Protein 5LII (pdb70)

Nearest PDB structures (foldseek):
  5lii-assembly1_P  TM=1.002E+00  e=2.247E-94  Staphylococcus phage 812
  7mh2-assembly1_B  TM=6.144E-01  e=2.036E-04  Bacillus thermotolerans
  7s4q-assembly1_B  TM=5.762E-01  e=1.520E-04  Myxococcus xanthus
  7mh2-assembly1_A  TM=5.785E-01  e=6.188E-04  Bacillus thermotolerans
  7kq5-assembly1_A  TM=5.610E-01  e=1.994E-03  Thermotoga maritima MSB8

Structure (mmCIF, N/CA/C/O backbone):
data_5LII
#
_entry.id   5LII
#
_cell.length_a   1.00
_cell.length_b   1.00
_cell.length_c   1.00
_cell.angle_alpha   90.00
_cell.angle_beta   90.00
_cell.angle_gamma   90.00
#
_symmetry.space_group_name_H-M   'P 1'
#
loop_
_atom_site.group_PDB
_atom_site.id
_atom_site.type_symbol
_atom_site.label_atom_id
_atom_site.label_alt_id
_atom_site.label_comp_id
_atom_site.label_asym_id
_atom_site.label_entity_id
_atom_site.label_seq_id
_atom_site.pdbx_PDB_ins_code
_atom_site.Cartn_x
_atom_site.Cartn_y
_atom_site.Cartn_z
_atom_site.occupancy
_atom_site.B_iso_or_equiv
_atom_site.auth_seq_id
_atom_site.auth_comp_id
_atom_site.auth_asym_id
_atom_site.auth_atom_id
_atom_site.pdbx_PDB_model_num
ATOM 1 N N . THR A 1 28 ? 53.569 22.318 26.656 1.00 103.15 28 THR P N 1
ATOM 2 C CA . THR A 1 28 ? 54.239 21.131 26.149 1.00 103.76 28 THR P CA 1
ATOM 3 C C . THR A 1 28 ? 54.751 21.318 24.743 1.00 103.30 28 THR P C 1
ATOM 4 O O . THR A 1 28 ? 54.615 22.384 24.172 1.00 104.33 28 THR P O 1
ATOM 8 N N . GLY A 1 29 ? 55.367 20.273 24.205 1.00 102.15 29 GLY P N 1
ATOM 9 C CA . GLY A 1 29 ? 55.627 20.166 22.783 1.00 101.33 29 GLY P CA 1
ATOM 10 C C . GLY A 1 29 ? 56.388 21.304 22.144 1.00 100.73 29 GLY P C 1
ATOM 11 O O . GLY A 1 29 ? 57.499 21.627 22.570 1.00 99.36 29 GLY P O 1
ATOM 12 N N . TYR A 1 30 ? 55.808 21.897 21.098 1.00 101.01 30 TYR P N 1
ATOM 13 C CA . TYR A 1 30 ? 56.368 23.076 20.457 1.00 101.03 30 TYR P CA 1
ATOM 14 C C . TYR A 1 30 ? 55.315 24.134 20.137 1.00 101.24 30 TYR P C 1
ATOM 15 O O . TYR A 1 30 ? 54.250 23.861 19.579 1.00 101.16 30 TYR P O 1
ATOM 24 N N . GLY A 1 31 ? 55.701 25.370 20.457 1.00 101.65 31 GLY P N 1
ATOM 25 C CA . GLY A 1 31 ? 54.880 26.529 20.767 1.00 101.70 31 GLY P CA 1
ATOM 26 C C . GLY A 1 31 ? 54.837 26.698 22.277 1.00 102.32 31 GLY P C 1
ATOM 27 O O . GLY A 1 31 ? 54.714 25.702 22.990 1.00 101.86 31 GLY P O 1
ATOM 28 N N . ILE A 1 32 ? 54.908 27.928 22.796 1.00 103.43 32 ILE P N 1
ATOM 29 C CA . ILE A 1 32 ? 54.901 28.170 24.237 1.00 104.65 32 ILE P CA 1
ATOM 30 C C . ILE A 1 32 ? 54.226 29.506 24.490 1.00 107.32 32 ILE P C 1
ATOM 31 O O . ILE A 1 32 ? 53.805 30.175 23.542 1.00 109.65 32 ILE P O 1
ATOM 36 N N . THR A 1 33 ? 54.078 29.862 25.770 1.00 109.24 33 THR P N 1
ATOM 37 C CA . THR A 1 33 ? 53.794 31.219 26.294 1.00 110.79 33 THR P CA 1
ATOM 38 C C . THR A 1 33 ? 52.438 31.790 25.863 1.00 110.81 33 THR P C 1
ATOM 39 O O . THR A 1 33 ? 51.872 31.369 24.866 1.00 113.11 33 THR P O 1
ATOM 43 N N . PRO A 1 34 ? 51.882 32.714 26.652 1.00 108.93 34 PRO P N 1
ATOM 44 C CA . PRO A 1 34 ? 52.159 32.754 28.081 1.00 107.84 34 PRO P CA 1
ATOM 45 C C . PRO A 1 34 ? 51.593 31.496 28.722 1.00 107.01 34 PRO P C 1
ATOM 46 O O . PRO A 1 34 ? 50.403 31.226 28.592 1.00 107.25 34 PRO P O 1
ATOM 50 N N . ASP A 1 35 ? 52.433 30.760 29.438 1.00 105.97 35 ASP P N 1
ATOM 51 C CA . ASP A 1 35 ? 52.101 29.437 29.924 1.00 105.11 35 ASP P CA 1
ATOM 52 C C . ASP A 1 35 ? 52.510 29.341 31.385 1.00 104.01 35 ASP P C 1
ATOM 53 O O . ASP A 1 35 ? 53.675 29.533 31.734 1.00 104.41 35 ASP P O 1
ATOM 58 N N . THR A 1 36 ? 51.562 28.948 32.232 1.00 102.69 36 THR P N 1
ATOM 59 C CA . THR A 1 36 ? 51.578 29.341 33.637 1.00 101.24 36 THR P CA 1
ATOM 60 C C . THR A 1 36 ? 52.537 28.525 34.486 1.00 98.10 36 THR P C 1
ATOM 61 O O . THR A 1 36 ? 52.447 28.581 35.713 1.00 97.25 36 THR P O 1
ATOM 65 N N . GLN A 1 37 ? 53.404 27.732 33.867 1.00 94.98 37 GLN P N 1
ATOM 66 C CA . GLN A 1 37 ? 54.554 27.091 34.503 1.00 92.61 37 GLN P CA 1
ATOM 67 C C . GLN A 1 37 ? 54.191 26.252 35.720 1.00 90.46 37 GLN P C 1
ATOM 68 O O . GLN A 1 37 ? 54.847 26.337 36.756 1.00 90.73 37 GLN P O 1
ATOM 74 N N . ILE A 1 38 ? 53.159 25.427 35.607 1.00 87.53 38 ILE P N 1
ATOM 75 C CA . ILE A 1 38 ? 52.895 24.403 36.602 1.00 85.07 38 ILE P CA 1
ATOM 76 C C . ILE A 1 38 ? 53.514 23.059 36.224 1.00 83.09 38 ILE P C 1
ATOM 77 O O . ILE A 1 38 ? 53.548 22.144 37.055 1.00 82.93 38 ILE P O 1
ATOM 82 N N . ASP A 1 39 ? 54.002 22.917 34.991 1.00 81.07 39 ASP P N 1
ATOM 83 C CA . ASP A 1 39 ? 54.432 21.661 34.375 1.00 79.46 39 ASP P CA 1
ATOM 84 C C . ASP A 1 39 ? 53.231 20.730 34.259 1.00 78.25 39 ASP P C 1
ATOM 85 O O . ASP A 1 39 ? 53.325 19.661 33.653 1.00 77.97 39 ASP P O 1
ATOM 90 N N . ALA A 1 40 ? 52.109 21.102 34.874 1.00 77.09 40 ALA P N 1
ATOM 91 C CA . ALA A 1 40 ? 50.832 20.538 34.469 1.00 76.66 40 ALA P CA 1
ATOM 92 C C . ALA A 1 40 ? 50.117 21.437 33.474 1.00 76.20 40 ALA P C 1
ATOM 93 O O . ALA A 1 40 ? 49.085 21.043 32.923 1.00 76.76 40 ALA P O 1
ATOM 95 N N . GLY A 1 41 ? 50.599 22.667 33.302 1.00 74.97 41 GLY P N 1
ATOM 96 C CA . GLY A 1 41 ? 50.136 23.572 32.268 1.00 73.51 41 GLY P CA 1
ATOM 97 C C . GLY A 1 41 ? 51.138 23.988 31.211 1.00 72.13 41 GLY P C 1
ATOM 98 O O . GLY A 1 41 ? 50.863 24.952 30.500 1.00 71.12 41 GLY P O 1
ATOM 99 N N . ALA A 1 42 ? 52.291 23.333 31.084 1.00 71.54 42 ALA P N 1
ATOM 100 C CA . ALA A 1 42 ? 53.421 23.997 30.447 1.00 71.58 42 ALA P CA 1
ATOM 101 C C . ALA A 1 42 ? 54.288 23.029 29.647 1.00 71.38 42 ALA P C 1
ATOM 102 O O . ALA A 1 42 ? 53.892 21.906 29.335 1.00 71.15 42 ALA P O 1
ATOM 104 N N . LEU A 1 43 ? 55.471 23.521 29.277 1.00 71.17 43 LEU P N 1
ATOM 105 C CA . LEU A 1 43 ? 56.475 22.841 28.473 1.00 70.94 43 LEU P CA 1
ATOM 106 C C . LEU A 1 43 ? 57.811 22.930 29.186 1.00 69.86 43 LEU P C 1
ATOM 107 O O . LEU A 1 43 ? 57.895 23.339 30.340 1.00 69.78 43 LEU P O 1
ATOM 112 N N . ARG A 1 44 ? 58.851 22.496 28.492 1.00 69.37 44 ARG P N 1
ATOM 113 C CA . ARG A 1 44 ? 60.226 22.765 28.855 1.00 69.70 44 ARG P CA 1
ATOM 114 C C . ARG A 1 44 ? 60.633 24.173 28.461 1.00 69.83 44 ARG P C 1
ATOM 115 O O . ARG A 1 44 ? 60.708 24.498 27.274 1.00 69.42 44 ARG P O 1
ATOM 123 N N . ARG A 1 45 ? 60.941 24.984 29.472 1.00 70.22 45 ARG P N 1
ATOM 124 C CA . ARG A 1 45 ? 61.491 26.329 29.365 1.00 69.95 45 ARG P CA 1
ATOM 125 C C . ARG A 1 45 ? 61.714 26.809 30.785 1.00 68.80 45 ARG P C 1
ATOM 126 O O . ARG A 1 45 ? 61.092 26.328 31.732 1.00 69.62 45 ARG P O 1
ATOM 134 N N . GLU A 1 46 ? 62.565 27.794 30.944 1.00 67.05 46 GLU P N 1
ATOM 135 C CA . GLU A 1 46 ? 63.130 28.058 32.246 1.00 66.01 46 GLU P CA 1
ATOM 136 C C . GLU A 1 46 ? 62.861 29.510 32.609 1.00 65.50 46 GLU P C 1
ATOM 137 O O . GLU A 1 46 ? 63.339 30.428 31.940 1.00 65.92 46 GLU P O 1
ATOM 143 N N . ILE A 1 47 ? 62.059 29.707 33.656 1.00 64.47 47 ILE P N 1
ATOM 144 C CA . ILE A 1 47 ? 61.556 31.015 34.066 1.00 63.14 47 ILE P CA 1
ATOM 145 C C . ILE A 1 47 ? 62.667 31.810 34.721 1.00 61.74 47 ILE P C 1
ATOM 146 O O . ILE A 1 47 ? 63.674 31.247 35.152 1.00 61.55 47 ILE P O 1
ATOM 151 N N . LEU A 1 48 ? 62.489 33.119 34.796 1.00 60.41 48 LEU P N 1
ATOM 152 C CA . LEU A 1 48 ? 63.498 33.988 35.371 1.00 59.90 48 LEU P CA 1
ATOM 153 C C . LEU A 1 48 ? 62.937 34.808 36.525 1.00 59.41 48 LEU P C 1
ATOM 154 O O . LEU A 1 48 ? 61.747 34.748 36.837 1.00 59.74 48 LEU P O 1
ATOM 159 N N . ASP A 1 49 ? 63.806 35.600 37.141 1.00 58.66 49 ASP P N 1
ATOM 160 C CA . ASP A 1 49 ? 63.477 36.279 38.378 1.00 58.09 49 ASP P CA 1
ATOM 161 C C . ASP A 1 49 ? 64.477 37.421 38.550 1.00 58.24 49 ASP P C 1
ATOM 162 O O . ASP A 1 49 ? 65.369 37.598 37.721 1.00 58.21 49 ASP P O 1
ATOM 167 N N . ASP A 1 50 ? 64.351 38.192 39.625 1.00 58.30 50 ASP P N 1
ATOM 168 C CA . ASP A 1 50 ? 64.930 39.535 39.665 1.00 58.33 50 ASP P CA 1
ATOM 169 C C . ASP A 1 50 ? 65.495 39.914 41.031 1.00 58.24 50 ASP P C 1
ATOM 170 O O . ASP A 1 50 ? 65.744 39.077 41.897 1.00 58.05 50 ASP P O 1
ATOM 175 N N . GLN A 1 51 ? 65.749 41.209 41.175 1.00 58.43 51 GLN P N 1
ATOM 176 C CA . GLN A 1 51 ? 65.997 41.880 42.438 1.00 58.47 51 GLN P CA 1
ATOM 177 C C . GLN A 1 51 ? 64.753 42.646 42.865 1.00 57.93 51 GLN P C 1
ATOM 178 O O . GLN A 1 51 ? 64.096 43.306 42.062 1.00 58.01 51 GLN P O 1
ATOM 184 N N . ILE A 1 52 ? 64.450 42.563 44.141 1.00 57.21 52 ILE P N 1
ATOM 185 C CA . ILE A 1 52 ? 63.280 43.213 44.711 1.00 57.00 52 ILE P CA 1
ATOM 186 C C . ILE A 1 52 ? 63.320 44.708 44.432 1.00 57.00 52 ILE P C 1
ATOM 187 O O . ILE A 1 52 ? 64.391 45.303 44.315 1.00 57.49 52 ILE P O 1
ATOM 192 N N . THR A 1 53 ? 62.143 45.320 44.285 1.00 56.92 53 THR P N 1
ATOM 193 C CA . THR A 1 53 ? 62.025 46.760 44.117 1.00 56.81 53 THR P CA 1
ATOM 194 C C . THR A 1 53 ? 61.030 47.318 45.125 1.00 57.40 53 THR P C 1
ATOM 195 O O . THR A 1 53 ? 59.823 47.109 45.001 1.00 58.12 53 THR P O 1
ATOM 199 N N . MET A 1 54 ? 61.509 48.091 46.101 1.00 57.70 54 MET P N 1
ATOM 200 C CA . MET A 1 54 ? 60.683 48.409 47.268 1.00 57.79 54 MET P CA 1
ATOM 201 C C . MET A 1 54 ? 59.806 49.606 46.938 1.00 57.56 54 MET P C 1
ATOM 202 O O . MET A 1 54 ? 60.308 50.715 46.772 1.00 58.01 54 MET P O 1
ATOM 207 N N . LEU A 1 55 ? 58.497 49.384 46.896 1.00 57.78 55 LEU P N 1
ATOM 208 C CA . LEU A 1 55 ? 57.588 50.511 46.922 1.00 58.84 55 LEU P CA 1
ATOM 209 C C . LEU A 1 55 ? 56.884 50.538 48.267 1.00 60.00 55 LEU P C 1
ATOM 210 O O . LEU A 1 55 ? 56.055 49.683 48.574 1.00 60.52 55 LEU P O 1
ATOM 215 N N . THR A 1 56 ? 57.259 51.507 49.087 1.00 61.17 56 THR P N 1
ATOM 216 C CA . THR A 1 56 ? 56.765 51.648 50.438 1.00 62.19 56 THR P CA 1
ATOM 217 C C . THR A 1 56 ? 57.265 52.976 50.987 1.00 63.20 56 THR P C 1
ATOM 218 O O . THR A 1 56 ? 57.734 53.836 50.237 1.00 63.69 56 THR P O 1
ATOM 222 N N . TRP A 1 57 ? 57.090 53.164 52.290 1.00 64.51 57 TRP P N 1
ATOM 223 C CA . TRP A 1 57 ? 57.936 54.092 53.029 1.00 65.24 57 TRP P CA 1
ATOM 224 C C . TRP A 1 57 ? 59.284 53.441 53.275 1.00 65.77 57 TRP P C 1
ATOM 225 O O . TRP A 1 57 ? 59.356 52.282 53.666 1.00 65.33 57 TRP P O 1
ATOM 236 N N . THR A 1 58 ? 60.350 54.164 53.004 1.00 66.82 58 THR P N 1
ATOM 237 C CA . THR A 1 58 ? 61.652 53.553 53.186 1.00 68.07 58 THR P CA 1
ATOM 238 C C . THR A 1 58 ? 62.116 53.862 54.595 1.00 68.67 58 THR P C 1
ATOM 239 O O . THR A 1 58 ? 61.340 54.332 55.423 1.00 69.43 58 THR P O 1
ATOM 243 N N . ASN A 1 59 ? 63.381 53.571 54.884 1.00 68.89 59 ASN P N 1
ATOM 244 C CA . ASN A 1 59 ? 63.937 54.050 56.141 1.00 69.45 59 ASN P CA 1
ATOM 245 C C . ASN A 1 59 ? 64.366 55.499 56.032 1.00 70.45 59 ASN P C 1
ATOM 246 O O . ASN A 1 59 ? 64.150 56.289 56.957 1.00 70.39 59 ASN P O 1
ATOM 251 N N . GLU A 1 60 ? 64.982 55.861 54.912 1.00 72.00 60 GLU P N 1
ATOM 252 C CA . GLU A 1 60 ? 65.414 57.232 54.692 1.00 73.46 60 GLU P CA 1
ATOM 253 C C . GLU A 1 60 ? 64.245 58.202 54.684 1.00 71.91 60 GLU P C 1
ATOM 254 O O . GLU A 1 60 ? 64.409 59.356 55.076 1.00 71.32 60 GLU P O 1
ATOM 260 N N . ASP A 1 61 ? 63.070 57.758 54.259 1.00 70.92 61 ASP P N 1
ATOM 261 C CA . ASP A 1 61 ? 61.947 58.661 54.096 1.00 70.68 61 ASP P CA 1
ATOM 262 C C . ASP A 1 61 ? 61.365 59.106 55.424 1.00 69.95 61 ASP P C 1
ATOM 263 O O . ASP A 1 61 ? 60.498 59.974 55.434 1.00 70.73 61 ASP P O 1
ATOM 268 N N . LEU A 1 62 ? 61.791 58.543 56.539 1.00 68.32 62 LEU P N 1
ATOM 269 C CA . LEU A 1 62 ? 61.369 59.098 57.817 1.00 67.09 62 LEU P CA 1
ATOM 270 C C . LEU A 1 62 ? 62.168 60.355 58.073 1.00 66.19 62 LEU P C 1
ATOM 271 O O . LEU A 1 62 ? 63.360 60.407 57.780 1.00 66.47 62 LEU P O 1
ATOM 276 N N . ILE A 1 63 ? 61.526 61.385 58.618 1.00 65.11 63 ILE P N 1
ATOM 277 C CA . ILE A 1 63 ? 62.254 62.616 58.892 1.00 64.64 63 ILE P CA 1
ATOM 278 C C . ILE A 1 63 ? 62.269 62.991 60.367 1.00 63.68 63 ILE P C 1
ATOM 279 O O . ILE A 1 63 ? 63.357 63.163 60.934 1.00 62.62 63 ILE P O 1
ATOM 284 N N . PHE A 1 64 ? 61.112 63.169 60.996 1.00 62.95 64 PHE P N 1
ATOM 285 C CA . PHE A 1 64 ? 61.102 63.616 62.379 1.00 61.89 64 PHE P CA 1
ATOM 286 C C . PHE A 1 64 ? 61.948 62.731 63.264 1.00 61.05 64 PHE P C 1
ATOM 287 O O . PHE A 1 64 ? 62.523 63.210 64.236 1.00 60.94 64 PHE P O 1
ATOM 295 N N . TYR A 1 65 ? 62.050 61.449 62.942 1.00 60.48 65 TYR P N 1
ATOM 296 C CA . TYR A 1 65 ? 62.960 60.605 63.695 1.00 60.23 65 TYR P CA 1
ATOM 297 C C . TYR A 1 65 ? 64.402 60.811 63.270 1.00 60.76 65 TYR P C 1
ATOM 298 O O . TYR A 1 65 ? 65.323 60.420 63.990 1.00 60.84 65 TYR P O 1
ATOM 307 N N . ARG A 1 66 ? 64.637 61.424 62.119 1.00 61.34 66 ARG P N 1
ATOM 308 C CA . ARG A 1 66 ? 66.019 61.605 61.706 1.00 62.04 66 ARG P CA 1
ATOM 309 C C . ARG A 1 66 ? 66.635 62.833 62.364 1.00 63.04 66 ARG P C 1
ATOM 310 O O . ARG A 1 66 ? 67.825 62.832 62.687 1.00 63.41 66 ARG P O 1
ATOM 318 N N . ASP A 1 67 ? 65.855 63.905 62.544 1.00 63.94 67 ASP P N 1
ATOM 319 C CA . ASP A 1 67 ? 66.407 65.157 63.058 1.00 64.34 67 ASP P CA 1
ATOM 320 C C . ASP A 1 67 ? 66.270 65.373 64.552 1.00 64.24 67 ASP P C 1
ATOM 321 O O . ASP A 1 67 ? 66.873 66.316 65.068 1.00 64.84 67 ASP P O 1
ATOM 326 N N . ILE A 1 68 ? 65.496 64.575 65.278 1.00 63.92 68 ILE P N 1
ATOM 327 C CA . ILE A 1 68 ? 65.395 64.848 66.702 1.00 63.62 68 ILE P CA 1
ATOM 328 C C . ILE A 1 68 ? 66.727 64.540 67.349 1.00 64.18 68 ILE P C 1
ATOM 329 O O . ILE A 1 68 ? 67.249 63.429 67.226 1.00 64.22 68 ILE P O 1
ATOM 334 N N . SER A 1 69 ? 67.289 65.523 68.031 1.00 65.07 69 SER P N 1
ATOM 335 C CA . SER A 1 69 ? 68.505 65.288 68.783 1.00 66.19 69 SER P CA 1
ATOM 336 C C . SER A 1 69 ? 68.232 64.323 69.926 1.00 67.18 69 SER P C 1
ATOM 337 O O . SER A 1 69 ? 67.116 64.231 70.433 1.00 67.02 69 SER P O 1
ATOM 340 N N . ARG A 1 70 ? 69.260 63.579 70.320 1.00 68.67 70 ARG P N 1
ATOM 341 C CA . ARG A 1 70 ? 69.077 62.474 71.246 1.00 69.93 70 ARG P CA 1
ATOM 342 C C . ARG A 1 70 ? 70.201 62.435 72.272 1.00 71.54 70 ARG P C 1
ATOM 343 O O . ARG A 1 70 ? 71.379 62.398 71.925 1.00 72.34 70 ARG P O 1
ATOM 351 N N . ARG A 1 71 ? 69.826 62.438 73.545 1.00 73.05 71 ARG P N 1
ATOM 352 C CA . ARG A 1 71 ? 70.770 62.229 74.630 1.00 74.68 71 ARG P CA 1
ATOM 353 C C . ARG A 1 71 ? 70.290 61.080 75.497 1.00 74.22 71 ARG P C 1
ATOM 354 O O . ARG A 1 71 ? 69.085 60.822 75.574 1.00 73.37 71 ARG P O 1
ATOM 362 N N . PRO A 1 72 ? 71.206 60.377 76.163 1.00 74.01 72 PRO P N 1
ATOM 363 C CA . PRO A 1 72 ? 70.823 59.205 76.954 1.00 73.41 72 PRO P CA 1
ATOM 364 C C . PRO A 1 72 ? 70.170 59.641 78.248 1.00 73.05 72 PRO P C 1
ATOM 365 O O . PRO A 1 72 ? 70.507 60.686 78.809 1.00 73.11 72 PRO P O 1
ATOM 369 N N . ALA A 1 73 ? 69.232 58.842 78.728 1.00 73.02 73 ALA P N 1
ATOM 370 C CA . ALA A 1 73 ? 68.825 58.985 80.111 1.00 73.26 73 ALA P CA 1
ATOM 371 C C . ALA A 1 73 ? 69.344 57.796 80.884 1.00 73.66 73 ALA P C 1
ATOM 372 O O . ALA A 1 73 ? 68.733 56.729 80.849 1.00 74.08 73 ALA P O 1
ATOM 374 N N . GLN A 1 74 ? 70.415 57.960 81.639 1.00 74.03 74 GLN P N 1
ATOM 375 C CA . GLN A 1 74 ? 70.802 56.800 82.403 1.00 74.13 74 GLN P CA 1
ATOM 376 C C . GLN A 1 74 ? 69.939 56.913 83.630 1.00 73.39 74 GLN P C 1
ATOM 377 O O . GLN A 1 74 ? 70.018 57.898 84.361 1.00 74.02 74 GLN P O 1
ATOM 383 N N . SER A 1 75 ? 69.054 55.960 83.822 1.00 73.07 75 SER P N 1
ATOM 384 C CA . SER A 1 75 ? 68.099 56.107 84.885 1.00 73.29 75 SER P CA 1
ATOM 385 C C . SER A 1 75 ? 67.296 54.888 85.187 1.00 72.94 75 SER P C 1
ATOM 386 O O . SER A 1 75 ? 67.500 53.821 84.629 1.00 72.63 75 SER P O 1
ATOM 389 N N . THR A 1 76 ? 66.372 55.072 86.113 1.00 72.69 76 THR P N 1
ATOM 390 C CA . THR A 1 76 ? 65.270 54.156 86.256 1.00 72.76 76 THR P CA 1
ATOM 391 C C . THR A 1 76 ? 64.410 54.664 85.114 1.00 70.89 76 THR P C 1
ATOM 392 O O . THR A 1 76 ? 64.757 55.638 84.476 1.00 69.53 76 THR P O 1
ATOM 396 N N . VAL A 1 77 ? 63.268 54.055 84.851 1.00 69.61 77 VAL P N 1
ATOM 397 C CA . VAL A 1 77 ? 62.532 54.461 83.668 1.00 68.68 77 VAL P CA 1
ATOM 398 C C . VAL A 1 77 ? 62.081 55.915 83.769 1.00 68.07 77 VAL P C 1
ATOM 399 O O . VAL A 1 77 ? 61.599 56.488 82.786 1.00 68.53 77 VAL P O 1
ATOM 403 N N . VAL A 1 78 ? 62.250 56.546 84.937 1.00 67.04 78 VAL P N 1
ATOM 404 C CA . VAL A 1 78 ? 61.838 57.933 85.153 1.00 66.59 78 VAL P CA 1
ATOM 405 C C . VAL A 1 78 ? 63.080 58.776 85.369 1.00 66.51 78 VAL P C 1
ATOM 406 O O . VAL A 1 78 ? 64.192 58.243 85.415 1.00 66.34 78 VAL P O 1
ATOM 410 N N . LYS A 1 79 ? 62.885 60.079 85.545 1.00 66.95 79 LYS P N 1
ATOM 411 C CA . LYS A 1 79 ? 63.941 61.084 85.569 1.00 67.24 79 LYS P CA 1
ATOM 412 C C . LYS A 1 79 ? 63.343 62.444 85.888 1.00 67.11 79 LYS P C 1
ATOM 413 O O . LYS A 1 79 ? 62.143 62.663 85.734 1.00 67.20 79 LYS P O 1
ATOM 419 N N . TYR A 1 80 ? 64.185 63.376 86.310 1.00 67.26 80 TYR P N 1
ATOM 420 C CA . TYR A 1 80 ? 63.670 64.664 86.740 1.00 67.68 80 TYR P CA 1
ATOM 421 C C . TYR A 1 80 ? 64.194 65.821 85.908 1.00 66.98 80 TYR P C 1
ATOM 422 O O . TYR A 1 80 ? 65.369 65.878 85.543 1.00 66.83 80 TYR P O 1
ATOM 431 N N . ASP A 1 81 ? 63.308 66.780 85.701 1.00 66.23 81 ASP P N 1
ATOM 432 C CA . ASP A 1 81 ? 63.373 67.831 84.706 1.00 65.46 81 ASP P CA 1
ATOM 433 C C . ASP A 1 81 ? 62.943 69.055 85.500 1.00 65.81 81 ASP P C 1
ATOM 434 O O . ASP A 1 81 ? 61.861 69.047 86.084 1.00 67.26 81 ASP P O 1
ATOM 439 N N . GLN A 1 82 ? 63.780 70.080 85.585 1.00 65.58 82 GLN P N 1
ATOM 440 C CA . GLN A 1 82 ? 63.550 71.093 86.606 1.00 65.77 82 GLN P CA 1
ATOM 441 C C . GLN A 1 82 ? 63.376 72.467 85.983 1.00 65.83 82 GLN P C 1
ATOM 442 O O . GLN A 1 82 ? 64.276 72.990 85.330 1.00 65.94 82 GLN P O 1
ATOM 448 N N . TYR A 1 83 ? 62.226 73.070 86.248 1.00 66.43 83 TYR P N 1
ATOM 449 C CA . TYR A 1 83 ? 61.511 73.868 85.265 1.00 67.33 83 TYR P CA 1
ATOM 450 C C . TYR A 1 83 ? 60.837 75.070 85.920 1.00 67.43 83 TYR P C 1
ATOM 451 O O . TYR A 1 83 ? 60.060 74.907 86.860 1.00 69.47 83 TYR P O 1
ATOM 460 N N . LEU A 1 84 ? 61.098 76.276 85.387 1.00 65.77 84 LEU P N 1
ATOM 461 C CA . LEU A 1 84 ? 60.985 77.553 86.101 1.00 64.17 84 LEU P CA 1
ATOM 462 C C . LEU A 1 84 ? 59.742 78.327 85.688 1.00 64.49 84 LEU P C 1
ATOM 463 O O . LEU A 1 84 ? 59.261 78.174 84.571 1.00 64.42 84 LEU P O 1
ATOM 468 N N . ARG A 1 85 ? 59.215 79.148 86.603 1.00 65.65 85 ARG P N 1
ATOM 469 C CA . ARG A 1 85 ? 58.219 80.187 86.313 1.00 66.65 85 ARG P CA 1
ATOM 470 C C . ARG A 1 85 ? 58.401 81.366 87.279 1.00 66.65 85 ARG P C 1
ATOM 471 O O . ARG A 1 85 ? 58.639 81.145 88.469 1.00 67.35 85 ARG P O 1
ATOM 479 N N . HIS A 1 86 ? 58.251 82.610 86.799 1.00 65.74 86 HIS P N 1
ATOM 480 C CA . HIS A 1 86 ? 59.035 83.706 87.379 1.00 64.86 86 HIS P CA 1
ATOM 481 C C . HIS A 1 86 ? 58.210 84.646 88.254 1.00 65.03 86 HIS P C 1
ATOM 482 O O . HIS A 1 86 ? 57.006 84.475 88.437 1.00 65.87 86 HIS P O 1
ATOM 489 N N . GLY A 1 87 ? 58.881 85.686 88.745 1.00 64.89 87 GLY P N 1
ATOM 490 C CA . GLY A 1 87 ? 58.470 86.399 89.941 1.00 65.36 87 GLY P CA 1
ATOM 491 C C . GLY A 1 87 ? 57.222 87.242 89.783 1.00 65.81 87 GLY P C 1
ATOM 492 O O . GLY A 1 87 ? 56.536 87.217 88.765 1.00 65.96 87 GLY P O 1
ATOM 493 N N . ASN A 1 88 ? 56.919 88.003 90.837 1.00 66.45 88 ASN P N 1
ATOM 494 C CA . ASN A 1 88 ? 55.763 88.897 90.861 1.00 67.22 88 ASN P CA 1
ATOM 495 C C . ASN A 1 88 ? 56.184 90.351 90.762 1.00 67.81 88 ASN P C 1
ATOM 496 O O . ASN A 1 88 ? 56.716 90.911 91.722 1.00 67.93 88 ASN P O 1
ATOM 501 N N . VAL A 1 89 ? 55.893 90.978 89.627 1.00 68.60 89 VAL P N 1
ATOM 502 C CA . VAL A 1 89 ? 56.073 92.412 89.475 1.00 69.42 89 VAL P CA 1
ATOM 503 C C . VAL A 1 89 ? 54.758 93.001 88.993 1.00 70.38 89 VAL P C 1
ATOM 504 O O . VAL A 1 89 ? 53.985 92.360 88.284 1.00 70.04 89 VAL P O 1
ATOM 508 N N . GLY A 1 90 ? 54.498 94.228 89.409 1.00 72.10 90 GLY P N 1
ATOM 509 C CA . GLY A 1 90 ? 53.219 94.849 89.172 1.00 74.03 90 GLY P CA 1
ATOM 510 C C . GLY A 1 90 ? 53.124 96.127 89.968 1.00 76.26 90 GLY P C 1
ATOM 511 O O . GLY A 1 90 ? 54.152 96.714 90.307 1.00 76.72 90 GLY P O 1
ATOM 512 N N . HIS A 1 91 ? 51.903 96.568 90.269 1.00 78.96 91 HIS P N 1
ATOM 513 C CA . HIS A 1 91 ? 51.709 97.769 91.074 1.00 81.25 91 HIS P CA 1
ATOM 514 C C . HIS A 1 91 ? 52.194 97.614 92.505 1.00 84.02 91 HIS P C 1
ATOM 515 O O . HIS A 1 91 ? 52.613 98.603 93.112 1.00 83.79 91 HIS P O 1
ATOM 522 N N . SER A 1 92 ? 52.127 96.406 93.054 1.00 88.13 92 SER P N 1
ATOM 523 C CA . SER A 1 92 ? 52.608 96.162 94.405 1.00 91.23 92 SER P CA 1
ATOM 524 C C . SER A 1 92 ? 54.023 96.659 94.612 1.00 93.07 92 SER P C 1
ATOM 525 O O . SER A 1 92 ? 54.238 97.630 95.338 1.00 92.61 92 SER P O 1
ATOM 528 N N . ARG A 1 93 ? 54.980 96.072 93.917 1.00 96.24 93 ARG P N 1
ATOM 529 C CA . ARG A 1 93 ? 56.393 96.112 94.287 1.00 98.93 93 ARG P CA 1
ATOM 530 C C . ARG A 1 93 ? 56.923 97.541 94.290 1.00 102.32 93 ARG P C 1
ATOM 531 O O . ARG A 1 93 ? 58.076 97.811 94.612 1.00 102.96 93 ARG P O 1
ATOM 539 N N . PHE A 1 94 ? 56.042 98.456 93.907 1.00 106.76 94 PHE P N 1
ATOM 540 C CA . PHE A 1 94 ? 56.412 99.750 93.341 1.00 111.75 94 PHE P CA 1
ATOM 541 C C . PHE A 1 94 ? 57.158 100.566 94.397 1.00 112.35 94 PHE P C 1
ATOM 542 O O . PHE A 1 94 ? 56.699 100.733 95.531 1.00 112.32 94 PHE P O 1
ATOM 550 N N . VAL A 1 95 ? 58.326 101.101 93.983 1.00 113.76 95 VAL P N 1
ATOM 551 C CA . VAL A 1 95 ? 59.480 101.247 94.864 1.00 115.07 95 VAL P CA 1
ATOM 552 C C . VAL A 1 95 ? 59.516 102.609 95.548 1.00 114.02 95 VAL P C 1
ATOM 553 O O . VAL A 1 95 ? 59.791 103.650 94.940 1.00 114.32 95 VAL P O 1
ATOM 557 N N . LYS A 1 96 ? 59.272 102.570 96.861 1.00 112.99 96 LYS P N 1
ATOM 558 C CA . LYS A 1 96 ? 59.369 103.706 97.769 1.00 112.72 96 LYS P CA 1
ATOM 559 C C . LYS A 1 96 ? 60.507 103.535 98.767 1.00 113.24 96 LYS P C 1
ATOM 560 O O . LYS A 1 96 ? 61.484 104.288 98.736 1.00 113.08 96 LYS P O 1
ATOM 566 N N . GLU A 1 97 ? 60.388 102.561 99.671 1.00 113.54 97 GLU P N 1
ATOM 567 C CA . GLU A 1 97 ? 61.420 102.195 100.638 1.00 112.78 97 GLU P CA 1
ATOM 568 C C . GLU A 1 97 ? 61.742 100.706 100.617 1.00 111.64 97 GLU P C 1
ATOM 569 O O . GLU A 1 97 ? 62.889 100.334 100.341 1.00 112.13 97 GLU P O 1
ATOM 575 N N . ILE A 1 98 ? 60.773 99.835 100.914 1.00 109.37 98 ILE P N 1
ATOM 576 C CA . ILE A 1 98 ? 60.989 98.393 100.892 1.00 107.52 98 ILE P CA 1
ATOM 577 C C . ILE A 1 98 ? 59.870 97.685 100.143 1.00 107.02 98 ILE P C 1
ATOM 578 O O . ILE A 1 98 ? 58.954 98.313 99.606 1.00 107.08 98 ILE P O 1
ATOM 583 N N . GLY A 1 99 ? 59.954 96.359 100.123 1.00 106.77 99 GLY P N 1
ATOM 584 C CA . GLY A 1 99 ? 59.089 95.573 99.261 1.00 106.37 99 GLY P CA 1
ATOM 585 C C . GLY A 1 99 ? 57.882 95.045 100.006 1.00 105.80 99 GLY P C 1
ATOM 586 O O . GLY A 1 99 ? 57.270 95.744 100.807 1.00 106.44 99 GLY P O 1
ATOM 587 N N . VAL A 1 100 ? 57.481 93.823 99.667 1.00 105.51 100 VAL P N 1
ATOM 588 C CA . VAL A 1 100 ? 56.647 93.079 100.599 1.00 106.68 100 VAL P CA 1
ATOM 589 C C . VAL A 1 100 ? 57.292 91.742 100.946 1.00 107.19 100 VAL P C 1
ATOM 590 O O . VAL A 1 100 ? 57.938 91.603 101.989 1.00 109.01 100 VAL P O 1
ATOM 594 N N . ALA A 1 101 ? 57.174 90.759 100.065 1.00 106.98 101 ALA P N 1
ATOM 595 C CA . ALA A 1 101 ? 57.654 89.412 100.351 1.00 107.23 101 ALA P CA 1
ATOM 596 C C . ALA A 1 101 ? 58.436 88.900 99.163 1.00 105.89 101 ALA P C 1
ATOM 597 O O . ALA A 1 101 ? 57.835 88.326 98.249 1.00 105.27 101 ALA P O 1
ATOM 599 N N . PRO A 1 102 ? 59.559 89.052 99.132 1.00 104.59 102 PRO P N 1
ATOM 600 C CA . PRO A 1 102 ? 60.309 88.737 97.899 1.00 103.91 102 PRO P CA 1
ATOM 601 C C . PRO A 1 102 ? 60.323 87.253 97.540 1.00 103.18 102 PRO P C 1
ATOM 602 O O . PRO A 1 102 ? 61.357 86.624 97.342 1.00 104.64 102 PRO P O 1
ATOM 606 N N . VAL A 1 103 ? 59.124 86.682 97.428 1.00 101.45 103 VAL P N 1
ATOM 607 C CA . VAL A 1 103 ? 58.946 85.285 97.055 1.00 99.62 103 VAL P CA 1
ATOM 608 C C . VAL A 1 103 ? 59.266 85.166 95.585 1.00 96.02 103 VAL P C 1
ATOM 609 O O . VAL A 1 103 ? 58.719 85.902 94.760 1.00 96.45 103 VAL P O 1
ATOM 613 N N . SER A 1 104 ? 60.175 84.270 95.250 1.00 91.93 104 SER P N 1
ATOM 614 C CA . SER A 1 104 ? 60.682 84.337 93.898 1.00 89.53 104 SER P CA 1
ATOM 615 C C . SER A 1 104 ? 59.807 83.537 92.965 1.00 86.04 104 SER P C 1
ATOM 616 O O . SER A 1 104 ? 58.964 84.094 92.265 1.00 86.10 104 SER P O 1
ATOM 619 N N . ASP A 1 105 ? 59.957 82.235 92.978 1.00 82.28 105 ASP P N 1
ATOM 620 C CA . ASP A 1 105 ? 59.509 81.488 91.839 1.00 79.71 105 ASP P CA 1
ATOM 621 C C . ASP A 1 105 ? 58.683 80.333 92.302 1.00 77.94 105 ASP P C 1
ATOM 622 O O . ASP A 1 105 ? 5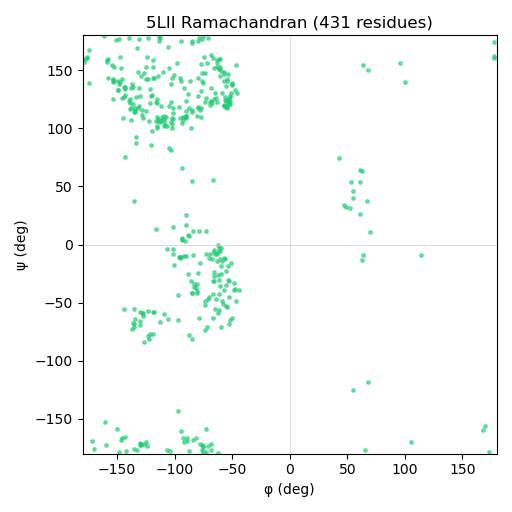8.911 79.823 93.387 1.00 78.18 105 ASP P O 1
ATOM 627 N N . PRO A 1 106 ? 57.698 79.909 91.525 1.00 74.74 106 PRO P N 1
ATOM 628 C CA . PRO A 1 106 ? 57.608 78.483 91.762 1.00 72.21 106 PRO P CA 1
ATOM 629 C C . PRO A 1 106 ? 58.718 77.912 90.922 1.00 68.98 106 PRO P C 1
ATOM 630 O O . PRO A 1 106 ? 58.956 78.490 89.885 1.00 68.32 106 PRO P O 1
ATOM 634 N N . ASN A 1 107 ? 59.427 76.878 91.336 1.00 65.98 107 ASN P N 1
ATOM 635 C CA . ASN A 1 107 ? 60.148 76.036 90.400 1.00 64.05 107 ASN P CA 1
ATOM 636 C C . ASN A 1 107 ? 59.500 74.675 90.481 1.00 64.34 107 ASN P C 1
ATOM 637 O O . ASN A 1 107 ? 59.783 73.923 91.398 1.00 64.55 107 ASN P O 1
ATOM 642 N N . ILE A 1 108 ? 58.666 74.324 89.518 1.00 64.95 108 ILE P N 1
ATOM 643 C CA . ILE A 1 108 ? 58.068 73.008 89.654 1.00 65.87 108 ILE P CA 1
ATOM 644 C C . ILE A 1 108 ? 59.069 72.030 89.057 1.00 67.00 108 ILE P C 1
ATOM 645 O O . ILE A 1 108 ? 60.086 72.447 88.497 1.00 67.65 108 ILE P O 1
ATOM 650 N N . ARG A 1 109 ? 58.809 70.742 89.190 1.00 68.07 109 ARG P N 1
ATOM 651 C CA . ARG A 1 109 ? 59.587 69.734 88.510 1.00 68.60 109 ARG P CA 1
ATOM 652 C C . ARG A 1 109 ? 58.618 68.826 87.797 1.00 68.83 109 ARG P C 1
ATOM 653 O O . ARG A 1 109 ? 57.511 68.592 88.271 1.00 68.94 109 ARG P O 1
ATOM 661 N N . GLN A 1 110 ? 59.012 68.334 86.639 1.00 69.49 110 GLN P N 1
ATOM 662 C CA . GLN A 1 110 ? 58.168 67.379 85.955 1.00 70.45 110 GLN P CA 1
ATOM 663 C C . GLN A 1 110 ? 59.003 66.218 85.446 1.00 70.62 110 GLN P C 1
ATOM 664 O O . GLN A 1 110 ? 59.869 66.366 84.588 1.00 70.72 110 GLN P O 1
ATOM 670 N N . LYS A 1 111 ? 58.711 65.050 85.999 1.00 70.62 111 LYS P N 1
ATOM 671 C CA . LYS A 1 111 ? 59.171 63.776 85.494 1.00 70.59 111 LYS P CA 1
ATOM 672 C C . LYS A 1 111 ? 58.583 63.594 84.114 1.00 71.01 111 LYS P C 1
ATOM 673 O O . LYS A 1 111 ? 57.598 64.241 83.758 1.00 71.66 111 LYS P O 1
ATOM 679 N N . THR A 1 112 ? 59.198 62.742 83.310 1.00 71.10 112 THR P N 1
ATOM 680 C CA . THR A 1 112 ? 58.423 62.039 82.305 1.00 71.10 112 THR P CA 1
ATOM 681 C C . THR A 1 112 ? 59.025 60.678 82.046 1.00 71.95 112 THR P C 1
ATOM 682 O O . THR A 1 112 ? 60.222 60.542 81.812 1.00 72.50 112 THR P O 1
ATOM 686 N N . VAL A 1 113 ? 58.154 59.689 82.029 1.00 72.95 113 VAL P N 1
ATOM 687 C CA . VAL A 1 113 ? 58.526 58.291 82.128 1.00 74.13 113 VAL P CA 1
ATOM 688 C C . VAL A 1 113 ? 59.172 57.897 80.818 1.00 74.32 113 VAL P C 1
ATOM 689 O O . VAL A 1 113 ? 58.963 58.570 79.807 1.00 75.57 113 VAL P O 1
ATOM 693 N N . SER A 1 114 ? 59.999 56.853 80.837 1.00 73.90 114 SER P N 1
ATOM 694 C CA . SER A 1 114 ? 60.478 56.229 79.613 1.00 73.95 114 SER P CA 1
ATOM 695 C C . SER A 1 114 ? 59.438 55.213 79.168 1.00 75.16 114 SER P C 1
ATOM 696 O O . SER A 1 114 ? 58.452 54.999 79.871 1.00 76.48 114 SER P O 1
ATOM 699 N N . MET A 1 115 ? 59.643 54.596 78.013 1.00 76.00 115 MET P N 1
ATOM 700 C CA . MET A 1 115 ? 58.715 53.603 77.491 1.00 77.37 115 MET P CA 1
ATOM 701 C C . MET A 1 115 ? 59.452 52.625 76.606 1.00 78.05 115 MET P C 1
ATOM 702 O O . MET A 1 115 ? 60.464 52.954 75.995 1.00 78.80 115 MET P O 1
ATOM 707 N N . LYS A 1 116 ? 58.920 51.420 76.530 1.00 79.08 116 LYS P N 1
ATOM 708 C CA . LYS A 1 116 ? 59.673 50.287 76.032 1.00 79.88 116 LYS P CA 1
ATOM 709 C C . LYS A 1 116 ? 58.941 49.691 74.842 1.00 80.33 116 LYS P C 1
ATOM 710 O O . LYS A 1 116 ? 57.948 48.982 75.024 1.00 81.82 116 LYS P O 1
ATOM 716 N N . TYR A 1 117 ? 59.441 49.901 73.624 1.00 79.53 117 TYR P N 1
ATOM 717 C CA . TYR A 1 117 ? 58.543 49.536 72.534 1.00 79.38 117 TYR P CA 1
ATOM 718 C C . TYR A 1 117 ? 59.119 48.754 71.377 1.00 78.94 117 TYR P C 1
ATOM 719 O O . TYR A 1 117 ? 58.745 49.031 70.238 1.00 79.82 117 TYR P O 1
ATOM 728 N N . VAL A 1 118 ? 60.037 47.825 71.617 1.00 77.39 118 VAL P N 1
ATOM 729 C CA . VAL A 1 118 ? 60.296 46.822 70.596 1.00 76.68 118 VAL P CA 1
ATOM 730 C C . VAL A 1 118 ? 59.121 45.991 70.098 1.00 76.72 118 VAL P C 1
ATOM 731 O O . VAL A 1 118 ? 58.409 45.391 70.905 1.00 76.44 118 VAL P O 1
ATOM 735 N N . SER A 1 119 ? 58.856 45.963 68.803 1.00 77.56 119 SER P N 1
ATOM 736 C CA . SER A 1 119 ? 57.719 45.196 68.310 1.00 78.51 119 SER P CA 1
ATOM 737 C C . SER A 1 119 ? 58.360 44.185 67.365 1.00 78.53 119 SER P C 1
ATOM 738 O O . SER A 1 119 ? 58.586 44.492 66.191 1.00 78.33 119 SER P O 1
ATOM 741 N N . ASP A 1 120 ? 58.587 42.956 67.856 1.00 78.61 120 ASP P N 1
ATOM 742 C CA . ASP A 1 120 ? 59.295 41.941 67.066 1.00 78.57 120 ASP P CA 1
ATOM 743 C C . ASP A 1 120 ? 58.641 40.561 67.184 1.00 78.72 120 ASP P C 1
ATOM 744 O O . ASP A 1 120 ? 58.802 39.877 68.195 1.00 79.24 120 ASP P O 1
ATOM 749 N N . THR A 1 121 ? 57.973 40.126 66.110 1.00 78.52 121 THR P N 1
ATOM 750 C CA . THR A 1 121 ? 57.771 38.709 65.812 1.00 77.45 121 THR P CA 1
ATOM 751 C C . THR A 1 121 ? 58.526 38.503 64.507 1.00 77.71 121 THR P C 1
ATOM 752 O O . THR A 1 121 ? 58.099 38.930 63.435 1.00 78.57 121 THR P O 1
ATOM 756 N N . LYS A 1 122 ? 59.670 37.844 64.606 1.00 76.79 122 LYS P N 1
ATOM 757 C CA . LYS A 1 122 ? 60.473 37.496 63.447 1.00 75.27 122 LYS P CA 1
ATOM 758 C C . LYS A 1 122 ? 60.659 35.992 63.461 1.00 74.52 122 LYS P C 1
ATOM 759 O O . LYS A 1 122 ? 60.801 35.390 64.527 1.00 74.35 122 LYS P O 1
ATOM 765 N N . ASN A 1 123 ? 60.641 35.382 62.292 1.00 73.79 123 ASN P N 1
ATOM 766 C CA . ASN A 1 123 ? 60.861 33.952 62.231 1.00 73.51 123 ASN P CA 1
ATOM 767 C C . ASN A 1 123 ? 61.580 33.630 60.942 1.00 72.69 123 ASN P C 1
ATOM 768 O O . ASN A 1 123 ? 61.459 34.353 59.955 1.00 74.20 123 ASN P O 1
ATOM 773 N N . MET A 1 124 ? 62.348 32.568 60.964 1.00 70.81 124 MET P N 1
ATOM 774 C CA . MET A 1 124 ? 62.928 32.030 59.760 1.00 69.78 124 MET P CA 1
ATOM 775 C C . MET A 1 124 ? 62.798 30.526 59.871 1.00 68.82 124 MET P C 1
ATOM 776 O O . MET A 1 124 ? 63.380 29.927 60.774 1.00 68.72 124 MET P O 1
ATOM 781 N N . SER A 1 125 ? 62.045 29.906 58.986 1.00 68.08 125 SER P N 1
ATOM 782 C CA . SER A 1 125 ? 62.080 28.457 58.986 1.00 67.83 125 SER P CA 1
ATOM 783 C C . SER A 1 125 ? 63.433 27.997 58.492 1.00 68.34 125 SER P C 1
ATOM 784 O O . SER A 1 125 ? 63.837 28.333 57.376 1.00 69.25 125 SER P O 1
ATOM 787 N N . ILE A 1 126 ? 64.129 27.203 59.312 1.00 67.85 126 ILE P N 1
ATOM 788 C CA . ILE A 1 126 ? 65.438 26.718 58.890 1.00 67.28 126 ILE P CA 1
ATOM 789 C C . ILE A 1 126 ? 65.305 26.000 57.566 1.00 68.08 126 ILE P C 1
ATOM 790 O O . ILE A 1 126 ? 66.272 25.886 56.804 1.00 67.99 126 ILE P O 1
ATOM 795 N N . ALA A 1 127 ? 64.104 25.518 57.263 1.00 69.03 127 ALA P N 1
ATOM 796 C CA . ALA A 1 127 ? 63.779 25.198 55.886 1.00 69.61 127 ALA P CA 1
ATOM 797 C C . ALA A 1 127 ? 64.062 26.388 54.985 1.00 69.62 127 ALA P C 1
ATOM 798 O O . ALA A 1 127 ? 65.013 26.371 54.196 1.00 69.27 127 ALA P O 1
ATOM 800 N N . SER A 1 128 ? 63.285 27.460 55.135 1.00 69.77 128 SER P N 1
ATOM 801 C CA . SER A 1 128 ? 63.303 28.514 54.132 1.00 69.95 128 SER P CA 1
ATOM 802 C C . SER A 1 128 ? 64.382 29.540 54.399 1.00 70.16 128 SER P C 1
ATOM 803 O O . SER A 1 128 ? 64.400 30.588 53.752 1.00 70.38 128 SER P O 1
ATOM 806 N N . GLY A 1 129 ? 65.241 29.294 55.374 1.00 70.55 129 GLY P N 1
ATOM 807 C CA . GLY A 1 129 ? 66.491 30.016 55.416 1.00 71.21 129 GLY P CA 1
ATOM 808 C C . GLY A 1 129 ? 67.570 29.324 54.612 1.00 72.21 129 GLY P C 1
ATOM 809 O O . GLY A 1 129 ? 68.524 29.959 54.162 1.00 72.75 129 GLY P O 1
ATOM 810 N N . LEU A 1 130 ? 67.450 28.004 54.447 1.00 73.20 130 LEU P N 1
ATOM 811 C CA . LEU A 1 130 ? 68.495 27.215 53.801 1.00 73.84 130 LEU P CA 1
ATOM 812 C C . LEU A 1 130 ? 68.233 26.839 52.342 1.00 73.84 130 LEU P C 1
ATOM 813 O O . LEU A 1 130 ? 69.141 26.366 51.657 1.00 74.35 130 LEU P O 1
ATOM 818 N N . VAL A 1 131 ? 67.044 27.100 51.820 1.00 74.29 131 VAL P N 1
ATOM 819 C CA . VAL A 1 131 ? 66.743 26.744 50.441 1.00 75.37 131 VAL P CA 1
ATOM 820 C C . VAL A 1 131 ? 67.461 27.751 49.564 1.00 77.35 131 VAL P C 1
ATOM 821 O O . VAL A 1 131 ? 68.262 28.548 50.053 1.00 79.37 131 VAL P O 1
ATOM 825 N N . ASN A 1 132 ? 67.211 27.699 48.261 1.00 78.44 132 ASN P N 1
ATOM 826 C CA . ASN A 1 132 ? 67.725 28.732 47.372 1.00 79.27 132 ASN P CA 1
ATOM 827 C C . ASN A 1 132 ? 66.928 30.013 47.578 1.00 78.95 132 ASN P C 1
ATOM 828 O O . ASN A 1 132 ? 65.737 29.945 47.883 1.00 80.96 132 ASN P O 1
ATOM 833 N N . ASN A 1 133 ? 67.545 31.178 47.418 1.00 76.87 133 ASN P N 1
ATOM 834 C CA . ASN A 1 133 ? 66.841 32.435 47.626 1.00 75.62 133 ASN P CA 1
ATOM 835 C C . ASN A 1 133 ? 66.792 33.613 46.658 1.00 74.50 133 ASN P C 1
ATOM 836 O O . ASN A 1 133 ? 67.263 33.528 45.525 1.00 74.91 133 ASN P O 1
ATOM 841 N N . ILE A 1 134 ? 66.233 34.732 47.110 1.00 73.37 134 ILE P N 1
ATOM 842 C CA . ILE A 1 134 ? 66.502 36.041 46.531 1.00 72.66 134 ILE P CA 1
ATOM 843 C C . ILE A 1 134 ? 67.389 36.579 47.645 1.00 72.85 134 ILE P C 1
ATOM 844 O O . ILE A 1 134 ? 67.509 35.945 48.696 1.00 73.04 134 ILE P O 1
ATOM 849 N N . ALA A 1 135 ? 68.044 37.714 47.450 1.00 72.88 135 ALA P N 1
ATOM 850 C CA . ALA A 1 135 ? 68.822 38.214 48.570 1.00 72.66 135 ALA P CA 1
ATOM 851 C C . ALA A 1 135 ? 67.769 38.175 49.653 1.00 72.20 135 ALA P C 1
ATOM 852 O O . ALA A 1 135 ? 66.744 38.839 49.525 1.00 72.22 135 ALA P O 1
ATOM 854 N N . ASP A 1 136 ? 68.028 37.425 50.713 1.00 72.10 136 ASP P N 1
ATOM 855 C CA . ASP A 1 136 ? 67.037 37.055 51.724 1.00 72.33 136 ASP P CA 1
ATOM 856 C C . ASP A 1 136 ? 67.686 36.137 52.739 1.00 71.34 136 ASP P C 1
ATOM 857 O O . ASP A 1 136 ? 68.838 35.763 52.598 1.00 71.21 136 ASP P O 1
ATOM 862 N N . PRO A 1 137 ? 66.939 35.807 53.783 1.00 70.61 137 PRO P N 1
ATOM 863 C CA . PRO A 1 137 ? 66.041 36.747 54.422 1.00 70.25 137 PRO P CA 1
ATOM 864 C C . PRO A 1 137 ? 66.727 37.606 55.469 1.00 69.77 137 PRO P C 1
ATOM 865 O O . PRO A 1 137 ? 66.355 38.761 55.651 1.00 70.22 137 PRO P O 1
ATOM 869 N N . SER A 1 138 ? 67.742 37.066 56.145 1.00 69.27 138 SER P N 1
ATOM 870 C CA . SER A 1 138 ? 68.141 37.678 57.408 1.00 69.19 138 SER P CA 1
ATOM 871 C C . SER A 1 138 ? 68.681 39.088 57.214 1.00 68.90 138 SER P C 1
ATOM 872 O O . SER A 1 138 ? 68.957 39.777 58.197 1.00 68.90 138 SER P O 1
ATOM 875 N N . GLN A 1 139 ? 68.881 39.528 55.976 1.00 68.52 139 GLN P N 1
ATOM 876 C CA . GLN A 1 139 ? 68.954 40.964 55.750 1.00 68.17 139 GLN P CA 1
ATOM 877 C C . GLN A 1 139 ? 67.570 41.575 55.564 1.00 67.52 139 GLN P C 1
ATOM 878 O O . GLN A 1 139 ? 67.291 42.653 56.106 1.00 67.68 139 GLN P O 1
ATOM 884 N N . ILE A 1 140 ? 66.678 40.909 54.827 1.00 66.54 140 ILE P N 1
ATOM 885 C CA . ILE A 1 140 ? 65.358 41.505 54.662 1.00 65.77 140 ILE P CA 1
ATOM 886 C C . ILE A 1 140 ? 64.642 41.537 56.001 1.00 65.30 140 ILE P C 1
ATOM 887 O O . ILE A 1 140 ? 63.823 42.432 56.257 1.00 65.56 140 ILE P O 1
ATOM 892 N N . LEU A 1 141 ? 64.975 40.616 56.906 1.00 64.35 141 LEU P N 1
ATOM 893 C CA . LEU A 1 141 ? 64.352 40.674 58.219 1.00 64.09 141 LEU P CA 1
ATOM 894 C C . LEU A 1 141 ? 64.901 41.807 59.064 1.00 64.34 141 LEU P C 1
ATOM 895 O O . LEU A 1 141 ? 64.122 42.599 59.599 1.00 64.76 141 LEU P O 1
ATOM 900 N N . THR A 1 142 ? 66.221 41.919 59.213 1.00 64.60 142 THR P N 1
ATOM 901 C CA . THR A 1 142 ? 66.713 43.018 60.033 1.00 64.83 142 THR P CA 1
ATOM 902 C C . THR A 1 142 ? 66.229 44.346 59.494 1.00 64.76 142 THR P C 1
ATOM 903 O O . THR A 1 142 ? 65.854 45.227 60.273 1.00 64.99 142 THR P O 1
ATOM 907 N N . GLU A 1 143 ? 66.191 44.509 58.170 1.00 64.90 143 GLU P N 1
ATOM 908 C CA . GLU A 1 143 ? 65.605 45.738 57.654 1.00 65.18 143 GLU P CA 1
ATOM 909 C C . GLU A 1 143 ? 64.165 45.884 58.108 1.00 64.12 143 GLU P C 1
ATOM 910 O O . GLU A 1 143 ? 63.774 46.954 58.580 1.00 64.25 143 GLU P O 1
ATOM 916 N N . ASP A 1 144 ? 63.350 44.839 57.954 1.00 62.76 144 ASP P N 1
ATOM 917 C CA . ASP A 1 144 ? 61.962 44.956 58.393 1.00 61.95 144 ASP P CA 1
ATOM 918 C C . ASP A 1 144 ? 61.875 45.367 59.852 1.00 60.67 144 ASP P C 1
ATOM 919 O O . ASP A 1 144 ? 60.988 46.132 60.242 1.00 59.86 144 ASP P O 1
ATOM 924 N N . ALA A 1 145 ? 62.806 44.906 60.670 1.00 59.79 145 ALA P N 1
ATOM 925 C CA . ALA A 1 145 ? 62.757 45.264 62.072 1.00 59.50 145 ALA P CA 1
ATOM 926 C C . ALA A 1 145 ? 63.140 46.719 62.257 1.00 59.01 145 ALA P C 1
ATOM 927 O O . ALA A 1 145 ? 62.278 47.570 62.502 1.00 59.80 145 ALA P O 1
ATOM 929 N N . ILE A 1 146 ? 64.421 47.039 62.062 1.00 58.11 146 ILE P N 1
ATOM 930 C CA . ILE A 1 146 ? 64.897 48.393 62.323 1.00 57.44 146 ILE P CA 1
ATOM 931 C C . ILE A 1 146 ? 63.986 49.416 61.678 1.00 56.98 146 ILE P C 1
ATOM 932 O O . ILE A 1 146 ? 63.732 50.483 62.248 1.00 57.61 146 ILE P O 1
ATOM 937 N N . ALA A 1 147 ? 63.411 49.087 60.534 1.00 56.11 147 ALA P N 1
ATOM 938 C CA . ALA A 1 147 ? 62.459 50.010 59.947 1.00 55.61 147 ALA P CA 1
ATOM 939 C C . ALA A 1 147 ? 61.171 50.061 60.753 1.00 55.03 147 ALA P C 1
ATOM 940 O O . ALA A 1 147 ? 60.670 51.148 61.041 1.00 55.27 147 ALA P O 1
ATOM 942 N N . VAL A 1 148 ? 60.607 48.915 61.141 1.00 54.16 148 VAL P N 1
ATOM 943 C CA . VAL A 1 148 ? 59.302 49.019 61.786 1.00 53.73 148 VAL P CA 1
ATOM 944 C C . VAL A 1 148 ? 59.420 49.722 63.126 1.00 53.42 148 VAL P C 1
ATOM 945 O O . VAL A 1 148 ? 58.598 50.584 63.452 1.00 53.90 148 VAL P O 1
ATOM 949 N N . VAL A 1 149 ? 60.442 49.406 63.921 1.00 53.09 149 VAL P N 1
ATOM 950 C CA . VAL A 1 149 ? 60.536 50.158 65.162 1.00 52.95 149 VAL P CA 1
ATOM 951 C C . VAL A 1 149 ? 60.812 51.618 64.860 1.00 53.88 149 VAL P C 1
ATOM 952 O O . VAL A 1 149 ? 60.008 52.484 65.220 1.00 55.12 149 VAL P O 1
ATOM 956 N N . ALA A 1 150 ? 61.877 51.923 64.115 1.00 54.46 150 ALA P N 1
ATOM 957 C CA . ALA A 1 150 ? 62.258 53.322 63.966 1.00 54.53 150 ALA P CA 1
ATOM 958 C C . ALA A 1 150 ? 61.220 54.131 63.208 1.00 54.61 150 ALA P C 1
ATOM 959 O O . ALA A 1 150 ? 61.392 55.339 63.055 1.00 55.08 15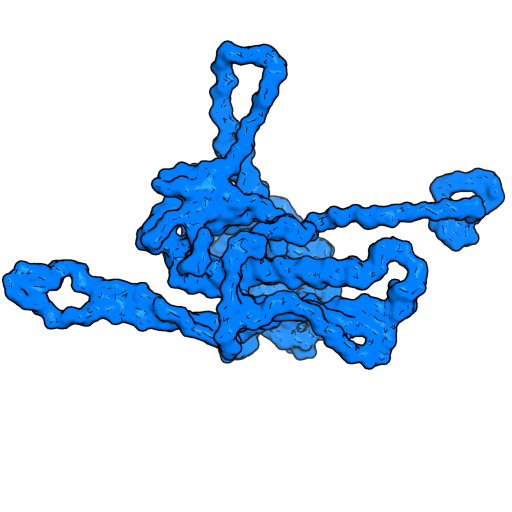0 ALA P O 1
ATOM 961 N N . LYS A 1 151 ? 60.185 53.501 62.664 1.00 54.43 151 LYS P N 1
ATOM 962 C CA . LYS A 1 151 ? 59.007 54.290 62.354 1.00 54.76 151 LYS P CA 1
ATOM 963 C C . LYS A 1 151 ? 58.106 54.423 63.565 1.00 54.84 151 LYS P C 1
ATOM 964 O O . LYS A 1 151 ? 57.578 55.513 63.835 1.00 55.41 151 LYS P O 1
ATOM 970 N N . THR A 1 152 ? 57.925 53.343 64.318 1.00 54.62 152 THR P N 1
ATOM 971 C CA . THR A 1 152 ? 57.062 53.467 65.472 1.00 54.88 152 THR P CA 1
ATOM 972 C C . THR A 1 152 ? 57.581 54.507 66.437 1.00 55.49 152 THR P C 1
ATOM 973 O O . THR A 1 152 ? 56.811 55.018 67.248 1.00 56.08 152 THR P O 1
ATOM 977 N N . ILE A 1 153 ? 58.847 54.887 66.344 1.00 56.06 153 ILE P N 1
ATOM 978 C CA . ILE A 1 153 ? 59.273 56.062 67.087 1.00 56.82 153 ILE P CA 1
ATOM 979 C C . ILE A 1 153 ? 58.491 57.285 66.658 1.00 58.28 153 ILE P C 1
ATOM 980 O O . ILE A 1 153 ? 57.650 57.780 67.411 1.00 58.50 153 ILE P O 1
ATOM 985 N N . GLU A 1 154 ? 58.728 57.799 65.452 1.00 59.92 154 GLU P N 1
ATOM 986 C CA . GLU A 1 154 ? 58.228 59.144 65.224 1.00 60.95 154 GLU P CA 1
ATOM 987 C C . GLU A 1 154 ? 56.714 59.129 65.231 1.00 60.88 154 GLU P C 1
ATOM 988 O O . GLU A 1 154 ? 56.084 60.082 65.703 1.00 62.01 154 GLU P O 1
ATOM 994 N N . TRP A 1 155 ? 56.098 58.024 64.801 1.00 60.49 155 TRP P N 1
ATOM 995 C CA . TRP A 1 155 ? 54.661 57.953 65.035 1.00 60.22 155 TRP P CA 1
ATOM 996 C C . TRP A 1 155 ? 54.359 58.014 66.515 1.00 60.78 155 TRP P C 1
ATOM 997 O O . TRP A 1 155 ? 53.345 58.578 66.925 1.00 61.40 155 TRP P O 1
ATOM 1008 N N . ALA A 1 156 ? 55.208 57.416 67.337 1.00 61.38 156 ALA P N 1
ATOM 1009 C CA . ALA A 1 156 ? 54.985 57.532 68.768 1.00 62.48 156 ALA P CA 1
ATOM 1010 C C . ALA A 1 156 ? 55.148 58.969 69.219 1.00 62.84 156 ALA P C 1
ATOM 1011 O O . ALA A 1 156 ? 54.604 59.372 70.246 1.00 63.28 156 ALA P O 1
ATOM 1013 N N . SER A 1 157 ? 55.884 59.765 68.465 1.00 63.10 157 SER P N 1
ATOM 1014 C CA . SER A 1 157 ? 56.064 61.140 68.876 1.00 64.00 157 SER P CA 1
ATOM 1015 C C . SER A 1 157 ? 54.863 61.985 68.492 1.00 64.92 157 SER P C 1
ATOM 1016 O O . SER A 1 157 ? 54.500 62.921 69.206 1.00 66.11 157 SER P O 1
ATOM 1019 N N . PHE A 1 158 ? 54.224 61.684 67.367 1.00 65.35 158 PHE P N 1
ATOM 1020 C CA . PHE A 1 158 ? 53.247 62.655 66.894 1.00 66.03 158 PHE P CA 1
ATOM 1021 C C . PHE A 1 158 ? 51.831 62.450 67.406 1.00 67.74 158 PHE P C 1
ATOM 1022 O O . PHE A 1 158 ? 50.989 63.306 67.143 1.00 68.28 158 PHE P O 1
ATOM 1030 N N . TYR A 1 159 ? 51.496 61.345 68.058 1.00 69.41 159 TYR P N 1
ATOM 1031 C CA . TYR A 1 159 ? 50.093 61.276 68.454 1.00 70.95 159 TYR P CA 1
ATOM 1032 C C . TYR A 1 159 ? 49.798 60.777 69.860 1.00 72.98 159 TYR P C 1
ATOM 1033 O O . TYR A 1 159 ? 49.306 61.536 70.689 1.00 74.05 159 TYR P O 1
ATOM 1042 N N . GLY A 1 160 ? 50.059 59.519 70.151 1.00 75.08 160 GLY P N 1
ATOM 1043 C CA . GLY A 1 160 ? 49.481 58.971 71.361 1.00 77.67 160 GLY P CA 1
ATOM 1044 C C . GLY A 1 160 ? 50.068 59.405 72.685 1.00 80.50 160 GLY P C 1
ATOM 1045 O O . GLY A 1 160 ? 51.245 59.152 72.935 1.00 81.55 160 GLY P O 1
ATOM 1046 N N . ASP A 1 161 ? 49.252 59.969 73.574 1.00 83.05 161 ASP P N 1
ATOM 1047 C CA . ASP A 1 161 ? 49.628 60.221 74.960 1.00 85.28 161 ASP P CA 1
ATOM 1048 C C . ASP A 1 161 ? 49.551 58.914 75.740 1.00 85.61 161 ASP P C 1
ATOM 1049 O O . ASP A 1 161 ? 49.364 57.846 75.161 1.00 85.02 161 ASP P O 1
ATOM 1054 N N . ALA A 1 162 ? 49.693 58.983 77.055 1.00 87.16 162 ALA P N 1
ATOM 1055 C CA . ALA A 1 162 ? 49.398 57.808 77.859 1.00 89.04 162 ALA P CA 1
ATOM 1056 C C . ALA A 1 162 ? 47.894 57.742 78.028 1.00 91.77 162 ALA P C 1
ATOM 1057 O O . ALA A 1 162 ? 47.306 58.527 78.772 1.00 92.08 162 ALA P O 1
ATOM 1059 N N . SER A 1 163 ? 47.270 56.747 77.402 1.00 94.60 163 SER P N 1
ATOM 1060 C CA . SER A 1 163 ? 45.816 56.634 77.424 1.00 96.26 163 SER P CA 1
ATOM 1061 C C . SER A 1 163 ? 45.482 55.849 78.677 1.00 98.35 163 SER P C 1
ATOM 1062 O O . SER A 1 163 ? 45.861 54.685 78.831 1.00 97.18 163 SER P O 1
ATOM 1065 N N . LEU A 1 164 ? 44.760 56.507 79.583 1.00 102.07 164 LEU P N 1
ATOM 1066 C CA . LEU A 1 164 ? 44.443 55.888 80.860 1.00 105.02 164 LEU P CA 1
ATOM 1067 C C . LEU A 1 164 ? 43.763 54.551 80.600 1.00 106.45 164 LEU P C 1
ATOM 1068 O O . LEU A 1 164 ? 42.692 54.484 79.992 1.00 108.17 164 LEU P O 1
ATOM 1073 N N . THR A 1 165 ? 44.389 53.492 81.078 1.00 106.32 165 THR P N 1
ATOM 1074 C CA . THR A 1 165 ? 44.161 52.158 80.567 1.00 106.22 165 THR P CA 1
ATOM 1075 C C . THR A 1 165 ? 43.107 51.474 81.424 1.00 106.55 165 THR P C 1
ATOM 1076 O O . THR A 1 165 ? 42.297 52.140 82.071 1.00 106.78 165 THR P O 1
ATOM 1080 N N . SER A 1 166 ? 43.068 50.147 81.365 1.00 106.97 166 SER P N 1
ATOM 1081 C CA . SER A 1 166 ? 42.086 49.366 82.099 1.00 107.73 166 SER P CA 1
ATOM 1082 C C . SER A 1 166 ? 41.905 49.845 83.535 1.00 109.35 166 SER P C 1
ATOM 1083 O O . SER A 1 166 ? 40.778 49.837 84.035 1.00 109.96 166 SER P O 1
ATOM 1086 N N . GLU A 1 167 ? 42.980 50.242 84.223 1.00 111.11 167 GLU P N 1
ATOM 1087 C CA . GLU A 1 167 ? 42.858 51.101 85.402 1.00 112.29 167 GLU P CA 1
ATOM 1088 C C . GLU A 1 167 ? 44.160 51.833 85.719 1.00 111.47 167 GLU P C 1
ATOM 1089 O O . GLU A 1 167 ? 45.249 51.348 85.400 1.00 111.34 167 GLU P O 1
ATOM 1095 N N . VAL A 1 168 ? 44.029 52.951 86.439 1.00 110.68 168 VAL P N 1
ATOM 1096 C CA . VAL A 1 168 ? 44.926 54.103 86.412 1.00 110.48 168 VAL P CA 1
ATOM 1097 C C . VAL A 1 168 ? 46.396 53.758 86.611 1.00 110.25 168 VAL P C 1
ATOM 1098 O O . VAL A 1 168 ? 46.779 53.106 87.589 1.00 109.67 168 VAL P O 1
ATOM 1102 N N . GLU A 1 169 ? 47.216 54.230 85.672 1.00 110.26 169 GLU P N 1
ATOM 1103 C CA . GLU A 1 169 ? 48.644 53.970 85.568 1.00 109.69 169 GLU P CA 1
ATOM 1104 C C . GLU A 1 169 ? 49.059 54.579 84.240 1.00 107.15 169 GLU P C 1
ATOM 1105 O O . GLU A 1 169 ? 48.250 55.200 83.554 1.00 107.68 169 GLU P O 1
ATOM 1111 N N . GLY A 1 170 ? 50.330 54.441 83.893 1.00 104.15 170 GLY P N 1
ATOM 1112 C CA . GLY A 1 170 ? 50.733 54.724 82.530 1.00 102.39 170 GLY P CA 1
ATOM 1113 C C . GLY A 1 170 ? 50.246 53.625 81.599 1.00 100.98 170 GLY P C 1
ATOM 1114 O O . GLY A 1 170 ? 49.281 52.918 81.889 1.00 100.49 170 GLY P O 1
ATOM 1115 N N . GLU A 1 171 ? 50.885 53.518 80.444 1.00 99.68 171 GLU P N 1
ATOM 1116 C CA . GLU A 1 171 ? 50.665 52.396 79.547 1.00 98.73 171 GLU P CA 1
ATOM 1117 C C . GLU A 1 171 ? 51.948 52.163 78.760 1.00 95.50 171 GLU P C 1
ATOM 1118 O O . GLU A 1 171 ? 52.908 52.918 78.861 1.00 94.88 171 GLU P O 1
ATOM 1124 N N . GLY A 1 172 ? 51.959 51.123 77.948 1.00 92.55 172 GLY P N 1
ATOM 1125 C CA . GLY A 1 172 ? 53.132 50.817 77.167 1.00 91.06 172 GLY P CA 1
ATOM 1126 C C . GLY A 1 172 ? 53.315 51.799 76.034 1.00 90.55 172 GLY P C 1
ATOM 1127 O O . GLY A 1 172 ? 54.113 51.564 75.126 1.00 91.48 172 GLY P O 1
ATOM 1128 N N . LEU A 1 173 ? 52.566 52.895 76.057 1.00 89.61 173 LEU P N 1
ATOM 1129 C CA . LEU A 1 173 ? 52.580 53.872 74.977 1.00 89.03 173 LEU P CA 1
ATOM 1130 C C . LEU A 1 173 ? 53.415 55.081 75.385 1.00 89.24 173 LEU P C 1
ATOM 1131 O O . LEU A 1 173 ? 53.405 55.480 76.552 1.00 89.70 173 LEU P O 1
ATOM 1136 N N . GLU A 1 174 ? 54.139 55.659 74.429 1.00 89.19 174 GLU P N 1
ATOM 1137 C CA . GLU A 1 174 ? 55.107 56.701 74.747 1.00 89.09 174 GLU P CA 1
ATOM 1138 C C . GLU A 1 174 ? 54.421 58.037 74.943 1.00 90.72 174 GLU P C 1
ATOM 1139 O O . GLU A 1 174 ? 53.826 58.581 74.016 1.00 90.89 174 GLU P O 1
ATOM 1145 N N . PHE A 1 175 ? 54.542 58.576 76.146 1.00 92.89 175 PHE P N 1
ATOM 1146 C CA . PHE A 1 175 ? 53.863 59.813 76.475 1.00 94.26 175 PHE P CA 1
ATOM 1147 C C . PHE A 1 175 ? 54.237 60.849 75.433 1.00 92.30 175 PHE P C 1
ATOM 1148 O O . PHE A 1 175 ? 55.406 61.134 75.192 1.00 90.94 175 PHE P O 1
ATOM 1156 N N . ASP A 1 176 ? 53.218 61.389 74.787 1.00 91.98 176 ASP P N 1
ATOM 1157 C CA . ASP A 1 176 ? 53.379 61.741 73.390 1.00 93.06 176 ASP P CA 1
ATOM 1158 C C . ASP A 1 176 ? 54.166 63.019 73.234 1.00 92.58 176 ASP P C 1
ATOM 1159 O O . ASP A 1 176 ? 54.196 63.873 74.119 1.00 94.67 176 ASP P O 1
ATOM 1164 N N . GLY A 1 177 ? 54.793 63.141 72.078 1.00 90.59 177 GLY P N 1
ATOM 1165 C CA . GLY A 1 177 ? 55.496 64.351 71.792 1.00 88.62 177 GLY P CA 1
ATOM 1166 C C . GLY A 1 177 ? 54.500 65.460 71.662 1.00 86.82 177 GLY P C 1
ATOM 1167 O O . GLY A 1 177 ? 54.499 66.372 72.485 1.00 87.68 177 GLY P O 1
ATOM 1168 N N . LEU A 1 178 ? 53.607 65.403 70.692 1.00 84.47 178 LEU P N 1
ATOM 1169 C CA . LEU A 1 178 ? 52.705 66.513 70.516 1.00 82.96 178 LEU P CA 1
ATOM 1170 C C . LEU A 1 178 ? 51.267 66.014 70.670 1.00 82.05 178 LEU P C 1
ATOM 1171 O O . LEU A 1 178 ? 50.552 65.732 69.716 1.00 80.59 178 LEU P O 1
ATOM 1176 N N . ALA A 1 179 ? 50.831 65.967 71.914 1.00 82.32 179 ALA P N 1
ATOM 1177 C CA . ALA A 1 179 ? 49.451 65.866 72.348 1.00 82.56 179 ALA P CA 1
ATOM 1178 C C . ALA A 1 179 ? 49.378 66.705 73.609 1.00 83.20 179 ALA P C 1
ATOM 1179 O O . ALA A 1 179 ? 48.516 67.571 73.745 1.00 84.21 179 ALA P O 1
ATOM 1181 N N . LYS A 1 180 ? 50.237 66.370 74.575 1.00 83.07 180 LYS P N 1
ATOM 1182 C CA . LYS A 1 180 ? 50.455 67.149 75.785 1.00 82.73 180 LYS P CA 1
ATOM 1183 C C . LYS A 1 180 ? 50.778 68.600 75.513 1.00 83.18 180 LYS P C 1
ATOM 1184 O O . LYS A 1 180 ? 50.475 69.446 76.351 1.00 84.16 180 LYS P O 1
ATOM 1190 N N . LEU A 1 181 ? 51.439 68.897 74.395 1.00 83.19 181 LEU P N 1
ATOM 1191 C CA . LEU A 1 181 ? 51.768 70.275 74.049 1.00 83.53 181 LEU P CA 1
ATOM 1192 C C . LEU A 1 181 ? 50.560 71.190 74.076 1.00 83.90 181 LEU P C 1
ATOM 1193 O O . LEU A 1 181 ? 50.631 72.306 74.602 1.00 83.27 181 LEU P O 1
ATOM 1198 N N . ILE A 1 182 ? 49.454 70.747 73.492 1.00 84.68 182 ILE P N 1
ATOM 1199 C CA . ILE A 1 182 ? 48.323 71.630 73.279 1.00 85.51 182 ILE P CA 1
ATOM 1200 C C . ILE A 1 182 ? 47.912 72.193 74.626 1.00 83.49 182 ILE P C 1
ATOM 1201 O O . ILE A 1 182 ? 47.587 71.458 75.561 1.00 84.15 182 ILE P O 1
ATOM 1206 N N . ASP A 1 183 ? 47.982 73.500 74.747 1.00 81.26 183 ASP P N 1
ATOM 1207 C CA . ASP A 1 183 ? 47.364 74.183 75.863 1.00 79.77 183 ASP P CA 1
ATOM 1208 C C . ASP A 1 183 ? 46.644 75.433 75.395 1.00 77.51 183 ASP P C 1
ATOM 1209 O O . ASP A 1 183 ? 45.413 75.461 75.383 1.00 75.54 183 ASP P O 1
ATOM 1214 N N . LYS A 1 184 ? 47.380 76.475 75.028 1.00 76.19 184 LYS P N 1
ATOM 1215 C CA . LYS A 1 184 ? 46.871 77.497 74.130 1.00 75.06 184 LYS P CA 1
ATOM 1216 C C . LYS A 1 184 ? 47.466 77.411 72.732 1.00 73.07 184 LYS P C 1
ATOM 1217 O O . LYS A 1 184 ? 47.075 78.199 71.873 1.00 72.45 184 LYS P O 1
ATOM 1223 N N . ASN A 1 185 ? 48.416 76.517 72.457 1.00 71.24 185 ASN P N 1
ATOM 1224 C CA . ASN A 1 185 ? 48.821 76.554 71.061 1.00 70.33 185 ASN P CA 1
ATOM 1225 C C . ASN A 1 185 ? 48.256 75.387 70.293 1.00 69.93 185 ASN P C 1
ATOM 1226 O O . ASN A 1 185 ? 48.973 74.446 69.957 1.00 69.35 185 ASN P O 1
ATOM 1231 N N . ASN A 1 186 ? 47.035 75.519 69.870 1.00 70.05 186 ASN P N 1
ATOM 1232 C CA . ASN A 1 186 ? 46.535 74.840 68.712 1.00 69.92 186 ASN P CA 1
ATOM 1233 C C . ASN A 1 186 ? 45.554 75.809 68.074 1.00 69.71 186 ASN P C 1
ATOM 1234 O O . ASN A 1 186 ? 44.453 76.039 68.576 1.00 69.58 186 ASN P O 1
ATOM 1239 N N . VAL A 1 187 ? 45.929 76.358 66.935 1.00 68.72 187 VAL P N 1
ATOM 1240 C CA . VAL A 1 187 ? 45.045 77.341 66.357 1.00 68.32 187 VAL P CA 1
ATOM 1241 C C . VAL A 1 187 ? 44.159 76.595 65.392 1.00 68.27 187 VAL P C 1
ATOM 1242 O O . VAL A 1 187 ? 44.572 76.252 64.285 1.00 68.68 187 VAL P O 1
ATOM 1246 N N . ILE A 1 188 ? 42.919 76.376 65.793 1.00 68.33 188 ILE P N 1
ATOM 1247 C CA . ILE A 1 188 ? 42.015 75.566 64.996 1.00 68.82 188 ILE P CA 1
ATOM 1248 C C . ILE A 1 188 ? 41.698 76.330 63.730 1.00 69.59 188 ILE P C 1
ATOM 1249 O O . ILE A 1 188 ? 41.427 77.530 63.772 1.00 70.13 188 ILE P O 1
ATOM 1254 N N . ASN A 1 189 ? 41.750 75.653 62.600 1.00 70.41 189 ASN P N 1
ATOM 1255 C CA . ASN A 1 189 ? 41.123 76.239 61.438 1.00 71.37 189 ASN P CA 1
ATOM 1256 C C . ASN A 1 189 ? 39.693 75.742 61.389 1.00 72.50 189 ASN P C 1
ATOM 1257 O O . ASN A 1 189 ? 39.440 74.570 61.108 1.00 72.25 189 ASN P O 1
ATOM 1262 N N . ALA A 1 190 ? 38.760 76.657 61.663 1.00 74.26 190 ALA P N 1
ATOM 1263 C CA . ALA A 1 190 ? 37.404 76.270 62.038 1.00 75.77 190 ALA P CA 1
ATOM 1264 C C . ALA A 1 190 ? 36.859 75.212 61.099 1.00 76.90 190 ALA P C 1
ATOM 1265 O O . ALA A 1 190 ? 36.168 74.281 61.525 1.00 77.25 190 ALA P O 1
ATOM 1267 N N . LYS A 1 191 ? 37.171 75.335 59.819 1.00 77.82 191 LYS P N 1
ATOM 1268 C CA . LYS A 1 191 ? 37.073 74.230 58.894 1.00 78.32 191 LYS P CA 1
ATOM 1269 C C . LYS A 1 191 ? 38.462 73.975 58.352 1.00 77.68 191 LYS P C 1
ATOM 1270 O O . LYS A 1 191 ? 39.340 74.841 58.408 1.00 76.84 191 LYS P O 1
ATOM 1276 N N . GLY A 1 192 ? 38.670 72.769 57.845 1.00 77.50 192 GLY P N 1
ATOM 1277 C CA . GLY A 1 192 ? 39.893 72.532 57.127 1.00 76.72 192 GLY P CA 1
ATOM 1278 C C . GLY A 1 192 ? 39.976 73.542 56.009 1.00 75.56 192 GLY P C 1
ATOM 1279 O O . GLY A 1 192 ? 39.118 73.592 55.127 1.00 75.98 192 GLY P O 1
ATOM 1280 N N . ASN A 1 193 ? 41.013 74.356 56.050 1.00 73.62 193 ASN P N 1
ATOM 1281 C CA . ASN A 1 193 ? 41.239 75.391 55.066 1.00 72.21 193 ASN P CA 1
ATOM 1282 C C . ASN A 1 193 ? 42.665 75.262 54.580 1.00 71.45 193 ASN P C 1
ATOM 1283 O O . ASN A 1 193 ? 43.345 74.281 54.883 1.00 71.33 193 ASN P O 1
ATOM 1288 N N . GLN A 1 194 ? 43.111 76.235 53.818 1.00 70.79 194 GLN P N 1
ATOM 1289 C CA . GLN A 1 194 ? 44.465 76.175 53.321 1.00 70.63 194 GLN P CA 1
ATOM 1290 C C . GLN A 1 194 ? 45.441 76.506 54.434 1.00 70.15 194 GLN P C 1
ATOM 1291 O O . GLN A 1 194 ? 45.047 76.773 55.566 1.00 70.21 194 GLN P O 1
ATOM 1297 N N . LEU A 1 195 ? 46.729 76.482 54.121 1.00 69.64 195 LEU P N 1
ATOM 1298 C CA . LEU A 1 195 ? 47.626 77.233 54.979 1.00 69.65 195 LEU P CA 1
ATOM 1299 C C . LEU A 1 195 ? 47.717 78.629 54.393 1.00 70.57 195 LEU P C 1
ATOM 1300 O O . LEU A 1 195 ? 48.300 78.821 53.326 1.00 70.82 195 LEU P O 1
ATOM 1305 N N . THR A 1 196 ? 47.157 79.611 55.082 1.00 71.39 196 THR P N 1
ATOM 1306 C CA . THR A 1 196 ? 47.003 80.939 54.510 1.00 72.02 196 THR P CA 1
ATOM 1307 C C . THR A 1 196 ? 48.225 81.807 54.766 1.00 71.71 196 THR P C 1
ATOM 1308 O O . THR A 1 196 ? 48.175 83.018 54.545 1.00 72.35 196 THR P O 1
ATOM 1312 N N . GLU A 1 197 ? 49.296 81.238 55.300 1.00 70.98 197 GLU P N 1
ATOM 1313 C CA . GLU A 1 197 ? 50.503 81.934 55.709 1.00 70.73 197 GLU P CA 1
ATOM 1314 C C . GLU A 1 197 ? 50.183 82.907 56.811 1.00 69.34 197 GLU P C 1
ATOM 1315 O O . GLU A 1 197 ? 51.093 83.426 57.425 1.00 69.41 197 GLU P O 1
ATOM 1321 N N . LYS A 1 198 ? 48.919 83.199 57.052 1.00 67.82 198 LYS P N 1
ATOM 1322 C CA . LYS A 1 198 ? 48.544 83.947 58.226 1.00 67.07 198 LYS P CA 1
ATOM 1323 C C . LYS A 1 198 ? 48.470 83.055 59.442 1.00 66.44 198 LYS P C 1
ATOM 1324 O O . LYS A 1 198 ? 48.890 83.464 60.523 1.00 66.32 198 LYS P O 1
ATOM 1330 N N . HIS A 1 199 ? 47.990 81.827 59.279 1.00 65.83 199 HIS P N 1
ATOM 1331 C CA . HIS A 1 199 ? 48.002 80.904 60.396 1.00 65.33 199 HIS P CA 1
ATOM 1332 C C . HIS A 1 199 ? 49.412 80.635 60.877 1.00 64.57 199 HIS P C 1
ATOM 1333 O O . HIS A 1 199 ? 49.696 80.884 62.046 1.00 64.64 199 HIS P O 1
ATOM 1340 N N . LEU A 1 200 ? 50.314 80.170 60.008 1.00 63.67 200 LEU P N 1
ATOM 1341 C CA . LEU A 1 200 ? 51.698 79.986 60.436 1.00 62.72 200 LEU P CA 1
ATOM 1342 C C . LEU A 1 200 ? 52.232 81.199 61.165 1.00 62.53 200 LEU P C 1
ATOM 1343 O O . LEU A 1 200 ? 52.963 81.061 62.150 1.00 62.88 200 LEU P O 1
ATOM 1348 N N . ASN A 1 201 ? 51.885 82.390 60.703 1.00 61.84 201 ASN P N 1
ATOM 1349 C CA . ASN A 1 201 ? 52.300 83.582 61.416 1.00 61.13 201 ASN P CA 1
ATOM 1350 C C . ASN A 1 201 ? 51.718 83.569 62.822 1.00 60.83 201 ASN P C 1
ATOM 1351 O O . ASN A 1 201 ? 52.413 83.851 63.802 1.00 61.07 201 ASN P O 1
ATOM 1356 N N . GLU A 1 202 ? 50.450 83.176 62.942 1.00 60.22 202 GLU P N 1
ATOM 1357 C CA . GLU A 1 202 ? 49.801 83.138 64.245 1.00 59.80 202 GLU P CA 1
ATOM 1358 C C . GLU A 1 202 ? 50.463 82.125 65.169 1.00 58.53 202 GLU P C 1
ATOM 1359 O O . GLU A 1 202 ? 50.753 82.431 66.327 1.00 58.68 202 GLU P O 1
ATOM 1365 N N . ALA A 1 203 ? 50.721 80.920 64.688 1.00 57.05 203 ALA P N 1
ATOM 1366 C CA . ALA A 1 203 ? 51.426 79.976 65.535 1.00 56.32 203 ALA P CA 1
ATOM 1367 C C . ALA A 1 203 ? 52.815 80.489 65.871 1.00 55.67 203 ALA P C 1
ATOM 1368 O O . ALA A 1 203 ? 53.372 80.150 66.918 1.00 55.68 203 ALA P O 1
ATOM 1370 N N . ALA A 1 204 ? 53.384 81.334 65.020 1.00 55.03 204 ALA P N 1
ATOM 1371 C CA . ALA A 1 204 ? 54.723 81.827 65.313 1.00 54.73 204 ALA P CA 1
ATOM 1372 C C . ALA A 1 204 ? 54.712 82.960 66.335 1.00 54.29 204 ALA P C 1
ATOM 1373 O O . ALA A 1 204 ? 55.717 83.182 67.016 1.00 54.77 204 ALA P O 1
ATOM 1375 N N . VAL A 1 205 ? 53.613 83.700 66.463 1.00 53.41 205 VAL P N 1
ATOM 1376 C CA . VAL A 1 205 ? 53.559 84.653 67.563 1.00 52.92 205 VAL P CA 1
ATOM 1377 C C . VAL A 1 205 ? 53.128 83.963 68.851 1.00 52.32 205 VAL P C 1
ATOM 1378 O O . VAL A 1 205 ? 53.568 84.336 69.941 1.00 52.46 205 VAL P O 1
ATOM 1382 N N . ARG A 1 206 ? 52.261 82.953 68.757 1.00 51.75 206 ARG P N 1
ATOM 1383 C CA . ARG A 1 206 ? 51.975 82.138 69.932 1.00 51.46 206 ARG P CA 1
ATOM 1384 C C . ARG A 1 206 ? 53.255 81.580 70.515 1.00 50.44 206 ARG P C 1
ATOM 1385 O O . ARG A 1 206 ? 53.536 81.760 71.700 1.00 50.26 206 ARG P O 1
ATOM 1393 N N . ILE A 1 207 ? 54.055 80.910 69.692 1.00 49.73 207 ILE P N 1
ATOM 1394 C CA . ILE A 1 207 ? 55.347 80.467 70.182 1.00 49.52 207 ILE P CA 1
ATOM 1395 C C . ILE A 1 207 ? 56.234 81.663 70.451 1.00 49.31 207 ILE P C 1
ATOM 1396 O O . ILE A 1 207 ? 57.293 81.542 71.071 1.00 48.94 207 ILE P O 1
ATOM 1401 N N . GLY A 1 208 ? 55.835 82.838 69.984 1.00 49.39 208 GLY P N 1
ATOM 1402 C CA . GLY A 1 208 ? 56.529 84.033 70.413 1.00 49.25 208 GLY P CA 1
ATOM 1403 C C . GLY A 1 208 ? 56.403 84.254 71.902 1.00 48.99 208 GLY P C 1
ATOM 1404 O O . GLY A 1 208 ? 57.398 84.242 72.620 1.00 49.84 208 GLY P O 1
ATOM 1405 N N . LYS A 1 209 ? 55.176 84.373 72.398 1.00 48.26 209 LYS P N 1
ATOM 1406 C CA . LYS A 1 209 ? 55.006 84.674 73.810 1.00 47.88 209 LYS P CA 1
ATOM 1407 C C . LYS A 1 209 ? 55.615 83.603 74.690 1.00 47.99 209 LYS P C 1
ATOM 1408 O O . LYS A 1 209 ? 55.771 83.803 75.896 1.00 47.73 209 LYS P O 1
ATOM 1414 N N . GLY A 1 210 ? 55.969 82.478 74.118 1.00 48.39 210 GLY P N 1
ATOM 1415 C CA . GLY A 1 210 ? 56.653 81.483 74.897 1.00 48.87 210 GLY P CA 1
ATOM 1416 C C . GLY A 1 210 ? 58.149 81.611 74.886 1.00 49.19 210 GLY P C 1
ATOM 1417 O O . GLY A 1 210 ? 58.848 80.661 75.241 1.00 49.23 210 GLY P O 1
ATOM 1418 N N . PHE A 1 211 ? 58.663 82.764 74.486 1.00 49.55 211 PHE P N 1
ATOM 1419 C CA . PHE A 1 211 ? 60.083 83.041 74.600 1.00 49.88 211 PHE P CA 1
ATOM 1420 C C . PHE A 1 211 ? 60.897 82.071 73.759 1.00 49.84 211 PHE P C 1
ATOM 1421 O O . PHE A 1 211 ? 61.706 81.311 74.282 1.00 49.80 211 PHE P O 1
ATOM 1429 N N . GLY A 1 212 ? 60.692 82.114 72.444 1.00 50.09 212 GLY P N 1
ATOM 1430 C CA . GLY A 1 212 ? 61.374 81.230 71.513 1.00 50.36 212 GLY P CA 1
ATOM 1431 C C . GLY A 1 212 ? 60.932 81.436 70.081 1.00 50.30 212 GLY P C 1
ATOM 1432 O O . GLY A 1 212 ? 59.852 81.977 69.845 1.00 50.28 212 GLY P O 1
ATOM 1433 N N . THR A 1 213 ? 61.738 80.997 69.118 1.00 50.06 213 THR P N 1
ATOM 1434 C CA . THR A 1 213 ? 61.550 81.411 67.736 1.00 50.29 213 THR P CA 1
ATOM 1435 C C . THR A 1 213 ? 61.478 80.186 66.846 1.00 50.05 213 THR P C 1
ATOM 1436 O O . THR A 1 213 ? 62.510 79.581 66.559 1.00 50.64 213 THR P O 1
ATOM 1440 N N . ALA A 1 214 ? 60.299 79.890 66.321 1.00 49.73 214 ALA P N 1
ATOM 1441 C CA . ALA A 1 214 ? 60.050 78.570 65.759 1.00 49.81 214 ALA P CA 1
ATOM 1442 C C . ALA A 1 214 ? 60.972 78.352 64.578 1.00 49.97 214 ALA P C 1
ATOM 1443 O O . ALA A 1 214 ? 60.990 79.159 63.654 1.00 50.43 214 ALA P O 1
ATOM 1445 N N . THR A 1 215 ? 61.776 77.294 64.626 1.00 50.16 215 THR P N 1
ATOM 1446 C CA . THR A 1 215 ? 62.729 77.033 63.558 1.00 50.37 215 THR P CA 1
ATOM 1447 C C . THR A 1 215 ? 62.314 75.963 62.548 1.00 50.60 215 THR P C 1
ATOM 1448 O O . THR A 1 215 ? 62.787 76.015 61.418 1.00 50.56 215 THR P O 1
ATOM 1452 N N . ASP A 1 216 ? 61.352 75.091 62.819 1.00 51.18 216 ASP P N 1
ATOM 1453 C CA . ASP A 1 216 ? 60.972 74.120 61.804 1.00 51.84 216 ASP P CA 1
ATOM 1454 C C . ASP A 1 216 ? 59.471 73.905 61.724 1.00 51.89 216 ASP P C 1
ATOM 1455 O O . ASP A 1 216 ? 58.694 74.456 62.497 1.00 52.10 216 ASP P O 1
ATOM 1460 N N . ALA A 1 217 ? 59.078 73.068 60.779 1.00 51.96 217 ALA P N 1
ATOM 1461 C CA . ALA A 1 217 ? 57.698 72.666 60.591 1.00 52.16 217 ALA P CA 1
ATOM 1462 C C . ALA A 1 217 ? 57.676 71.230 60.070 1.00 52.76 217 ALA P C 1
ATOM 1463 O O . ALA A 1 217 ? 58.689 70.729 59.599 1.00 53.74 217 ALA P O 1
ATOM 1465 N N . TYR A 1 218 ? 56.540 70.540 60.182 1.00 52.84 218 TYR P N 1
ATOM 1466 C CA . TYR A 1 218 ? 56.488 69.152 59.742 1.00 52.89 218 TYR P CA 1
ATOM 1467 C C . TYR A 1 218 ? 55.084 68.720 59.358 1.00 54.13 218 TYR P C 1
ATOM 1468 O O . TYR A 1 218 ? 54.100 69.277 59.834 1.00 54.40 218 TYR P O 1
ATOM 1477 N N . MET A 1 219 ? 55.018 67.719 58.476 1.00 55.42 219 MET P N 1
ATOM 1478 C CA . MET A 1 219 ? 53.845 66.856 58.249 1.00 56.33 219 MET P CA 1
ATOM 1479 C C . MET A 1 219 ? 52.660 67.530 57.625 1.00 56.41 219 MET P C 1
ATOM 1480 O O . MET A 1 219 ? 52.437 68.704 57.845 1.00 56.99 219 MET P O 1
ATOM 1485 N N . PRO A 1 220 ? 51.861 66.791 56.857 1.00 56.00 220 PRO P N 1
ATOM 1486 C CA . PRO A 1 220 ? 52.131 65.610 56.055 1.00 55.85 220 PRO P CA 1
ATOM 1487 C C . PRO A 1 220 ? 52.665 66.167 54.758 1.00 55.90 220 PRO P C 1
ATOM 1488 O O . PRO A 1 220 ? 52.987 67.336 54.809 1.00 56.18 220 PRO P O 1
ATOM 1492 N N . ILE A 1 221 ? 52.818 65.422 53.663 1.00 55.56 221 ILE P N 1
ATOM 1493 C CA . ILE A 1 221 ? 53.049 66.081 52.382 1.00 55.17 221 ILE P CA 1
ATOM 1494 C C . ILE A 1 221 ? 51.731 66.356 51.680 1.00 55.39 221 ILE P C 1
ATOM 1495 O O . ILE A 1 221 ? 51.729 66.882 50.561 1.00 55.34 221 ILE P O 1
ATOM 1500 N N . GLY A 1 222 ? 50.613 66.036 52.309 1.00 56.05 222 GLY P N 1
ATOM 1501 C CA . GLY A 1 222 ? 49.333 66.446 51.774 1.00 56.98 222 GLY P CA 1
ATOM 1502 C C . GLY A 1 222 ? 48.911 67.795 52.309 1.00 57.81 222 GLY P C 1
ATOM 1503 O O . GLY A 1 222 ? 47.728 68.072 52.467 1.00 59.27 222 GLY P O 1
ATOM 1504 N N . VAL A 1 223 ? 49.878 68.613 52.704 1.00 57.58 223 VAL P N 1
ATOM 1505 C CA . VAL A 1 223 ? 49.583 70.015 52.975 1.00 57.05 223 VAL P CA 1
ATOM 1506 C C . VAL A 1 223 ? 50.571 70.911 52.251 1.00 56.16 223 VAL P C 1
ATOM 1507 O O . VAL A 1 223 ? 50.183 71.730 51.413 1.00 56.09 223 VAL P O 1
ATOM 1511 N N . HIS A 1 224 ? 51.859 70.734 52.533 1.00 55.26 224 HIS P N 1
ATOM 1512 C CA . HIS A 1 224 ? 52.921 71.516 51.922 1.00 54.93 224 HIS P CA 1
ATOM 1513 C C . HIS A 1 224 ? 52.821 71.555 50.412 1.00 56.19 224 HIS P C 1
ATOM 1514 O O . HIS A 1 224 ? 53.489 72.368 49.770 1.00 56.06 224 HIS P O 1
ATOM 1521 N N . ALA A 1 225 ? 52.039 70.662 49.822 1.00 57.76 225 ALA P N 1
ATOM 1522 C CA . ALA A 1 225 ? 51.559 70.919 48.477 1.00 59.21 225 ALA P CA 1
ATOM 1523 C C . ALA A 1 225 ? 50.394 71.893 48.504 1.00 60.79 225 ALA P C 1
ATOM 1524 O O . ALA A 1 225 ? 50.502 73.016 47.999 1.00 61.95 225 ALA P O 1
ATOM 1526 N N . ASP A 1 226 ? 49.287 71.512 49.133 1.00 62.10 226 ASP P N 1
ATOM 1527 C CA . ASP A 1 226 ? 48.097 72.339 49.034 1.00 63.64 226 ASP P CA 1
ATOM 1528 C C . ASP A 1 226 ? 48.313 73.718 49.633 1.00 63.12 226 ASP P C 1
ATOM 1529 O O . ASP A 1 226 ? 47.441 74.574 49.522 1.00 63.45 226 ASP P O 1
ATOM 1534 N N . PHE A 1 227 ? 49.456 73.953 50.257 1.00 62.54 227 PHE P N 1
ATOM 1535 C CA . PHE A 1 227 ? 49.856 75.314 50.588 1.00 62.49 227 PHE P CA 1
ATOM 1536 C C . PHE A 1 227 ? 50.531 75.987 49.407 1.00 63.06 227 PHE P C 1
ATOM 1537 O O . PHE A 1 227 ? 50.761 77.197 49.420 1.00 62.91 227 PHE P O 1
ATOM 1545 N N . VAL A 1 228 ? 50.814 75.222 48.354 1.00 64.35 228 VAL P N 1
ATOM 1546 C CA . VAL A 1 228 ? 51.411 75.789 47.152 1.00 65.87 228 VAL P CA 1
ATOM 1547 C C . VAL A 1 228 ? 50.414 75.808 46.011 1.00 67.76 228 VAL P C 1
ATOM 1548 O O . VAL A 1 228 ? 50.143 76.865 45.436 1.00 68.46 228 VAL P O 1
ATOM 1552 N N . ASN A 1 229 ? 49.903 74.642 45.614 1.00 70.08 229 ASN P N 1
ATOM 1553 C CA . ASN A 1 229 ? 48.944 74.610 44.514 1.00 72.12 229 ASN P CA 1
ATOM 1554 C C . ASN A 1 229 ? 47.614 75.318 44.689 1.00 73.67 229 ASN P C 1
ATOM 1555 O O . ASN A 1 229 ? 46.896 75.558 43.717 1.00 73.80 229 ASN P O 1
ATOM 1560 N N . SER A 1 230 ? 47.275 75.675 45.919 1.00 76.07 230 SER P N 1
ATOM 1561 C CA . SER A 1 230 ? 45.995 76.322 46.168 1.00 78.16 230 SER P CA 1
ATOM 1562 C C . SER A 1 230 ? 46.107 77.834 46.239 1.00 80.45 230 SER P C 1
ATOM 1563 O O . SER A 1 230 ? 45.295 78.561 45.664 1.00 81.05 230 SER P O 1
ATOM 1566 N N . ILE A 1 231 ? 47.129 78.324 46.916 1.00 83.11 231 ILE P N 1
ATOM 1567 C CA . ILE A 1 231 ? 47.072 79.692 47.391 1.00 85.86 231 ILE P CA 1
ATOM 1568 C C . ILE A 1 231 ? 48.167 80.524 46.761 1.00 87.69 231 ILE P C 1
ATOM 1569 O O . ILE A 1 231 ? 47.892 81.507 46.073 1.00 89.39 231 ILE P O 1
ATOM 1574 N N . LEU A 1 232 ? 49.409 80.117 46.954 1.00 88.75 232 LEU P N 1
ATOM 1575 C CA . LEU A 1 232 ? 50.541 80.999 46.748 1.00 89.93 232 LEU P CA 1
ATOM 1576 C C . LEU A 1 232 ? 51.072 80.506 45.418 1.00 91.20 232 LEU P C 1
ATOM 1577 O O . LEU A 1 232 ? 50.475 79.620 44.804 1.00 90.78 232 LEU P O 1
ATOM 1582 N N . GLY A 1 233 ? 52.165 81.097 44.960 1.00 93.10 233 GLY P N 1
ATOM 1583 C CA . GLY A 1 233 ? 52.728 80.751 43.675 1.00 93.83 233 GLY P CA 1
ATOM 1584 C C . GLY A 1 233 ? 51.902 81.183 42.487 1.00 94.71 233 GLY P C 1
ATOM 1585 O O . GLY A 1 233 ? 52.127 80.722 41.365 1.00 96.18 233 GLY P O 1
ATOM 1586 N N . ARG A 1 234 ? 50.900 82.008 42.722 1.00 93.56 234 ARG P N 1
ATOM 1587 C CA . ARG A 1 234 ? 50.106 82.533 41.631 1.00 92.40 234 ARG P CA 1
ATOM 1588 C C . ARG A 1 234 ? 50.471 83.955 41.249 1.00 91.18 234 ARG P C 1
ATOM 1589 O O . ARG A 1 234 ? 49.661 84.630 40.614 1.00 91.39 234 ARG P O 1
ATOM 1597 N N . GLN A 1 235 ? 51.619 84.456 41.689 1.00 89.63 235 GLN P N 1
ATOM 1598 C CA . GLN A 1 235 ? 52.187 85.627 41.037 1.00 89.27 235 GLN P CA 1
ATOM 1599 C C . GLN A 1 235 ? 52.281 85.280 39.563 1.00 88.15 235 GLN P C 1
ATOM 1600 O O . GLN A 1 235 ? 52.607 84.156 39.184 1.00 86.31 235 GLN P O 1
ATOM 1606 N N . MET A 1 236 ? 51.980 86.261 38.721 1.00 88.61 236 MET P N 1
ATOM 1607 C CA . MET A 1 236 ? 52.189 86.111 37.293 1.00 88.62 236 MET P CA 1
ATOM 1608 C C . MET A 1 236 ? 53.235 87.098 36.808 1.00 87.81 236 MET P C 1
ATOM 1609 O O . MET A 1 236 ? 53.133 88.307 37.017 1.00 87.30 236 MET P O 1
ATOM 1614 N N . GLN A 1 237 ? 54.252 86.571 36.153 1.00 86.66 237 GLN P N 1
ATOM 1615 C CA . GLN A 1 237 ? 55.213 87.413 35.478 1.00 84.99 237 GLN P CA 1
ATOM 1616 C C . GLN A 1 237 ? 54.895 87.383 33.990 1.00 84.42 237 GLN P C 1
ATOM 1617 O O . GLN A 1 237 ? 55.300 86.467 33.271 1.00 84.52 237 GLN P O 1
ATOM 1623 N N . LEU A 1 238 ? 54.221 88.426 33.531 1.00 84.17 238 LEU P N 1
ATOM 1624 C CA . LEU A 1 238 ? 53.921 88.671 32.133 1.00 83.96 238 LEU P CA 1
ATOM 1625 C C . LEU A 1 238 ? 54.751 89.915 31.836 1.00 84.87 238 LEU P C 1
ATOM 1626 O O . LEU A 1 238 ? 54.400 91.035 32.219 1.00 85.83 238 LEU P O 1
ATOM 1631 N N . MET A 1 239 ? 55.839 89.701 31.116 1.00 84.44 239 MET P N 1
ATOM 1632 C CA . MET A 1 239 ? 56.975 90.600 31.013 1.00 83.96 239 MET P CA 1
ATOM 1633 C C . MET A 1 239 ? 57.300 90.800 29.532 1.00 83.40 239 MET P C 1
ATOM 1634 O O . MET A 1 239 ? 56.561 90.357 28.649 1.00 85.47 239 MET P O 1
ATOM 1639 N N . GLN A 1 240 ? 58.411 91.466 29.246 1.00 81.42 240 GLN P N 1
ATOM 1640 C CA . GLN A 1 240 ? 58.927 91.136 27.938 1.00 79.83 240 GLN P CA 1
ATOM 1641 C C . GLN A 1 240 ? 59.542 89.807 28.293 1.00 78.96 240 GLN P C 1
ATOM 1642 O O . GLN A 1 240 ? 60.359 89.738 29.209 1.00 78.23 240 GLN P O 1
ATOM 1648 N N . ASP A 1 241 ? 59.078 88.724 27.702 1.00 78.44 241 ASP P N 1
ATOM 1649 C CA . ASP A 1 241 ? 59.554 87.421 28.124 1.00 78.21 241 ASP P CA 1
ATOM 1650 C C . ASP A 1 241 ? 59.442 86.491 26.941 1.00 77.13 241 ASP P C 1
ATOM 1651 O O . ASP A 1 241 ? 58.457 86.547 26.203 1.00 75.71 241 ASP P O 1
ATOM 1656 N N . ASN A 1 242 ? 60.429 85.632 26.779 1.00 77.54 242 ASN P N 1
ATOM 1657 C CA . ASN A 1 242 ? 60.586 84.957 25.505 1.00 77.94 242 ASN P CA 1
ATOM 1658 C C . ASN A 1 242 ? 59.359 84.096 25.263 1.00 77.31 242 ASN P C 1
ATOM 1659 O O . ASN A 1 242 ? 58.674 83.689 26.202 1.00 76.22 242 ASN P O 1
ATOM 1664 N N . SER A 1 243 ? 59.044 83.864 23.995 1.00 77.25 243 SER P N 1
ATOM 1665 C CA . SER A 1 243 ? 58.049 82.865 23.680 1.00 76.86 243 SER P CA 1
ATOM 1666 C C . SER A 1 243 ? 58.555 81.501 24.152 1.00 76.47 243 SER P C 1
ATOM 1667 O O . SER A 1 243 ? 59.757 81.286 24.345 1.00 76.84 243 SER P O 1
ATOM 1670 N N . GLY A 1 244 ? 57.623 80.580 24.390 1.00 75.05 244 GLY P N 1
ATOM 1671 C CA . GLY A 1 244 ? 58.034 79.204 24.580 1.00 73.98 244 GLY P CA 1
ATOM 1672 C C . GLY A 1 244 ? 58.817 78.974 25.843 1.00 73.04 244 GLY P C 1
ATOM 1673 O O . GLY A 1 244 ? 58.288 79.182 26.934 1.00 74.23 244 GLY P O 1
ATOM 1674 N N . ASN A 1 245 ? 60.066 78.525 25.708 1.00 71.26 245 ASN P N 1
ATOM 1675 C CA . ASN A 1 245 ? 60.836 77.974 26.825 1.00 69.90 245 ASN P CA 1
ATOM 1676 C C . ASN A 1 245 ? 60.922 78.908 28.024 1.00 67.92 245 ASN P C 1
ATOM 1677 O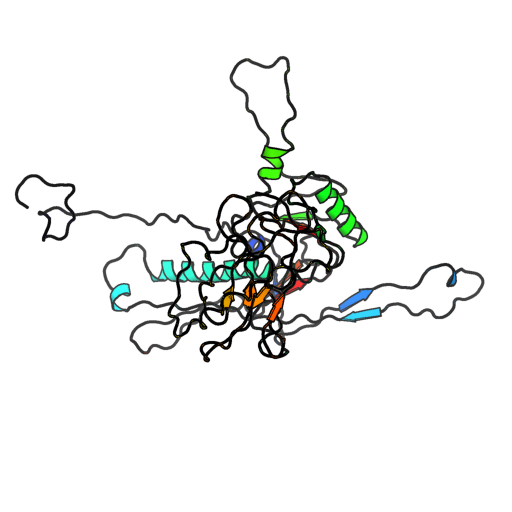 O . ASN A 1 245 ? 61.527 79.978 27.984 1.00 68.62 245 ASN P O 1
ATOM 1682 N N . VAL A 1 246 ? 60.360 78.441 29.130 1.00 65.06 246 VAL P N 1
ATOM 1683 C CA . VAL A 1 246 ? 60.337 79.148 30.399 1.00 63.32 246 VAL P CA 1
ATOM 1684 C C . VAL A 1 246 ? 59.674 78.179 31.349 1.00 62.06 246 VAL P C 1
ATOM 1685 O O . VAL A 1 246 ? 58.977 77.263 30.904 1.00 63.08 246 VAL P O 1
ATOM 1689 N N . ASN A 1 247 ? 59.859 78.375 32.643 1.00 60.26 247 ASN P N 1
ATOM 1690 C CA . ASN A 1 247 ? 59.314 77.457 33.628 1.00 59.15 247 ASN P CA 1
ATOM 1691 C C . ASN A 1 247 ? 57.970 77.986 34.089 1.00 58.89 247 ASN P C 1
ATOM 1692 O O . ASN A 1 247 ? 57.558 79.071 33.688 1.00 59.40 247 ASN P O 1
ATOM 1697 N N . THR A 1 248 ? 57.280 77.222 34.914 1.00 58.51 248 THR P N 1
ATOM 1698 C CA . THR A 1 248 ? 56.128 77.753 35.607 1.00 58.75 248 THR P CA 1
ATOM 1699 C C . THR A 1 248 ? 56.184 77.315 37.058 1.00 59.11 248 THR P C 1
ATOM 1700 O O . THR A 1 248 ? 57.129 76.664 37.497 1.00 59.66 248 THR P O 1
ATOM 1704 N N . GLY A 1 249 ? 55.163 77.656 37.804 1.00 59.33 249 GLY P N 1
ATOM 1705 C CA . GLY A 1 249 ? 55.040 77.097 39.126 1.00 60.04 249 GLY P CA 1
ATOM 1706 C C . GLY A 1 249 ? 56.129 77.525 40.087 1.00 60.42 249 GLY P C 1
ATOM 1707 O O . GLY A 1 249 ? 57.026 78.312 39.780 1.00 61.18 249 GLY P O 1
ATOM 1708 N N . TYR A 1 250 ? 56.045 76.961 41.287 1.00 60.23 250 TYR P N 1
ATOM 1709 C CA . TYR A 1 250 ? 56.633 77.604 42.450 1.00 59.72 250 TYR P CA 1
ATOM 1710 C C . TYR A 1 250 ? 56.963 76.487 43.429 1.00 59.21 250 TYR P C 1
ATOM 1711 O O . TYR A 1 250 ? 56.163 75.561 43.569 1.00 59.07 250 TYR P O 1
ATOM 1720 N N . SER A 1 251 ? 58.115 76.554 44.106 1.00 58.80 251 SER P N 1
ATOM 1721 C CA . SER A 1 251 ? 58.525 75.535 45.080 1.00 58.49 251 SER P CA 1
ATOM 1722 C C . SER A 1 251 ? 58.904 76.236 46.377 1.00 57.88 251 SER P C 1
ATOM 1723 O O . SER A 1 251 ? 59.887 76.980 46.414 1.00 58.71 251 SER P O 1
ATOM 1726 N N . VAL A 1 252 ? 58.158 75.978 47.446 1.00 56.25 252 VAL P N 1
ATOM 1727 C CA . VAL A 1 252 ? 58.123 76.870 48.596 1.00 55.12 252 VAL P CA 1
ATOM 1728 C C . VAL A 1 252 ? 58.796 76.187 49.779 1.00 54.41 252 VAL P C 1
ATOM 1729 O O . VAL A 1 252 ? 58.247 75.256 50.364 1.00 54.42 252 VAL P O 1
ATOM 1733 N N . ASN A 1 253 ? 59.972 76.668 50.164 1.00 53.81 253 ASN P N 1
ATOM 1734 C CA . ASN A 1 253 ? 60.604 76.351 51.436 1.00 53.05 253 ASN P CA 1
ATOM 1735 C C . ASN A 1 253 ? 60.930 77.661 52.124 1.00 52.80 253 ASN P C 1
ATOM 1736 O O . ASN A 1 253 ? 60.537 78.732 51.671 1.00 53.97 253 ASN P O 1
ATOM 1741 N N . GLY A 1 254 ? 61.663 77.578 53.223 1.00 52.02 254 GLY P N 1
ATOM 1742 C CA . GLY A 1 254 ? 62.217 78.781 53.825 1.00 51.65 254 GLY P CA 1
ATOM 1743 C C . GLY A 1 254 ? 61.242 79.906 54.102 1.00 51.11 254 GLY P C 1
ATOM 1744 O O . GLY A 1 254 ? 61.627 81.076 54.023 1.00 51.76 254 GLY P O 1
ATOM 1745 N N . PHE A 1 255 ? 59.989 79.588 54.408 1.00 49.83 255 PHE P N 1
ATOM 1746 C CA . PHE A 1 255 ? 59.054 80.615 54.844 1.00 48.70 255 PHE P CA 1
ATOM 1747 C C . PHE A 1 255 ? 59.585 81.330 56.071 1.00 47.82 255 PHE P C 1
ATOM 1748 O O . PHE A 1 255 ? 60.155 80.700 56.962 1.00 48.06 255 PHE P O 1
ATOM 1756 N N . TYR A 1 256 ? 59.397 82.651 56.129 1.00 46.53 256 TYR P N 1
ATOM 1757 C CA . TYR A 1 256 ? 59.715 83.387 57.344 1.00 45.58 256 TYR P CA 1
ATOM 1758 C C . TYR A 1 256 ? 58.750 84.531 57.605 1.00 45.27 256 TYR P C 1
ATOM 1759 O O . TYR A 1 256 ? 58.405 85.297 56.708 1.00 45.00 256 TYR P O 1
ATOM 1768 N N . SER A 1 257 ? 58.334 84.635 58.869 1.00 45.24 257 SER P N 1
ATOM 1769 C CA . SER A 1 257 ? 57.273 85.542 59.286 1.00 45.42 257 SER P CA 1
ATOM 1770 C C . SER A 1 257 ? 57.657 86.558 60.348 1.00 45.48 257 SER P C 1
ATOM 1771 O O . SER A 1 257 ? 57.947 87.715 60.045 1.00 45.59 257 SER P O 1
ATOM 1774 N N . SER A 1 258 ? 57.653 86.148 61.601 1.00 45.72 258 SER P N 1
ATOM 1775 C CA . SER A 1 258 ? 58.247 87.000 62.610 1.00 46.15 258 SER P CA 1
ATOM 1776 C C . SER A 1 258 ? 59.745 86.822 62.605 1.00 46.73 258 SER P C 1
ATOM 1777 O O . SER A 1 258 ? 60.496 87.785 62.754 1.00 46.80 258 SER P O 1
ATOM 1780 N N . ARG A 1 259 ? 60.189 85.584 62.446 1.00 47.81 259 ARG P N 1
ATOM 1781 C CA . ARG A 1 259 ? 61.573 85.189 62.612 1.00 48.57 259 ARG P CA 1
ATOM 1782 C C . ARG A 1 259 ? 61.863 84.037 61.654 1.00 48.80 259 ARG P C 1
ATOM 1783 O O . ARG A 1 259 ? 61.057 83.127 61.478 1.00 48.31 259 ARG P O 1
ATOM 1791 N N . GLY A 1 260 ? 63.033 84.080 61.020 1.00 49.40 260 GLY P N 1
ATOM 1792 C CA . GLY A 1 260 ? 63.274 83.294 59.824 1.00 50.35 260 GLY P CA 1
ATOM 1793 C C . GLY A 1 260 ? 63.495 81.818 60.067 1.00 51.21 260 GLY P C 1
ATOM 1794 O O . GLY A 1 260 ? 64.204 81.440 60.998 1.00 51.85 260 GLY P O 1
ATOM 1795 N N . PHE A 1 261 ? 62.922 80.984 59.207 1.00 52.09 261 PHE P N 1
ATOM 1796 C CA . PHE A 1 261 ? 63.114 79.559 59.414 1.00 53.15 261 PHE P CA 1
ATOM 1797 C C . PHE A 1 261 ? 62.858 78.778 58.132 1.00 54.87 261 PHE P C 1
ATOM 1798 O O . PHE A 1 261 ? 62.712 79.350 57.048 1.00 55.05 261 PHE P O 1
ATOM 1806 N N . ILE A 1 262 ? 62.858 77.445 58.279 1.00 56.85 262 ILE P N 1
ATOM 1807 C CA . ILE A 1 262 ? 62.708 76.434 57.242 1.00 58.04 262 ILE P CA 1
ATOM 1808 C C . ILE A 1 262 ? 61.461 75.650 57.590 1.00 59.18 262 ILE P C 1
ATOM 1809 O O . ILE A 1 262 ? 61.092 75.537 58.756 1.00 58.84 262 ILE P O 1
ATOM 1814 N N . LYS A 1 263 ? 60.815 75.084 56.587 1.00 61.29 263 LYS P N 1
ATOM 1815 C CA . LYS A 1 263 ? 59.900 73.998 56.866 1.00 63.16 263 LYS P CA 1
ATOM 1816 C C . LYS A 1 263 ? 60.408 72.712 56.239 1.00 65.29 263 LYS P C 1
ATOM 1817 O O . LYS A 1 263 ? 60.144 72.425 55.071 1.00 66.88 263 LYS P O 1
ATOM 1823 N N . LEU A 1 264 ? 61.023 71.881 57.070 1.00 67.14 264 LEU P N 1
ATOM 1824 C CA . LEU A 1 264 ? 61.445 70.559 56.662 1.00 68.26 264 LEU P CA 1
ATOM 1825 C C . LEU A 1 264 ? 60.190 69.737 56.647 1.00 70.65 264 LEU P C 1
ATOM 1826 O O . LEU A 1 264 ? 59.658 69.400 57.695 1.00 71.16 264 LEU P O 1
ATOM 1831 N N . HIS A 1 265 ? 59.722 69.357 55.487 1.00 74.09 265 HIS P N 1
ATOM 1832 C CA . HIS A 1 265 ? 58.317 69.039 55.550 1.00 77.75 265 HIS P CA 1
ATOM 1833 C C . HIS A 1 265 ? 58.031 67.946 54.552 1.00 78.46 265 HIS P C 1
ATOM 1834 O O . HIS A 1 265 ? 58.927 67.435 53.881 1.00 77.91 265 HIS P O 1
ATOM 1841 N N . GLY A 1 266 ? 56.767 67.579 54.475 1.00 79.92 266 GLY P N 1
ATOM 1842 C CA . GLY A 1 266 ? 56.406 66.467 53.650 1.00 81.15 266 GLY P CA 1
ATOM 1843 C C . GLY A 1 266 ? 57.072 65.203 54.090 1.00 82.23 266 GLY P C 1
ATOM 1844 O O . GLY A 1 266 ? 57.765 64.574 53.295 1.00 83.61 266 GLY P O 1
ATOM 1845 N N . SER A 1 267 ? 56.931 64.834 55.347 1.00 82.38 267 SER P N 1
ATOM 1846 C CA . SER A 1 267 ? 57.012 63.425 55.644 1.00 83.41 267 SER P CA 1
ATOM 1847 C C . SER A 1 267 ? 56.074 62.756 54.672 1.00 84.22 267 SER P C 1
ATOM 1848 O O . SER A 1 267 ? 54.994 63.278 54.397 1.00 85.55 267 SER P O 1
ATOM 1851 N N . THR A 1 268 ? 56.461 61.628 54.116 1.00 84.40 268 THR P N 1
ATOM 1852 C CA . THR A 1 268 ? 55.347 60.861 53.610 1.00 84.66 268 THR P CA 1
ATOM 1853 C C . THR A 1 268 ? 55.048 59.724 54.561 1.00 84.74 268 THR P C 1
ATOM 1854 O O . THR A 1 268 ? 55.372 58.573 54.309 1.00 85.20 268 THR P O 1
ATOM 1858 N N . VAL A 1 269 ? 54.317 60.053 55.621 1.00 84.40 269 VAL P N 1
ATOM 1859 C CA . VAL A 1 269 ? 53.841 59.092 56.602 1.00 84.40 269 VAL P CA 1
ATOM 1860 C C . VAL A 1 269 ? 52.583 59.647 57.245 1.00 84.04 269 VAL P C 1
ATOM 1861 O O . VAL A 1 269 ? 52.584 60.771 57.748 1.00 82.48 269 VAL P O 1
ATOM 1865 N N . MET A 1 270 ? 51.503 58.879 57.214 1.00 84.83 270 MET P N 1
ATOM 1866 C CA . MET A 1 270 ? 50.397 58.972 58.161 1.00 84.88 270 MET P CA 1
ATOM 1867 C C . MET A 1 270 ? 49.847 57.578 58.395 1.00 84.86 270 MET P C 1
ATOM 1868 O O . MET A 1 270 ? 49.502 56.851 57.463 1.00 84.79 270 MET P O 1
ATOM 1873 N N . GLU A 1 271 ? 49.778 57.184 59.659 1.00 85.07 271 GLU P N 1
ATOM 1874 C CA . GLU A 1 271 ? 49.148 55.925 59.995 1.00 85.16 271 GLU P CA 1
ATOM 1875 C C . GLU A 1 271 ? 47.722 56.135 60.417 1.00 84.62 271 GLU P C 1
ATOM 1876 O O . GLU A 1 271 ? 46.811 55.701 59.712 1.00 84.60 271 GLU P O 1
ATOM 1878 N N . ASN A 1 272 ? 47.516 56.818 61.535 1.00 83.87 272 ASN P N 1
ATOM 1879 C CA . ASN A 1 272 ? 46.170 57.061 62.017 1.00 83.68 272 ASN P CA 1
ATOM 1880 C C . ASN A 1 272 ? 45.327 57.741 60.961 1.00 83.70 272 ASN P C 1
ATOM 1881 O O . ASN A 1 272 ? 44.253 57.247 60.607 1.00 84.31 272 ASN P O 1
ATOM 1883 N N . GLU A 1 273 ? 45.834 58.848 60.423 1.00 83.28 273 GLU P N 1
ATOM 1884 C CA . GLU A 1 273 ? 45.014 59.747 59.621 1.00 83.53 273 GLU P CA 1
ATOM 1885 C C . GLU A 1 273 ? 44.177 58.983 58.598 1.00 83.71 273 GLU P C 1
ATOM 1886 O O . GLU A 1 273 ? 42.962 59.183 58.504 1.00 83.45 273 GLU P O 1
ATOM 1888 N N . LEU A 1 274 ? 44.799 58.077 57.851 1.00 83.94 274 LEU P N 1
ATOM 1889 C CA . LEU A 1 274 ? 44.046 57.229 56.941 1.00 84.06 274 LEU P CA 1
ATOM 1890 C C . LEU A 1 274 ? 43.862 55.867 57.573 1.00 85.52 274 LEU P C 1
ATOM 1891 O O . LEU A 1 274 ? 44.806 55.086 57.660 1.00 86.68 274 LEU P O 1
ATOM 1893 N N . ILE A 1 275 ? 42.648 55.571 58.004 1.00 87.06 275 ILE P N 1
ATOM 1894 C CA . ILE A 1 275 ? 42.413 54.337 58.725 1.00 88.90 275 ILE P CA 1
ATOM 1895 C C . ILE A 1 275 ? 42.305 53.182 57.754 1.00 91.35 275 ILE P C 1
ATOM 1896 O O . ILE A 1 275 ? 41.499 53.212 56.827 1.00 91.78 275 ILE P O 1
ATOM 1898 N N . LEU A 1 276 ? 43.087 52.133 58.008 1.00 94.60 276 LEU P N 1
ATOM 1899 C CA . LEU A 1 276 ? 42.954 50.896 57.248 1.00 97.15 276 LEU P CA 1
ATOM 1900 C C . LEU A 1 276 ? 41.577 50.289 57.454 1.00 100.21 276 LEU P C 1
ATOM 1901 O O . LEU A 1 276 ? 41.262 49.231 56.899 1.00 100.95 276 LEU P O 1
ATOM 1903 N N . ASP A 1 277 ? 40.747 50.947 58.261 1.00 103.53 277 ASP P N 1
ATOM 1904 C CA . ASP A 1 277 ? 39.360 50.575 58.491 1.00 106.19 277 ASP P CA 1
ATOM 1905 C C . ASP A 1 277 ? 38.586 50.592 57.183 1.00 109.40 277 ASP P C 1
ATOM 1906 O O . ASP A 1 277 ? 37.393 50.283 57.166 1.00 110.82 277 ASP P O 1
ATOM 1908 N N . GLU A 1 278 ? 39.241 50.986 56.094 1.00 112.69 278 GLU P N 1
ATOM 1909 C CA . GLU A 1 278 ? 38.649 50.864 54.774 1.00 115.26 278 GLU P CA 1
ATOM 1910 C C . GLU A 1 278 ? 38.532 49.399 54.395 1.00 118.56 278 GLU P C 1
ATOM 1911 O O . GLU A 1 278 ? 38.886 48.504 55.163 1.00 118.08 278 GLU P O 1
ATOM 1913 N N . SER A 1 279 ? 38.058 49.159 53.175 1.00 122.85 279 SER P N 1
ATOM 1914 C CA . SER A 1 279 ? 37.733 47.809 52.725 1.00 125.71 279 SER P CA 1
ATOM 1915 C C . SER A 1 279 ? 38.915 46.862 52.901 1.00 128.10 279 SER P C 1
ATOM 1916 O O . SER A 1 279 ? 38.739 45.640 52.915 1.00 128.89 279 SER P O 1
ATOM 1918 N N . LEU A 1 280 ? 40.124 47.415 53.046 1.00 130.01 280 LEU P N 1
ATOM 1919 C CA . LEU A 1 280 ? 41.243 46.614 53.526 1.00 130.72 280 LEU P CA 1
ATOM 1920 C C . LEU A 1 280 ? 41.045 46.156 54.966 1.00 130.69 280 LEU P C 1
ATOM 1921 O O . LEU A 1 280 ? 41.903 45.424 55.472 1.00 131.45 280 LEU P O 1
ATOM 1923 N N . GLN A 1 281 ? 39.983 46.576 55.651 1.00 129.41 281 GLN P N 1
ATOM 1924 C CA . GLN A 1 281 ? 39.702 46.119 57.009 1.00 128.63 281 GLN P CA 1
ATOM 1925 C C . GLN A 1 281 ? 39.686 44.601 57.017 1.00 128.39 281 GLN P C 1
ATOM 1926 O O . GLN A 1 281 ? 38.963 43.971 56.244 1.00 128.71 281 GLN P O 1
ATOM 1928 N N . PRO A 1 282 ? 40.494 44.007 57.888 1.00 127.41 282 PRO P N 1
ATOM 1929 C CA . PRO A 1 282 ? 40.565 42.558 57.971 1.00 125.89 282 PRO P CA 1
ATOM 1930 C C . PRO A 1 282 ? 40.646 42.120 59.422 1.00 124.50 282 PRO P C 1
ATOM 1931 O O . PRO A 1 282 ? 41.535 42.550 60.158 1.00 124.13 282 PRO P O 1
ATOM 1933 N N . LEU A 1 283 ? 39.708 41.274 59.842 1.00 123.02 283 LEU P N 1
ATOM 1934 C CA . LEU A 1 283 ? 39.786 40.719 61.184 1.00 121.26 283 LEU P CA 1
ATOM 1935 C C . LEU A 1 283 ? 41.096 39.976 61.306 1.00 120.58 283 LEU P C 1
ATOM 1936 O O . LEU A 1 283 ? 41.457 39.202 60.417 1.00 120.13 283 LEU P O 1
ATOM 1938 N N . PRO A 1 284 ? 41.844 40.246 62.365 1.00 120.41 284 PRO P N 1
ATOM 1939 C CA . PRO A 1 284 ? 43.064 39.475 62.505 1.00 120.45 284 PRO P CA 1
ATOM 1940 C C . PRO A 1 284 ? 42.900 38.460 63.621 1.00 121.28 284 PRO P C 1
ATOM 1941 O O . PRO A 1 284 ? 43.047 38.805 64.794 1.00 122.11 284 PRO P O 1
ATOM 1943 N N . ASN A 1 285 ? 42.668 37.196 63.256 1.00 121.77 285 ASN P N 1
ATOM 1944 C CA . ASN A 1 285 ? 42.523 36.106 64.212 1.00 121.61 285 ASN P CA 1
ATOM 1945 C C . ASN A 1 285 ? 41.674 36.525 65.402 1.00 122.31 285 ASN P C 1
ATOM 1946 O O . ASN A 1 285 ? 42.211 36.767 66.485 1.00 122.32 285 ASN P O 1
ATOM 1948 N N . ALA A 1 286 ? 40.360 36.636 65.220 1.00 123.36 286 ALA P N 1
ATOM 1949 C CA . ALA A 1 286 ? 39.502 37.218 66.246 1.00 124.16 286 ALA P CA 1
ATOM 1950 C C . ALA A 1 286 ? 39.615 36.487 67.582 1.00 124.87 286 ALA P C 1
ATOM 1951 O O . ALA A 1 286 ? 39.104 36.967 68.598 1.00 126.53 286 ALA P O 1
ATOM 1953 N N . PRO A 1 287 ? 40.261 35.323 67.605 1.00 123.93 287 PRO P N 1
ATOM 1954 C CA . PRO A 1 287 ? 40.720 34.748 68.859 1.00 122.58 287 PRO P CA 1
ATOM 1955 C C . PRO A 1 287 ? 41.499 35.728 69.715 1.00 122.36 287 PRO P C 1
ATOM 1956 O O . PRO A 1 287 ? 41.047 36.068 70.807 1.00 121.98 287 PRO P O 1
ATOM 1958 N N . GLN A 1 288 ? 42.650 36.193 69.229 1.00 123.08 288 GLN P N 1
ATOM 1959 C CA . GLN A 1 288 ? 43.512 37.143 69.925 1.00 123.17 288 GLN P CA 1
ATOM 1960 C C . GLN A 1 288 ? 43.229 38.594 69.525 1.00 122.20 288 GLN P C 1
ATOM 1961 O O . GLN A 1 288 ? 43.950 39.511 69.930 1.00 121.61 288 GLN P O 1
ATOM 1963 N N . PRO A 1 289 ? 42.202 38.809 68.708 1.00 120.39 289 PRO P N 1
ATOM 1964 C CA . PRO A 1 289 ? 41.720 40.146 68.396 1.00 117.80 289 PRO P CA 1
ATOM 1965 C C . PRO A 1 289 ? 40.433 40.367 69.161 1.00 115.11 289 PRO P C 1
ATOM 1966 O O . PRO A 1 289 ? 39.450 39.659 68.954 1.00 115.19 289 PRO P O 1
ATOM 1968 N N . ALA A 1 290 ? 40.438 41.367 70.033 1.00 112.14 290 ALA P N 1
ATOM 1969 C CA . ALA A 1 290 ? 39.300 41.552 70.914 1.00 110.58 290 ALA P CA 1
ATOM 1970 C C . ALA A 1 290 ? 38.032 41.628 70.088 1.00 109.70 290 ALA P C 1
ATOM 1971 O O . ALA A 1 290 ? 38.049 42.102 68.953 1.00 109.56 290 ALA P O 1
ATOM 1973 N N . LYS A 1 291 ? 36.940 41.119 70.643 1.00 108.69 291 LYS P N 1
ATOM 1974 C CA . LYS A 1 291 ? 35.720 40.954 69.868 1.00 107.97 291 LYS P CA 1
ATOM 1975 C C . LYS A 1 291 ? 35.306 42.268 69.228 1.00 107.83 291 LYS P C 1
ATOM 1976 O O . LYS A 1 291 ? 35.477 43.341 69.803 1.00 107.95 291 LYS P O 1
ATOM 1978 N N . VAL A 1 292 ? 34.787 42.176 68.007 1.00 107.64 292 VAL P N 1
ATOM 1979 C CA . VAL A 1 292 ? 34.315 43.357 67.308 1.00 107.87 292 VAL P CA 1
ATOM 1980 C C . VAL A 1 292 ? 33.379 44.136 68.209 1.00 108.94 292 VAL P C 1
ATOM 1981 O O . VAL A 1 292 ? 32.481 43.566 68.828 1.00 109.90 292 VAL P O 1
ATOM 1983 N N . THR A 1 293 ? 33.625 45.431 68.324 1.00 109.54 293 THR P N 1
ATOM 1984 C CA . THR A 1 293 ? 32.847 46.224 69.254 1.00 110.14 293 THR P CA 1
ATOM 1985 C C . THR A 1 293 ? 31.378 46.192 68.863 1.00 111.19 293 THR P C 1
ATOM 1986 O O . THR A 1 293 ? 31.027 46.014 67.698 1.00 110.51 293 THR P O 1
ATOM 1988 N N . ALA A 1 294 ? 30.511 46.323 69.858 1.00 113.22 294 ALA P N 1
ATOM 1989 C CA . ALA A 1 294 ? 29.112 46.565 69.551 1.00 114.78 294 ALA P CA 1
ATOM 1990 C C . ALA A 1 294 ? 29.025 47.809 68.695 1.00 116.60 294 ALA P C 1
ATOM 1991 O O . ALA A 1 294 ? 29.569 48.853 69.057 1.00 116.48 294 ALA P O 1
ATOM 1993 N N . THR A 1 295 ? 28.357 47.692 67.551 1.00 119.16 295 THR P N 1
ATOM 1994 C CA . THR A 1 295 ? 28.245 48.822 66.642 1.00 120.59 295 THR P CA 1
ATOM 1995 C C . THR A 1 295 ? 27.704 49.996 67.433 1.00 122.16 295 THR P C 1
ATOM 1996 O O . THR A 1 295 ? 26.638 49.893 68.047 1.00 122.90 295 THR P O 1
ATOM 1998 N N . VAL A 1 296 ? 28.438 51.104 67.419 1.00 123.55 296 VAL P N 1
ATOM 1999 C CA . VAL A 1 296 ? 28.269 52.137 68.425 1.00 124.72 296 VAL P CA 1
ATOM 2000 C C . VAL A 1 296 ? 26.808 52.510 68.552 1.00 126.12 296 VAL P C 1
ATOM 2001 O O . VAL A 1 296 ? 26.099 52.601 67.550 1.00 126.98 296 VAL P O 1
ATOM 2003 N N . GLU A 1 297 ? 26.345 52.673 69.786 1.00 126.70 297 GLU P N 1
ATOM 2004 C CA . GLU A 1 297 ? 24.956 53.050 69.972 1.00 127.66 297 GLU P CA 1
ATOM 2005 C C . GLU A 1 297 ? 24.666 54.326 69.199 1.00 128.80 297 GLU P C 1
ATOM 2006 O O . GLU A 1 297 ? 25.326 55.353 69.378 1.00 129.36 297 GLU P O 1
ATOM 2008 N N . THR A 1 298 ? 23.674 54.251 68.319 1.00 129.63 298 THR P N 1
ATOM 2009 C CA . THR A 1 298 ? 23.390 55.345 67.401 1.00 130.09 298 THR P CA 1
ATOM 2010 C C . THR A 1 298 ? 22.963 56.559 68.212 1.00 130.04 298 THR P C 1
ATOM 2011 O O . THR A 1 298 ? 22.047 56.474 69.035 1.00 129.92 298 THR P O 1
ATOM 2013 N N . LYS A 1 299 ? 23.636 57.684 67.991 1.00 129.55 299 LYS P N 1
ATOM 2014 C CA . LYS A 1 299 ? 23.369 58.894 68.752 1.00 128.53 299 LYS P CA 1
ATOM 2015 C C . LYS A 1 299 ? 21.918 59.329 68.633 1.00 128.16 299 LYS P C 1
ATOM 2016 O O . LYS A 1 299 ? 21.259 59.549 69.652 1.00 127.73 299 LYS P O 1
ATOM 2018 N N . GLN A 1 300 ? 21.410 59.433 67.407 1.00 127.59 300 GLN P N 1
ATOM 2019 C CA . GLN A 1 300 ? 20.210 60.216 67.121 1.00 126.67 300 GLN P CA 1
ATOM 2020 C C . GLN A 1 300 ? 20.393 61.627 67.672 1.00 126.06 300 GLN P C 1
ATOM 2021 O O . GLN A 1 300 ? 19.562 62.160 68.405 1.00 126.09 300 GLN P O 1
ATOM 2023 N N . LYS A 1 301 ? 21.501 62.230 67.251 1.00 125.29 301 LYS P N 1
ATOM 2024 C CA . LYS A 1 301 ? 22.230 63.222 68.020 1.00 124.64 301 LYS P CA 1
ATOM 2025 C C . LYS A 1 301 ? 21.321 64.340 68.517 1.00 124.32 301 LYS P C 1
ATOM 20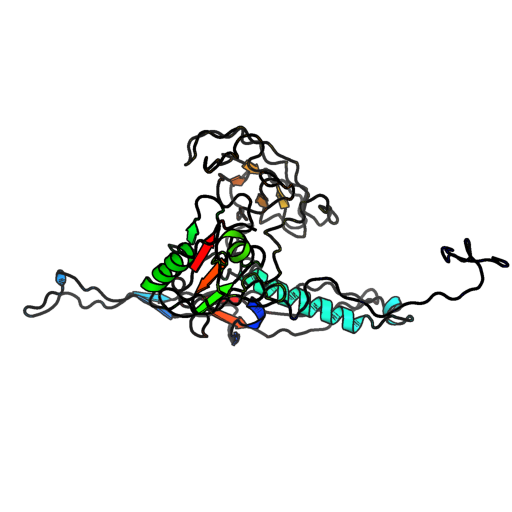26 O O . LYS A 1 301 ? 20.584 64.974 67.759 1.00 124.49 301 LYS P O 1
ATOM 2028 N N . GLY A 1 302 ? 21.406 64.582 69.825 1.00 123.75 302 GLY P N 1
ATOM 2029 C CA . GLY A 1 302 ? 20.649 65.646 70.469 1.00 123.18 302 GLY P CA 1
ATOM 2030 C C . GLY A 1 302 ? 21.506 66.896 70.583 1.00 122.60 302 GLY P C 1
ATOM 2031 O O . GLY A 1 302 ? 22.714 66.809 70.822 1.00 123.20 302 GLY P O 1
ATOM 2032 N N . ALA A 1 303 ? 20.881 68.062 70.417 1.00 121.35 303 ALA P N 1
ATOM 2033 C CA . ALA A 1 303 ? 21.635 69.309 70.308 1.00 120.44 303 ALA P CA 1
ATOM 2034 C C . ALA A 1 303 ? 21.575 70.072 71.626 1.00 119.43 303 ALA P C 1
ATOM 2035 O O . ALA A 1 303 ? 20.586 70.720 71.974 1.00 119.16 303 ALA P O 1
ATOM 2037 N N . PHE A 1 304 ? 22.685 70.007 72.353 1.00 118.48 304 PHE P N 1
ATOM 2038 C CA . PHE A 1 304 ? 22.914 70.794 73.553 1.00 118.00 304 PHE P CA 1
ATOM 2039 C C . PHE A 1 304 ? 24.311 71.373 73.482 1.00 118.19 304 PHE P C 1
ATOM 2040 O O . PHE A 1 304 ? 24.493 72.590 73.396 1.00 118.31 304 PHE P O 1
ATOM 2042 N N . GLU A 1 305 ? 25.299 70.482 73.498 1.00 118.45 305 GLU P N 1
ATOM 2043 C CA . GLU A 1 305 ? 26.697 70.866 73.502 1.00 118.75 305 GLU P CA 1
ATOM 2044 C C . GLU A 1 305 ? 27.016 71.655 72.242 1.00 119.17 305 GLU P C 1
ATOM 2045 O O . GLU A 1 305 ? 26.297 71.591 71.242 1.00 119.89 305 GLU P O 1
ATOM 2047 N N . ASN A 1 306 ? 28.113 72.414 72.303 1.00 118.63 306 ASN P N 1
ATOM 2048 C CA . ASN A 1 306 ? 28.359 73.456 71.317 1.00 117.85 306 ASN P CA 1
ATOM 2049 C C . ASN A 1 306 ? 28.264 72.898 69.905 1.00 117.59 306 ASN P C 1
ATOM 2050 O O . ASN A 1 306 ? 29.030 72.006 69.528 1.00 119.04 306 ASN P O 1
ATOM 2052 N N . GLU A 1 307 ? 27.350 73.460 69.116 1.00 115.72 307 GLU P N 1
ATOM 2053 C CA . GLU A 1 307 ? 26.954 72.905 67.831 1.00 114.03 307 GLU P CA 1
ATOM 2054 C C . GLU A 1 307 ? 25.845 73.769 67.257 1.00 113.09 307 GLU P C 1
ATOM 2055 O O . GLU A 1 307 ? 25.204 74.541 67.972 1.00 113.57 307 GLU P O 1
ATOM 2057 N N . GLU A 1 308 ? 25.630 73.631 65.953 1.00 111.56 308 GLU P N 1
ATOM 2058 C CA . GLU A 1 308 ? 24.413 74.086 65.294 1.00 110.01 308 GLU P CA 1
ATOM 2059 C C . GLU A 1 308 ? 23.431 72.926 65.349 1.00 109.33 308 GLU P C 1
ATOM 2060 O O . GLU A 1 308 ? 23.646 71.972 66.104 1.00 110.09 308 GLU P O 1
ATOM 2062 N N . ASP A 1 309 ? 22.351 73.006 64.574 1.00 107.83 309 ASP P N 1
ATOM 2063 C CA . ASP A 1 309 ? 21.454 71.861 64.498 1.00 106.25 309 ASP P CA 1
ATOM 2064 C C . ASP A 1 309 ? 21.874 70.972 63.340 1.00 105.61 309 ASP P C 1
ATOM 2065 O O . ASP A 1 309 ? 21.694 71.329 62.175 1.00 105.77 309 ASP P O 1
ATOM 2067 N N . ARG A 1 310 ? 22.418 69.805 63.661 1.00 105.05 310 ARG P N 1
ATOM 2068 C CA . ARG A 1 310 ? 22.986 68.892 62.688 1.00 104.42 310 ARG P CA 1
ATOM 2069 C C . ARG A 1 310 ? 21.896 67.987 62.154 1.00 104.55 310 ARG P C 1
ATOM 2070 O O . ARG A 1 310 ? 20.727 68.104 62.521 1.00 104.95 310 ARG P O 1
ATOM 2072 N N . ALA A 1 311 ? 22.300 67.075 61.283 1.00 104.53 311 ALA P N 1
ATOM 2073 C CA . ALA A 1 311 ? 21.411 66.043 60.787 1.00 104.22 311 ALA P CA 1
ATOM 2074 C C . ALA A 1 311 ? 21.332 64.920 61.805 1.00 103.46 311 ALA P C 1
ATOM 2075 O O . ALA A 1 311 ? 21.737 65.064 62.960 1.00 103.74 311 ALA P O 1
ATOM 2077 N N . GLY A 1 312 ? 20.782 63.792 61.385 1.00 102.51 312 GLY P N 1
ATOM 2078 C CA . GLY A 1 312 ? 20.960 62.585 62.166 1.00 101.75 312 GLY P CA 1
ATOM 2079 C C . GLY A 1 312 ? 22.363 62.036 61.938 1.00 101.29 312 GLY P C 1
ATOM 2080 O O . GLY A 1 312 ? 23.210 62.666 61.300 1.00 101.53 312 GLY P O 1
ATOM 2081 N N . LEU A 1 313 ? 22.610 60.854 62.477 1.00 100.24 313 LEU P N 1
ATOM 2082 C CA . LEU A 1 313 ? 23.907 60.218 62.383 1.00 99.20 313 LEU P CA 1
ATOM 2083 C C . LEU A 1 313 ? 23.720 58.712 62.290 1.00 98.88 313 LEU P C 1
ATOM 2084 O O . LEU A 1 313 ? 22.823 58.151 62.923 1.00 98.54 313 LEU P O 1
ATOM 2086 N N . SER A 1 314 ? 24.558 58.062 61.493 1.00 98.21 314 SER P N 1
ATOM 2087 C CA . SER A 1 314 ? 24.452 56.627 61.301 1.00 97.36 314 SER P CA 1
ATOM 2088 C C . SER A 1 314 ? 25.662 55.914 61.894 1.00 96.45 314 SER P C 1
ATOM 2089 O O . SER A 1 314 ? 26.583 56.532 62.426 1.00 96.67 314 SER P O 1
ATOM 2091 N N . TYR A 1 315 ? 25.649 54.587 61.808 1.00 94.96 315 TYR P N 1
ATOM 2092 C CA . TYR A 1 315 ? 26.714 53.787 62.384 1.00 93.50 315 TYR P CA 1
ATOM 2093 C C . TYR A 1 315 ? 26.932 52.541 61.547 1.00 92.20 315 TYR P C 1
ATOM 2094 O O . TYR A 1 315 ? 25.986 51.903 61.085 1.00 92.24 315 TYR P O 1
ATOM 2096 N N . LYS A 1 316 ? 28.201 52.196 61.371 1.00 91.23 316 LYS P N 1
ATOM 2097 C CA . LYS A 1 316 ? 28.583 50.992 60.651 1.00 90.42 316 LYS P CA 1
ATOM 2098 C C . LYS A 1 316 ? 29.374 50.103 61.598 1.00 89.66 316 LYS P C 1
ATOM 2099 O O . LYS A 1 316 ? 30.327 50.557 62.235 1.00 90.85 316 LYS P O 1
ATOM 2101 N N . VAL A 1 317 ? 28.970 48.839 61.693 1.00 87.25 317 VAL P N 1
ATOM 2102 C CA . VAL A 1 317 ? 29.563 47.888 62.630 1.00 85.07 317 VAL P CA 1
ATOM 2103 C C . VAL A 1 317 ? 31.068 47.835 62.398 1.00 83.11 317 VAL P C 1
ATOM 2104 O O . VAL A 1 317 ? 31.524 47.780 61.253 1.00 83.04 317 VAL P O 1
ATOM 2106 N N . VAL A 1 318 ? 31.827 47.842 63.485 1.00 80.61 318 VAL P N 1
ATOM 2107 C CA . VAL A 1 318 ? 33.270 48.012 63.471 1.00 78.45 318 VAL P CA 1
ATOM 2108 C C . VAL A 1 318 ? 33.976 46.816 62.858 1.00 76.10 318 VAL P C 1
ATOM 2109 O O . VAL A 1 318 ? 33.416 45.733 62.713 1.00 75.24 318 VAL P O 1
ATOM 2111 N N . VAL A 1 319 ? 35.229 47.025 62.488 1.00 74.22 319 VAL P N 1
ATOM 2112 C CA . VAL A 1 319 ? 36.077 45.910 62.114 1.00 73.56 319 VAL P CA 1
ATOM 2113 C C . VAL A 1 319 ? 37.131 45.681 63.185 1.00 73.05 319 VAL P C 1
ATOM 2114 O O . VAL A 1 319 ? 38.051 46.481 63.346 1.00 73.82 319 VAL P O 1
ATOM 2116 N N . ASN A 1 320 ? 37.008 44.567 63.910 1.00 71.55 320 ASN P N 1
ATOM 2117 C CA . ASN A 1 320 ? 37.801 44.360 65.119 1.00 70.12 320 ASN P CA 1
ATOM 2118 C C . ASN A 1 320 ? 39.287 44.366 64.807 1.00 69.00 320 ASN P C 1
ATOM 2119 O O . ASN A 1 320 ? 39.704 44.027 63.701 1.00 68.67 320 ASN P O 1
ATOM 2121 N N . SER A 1 321 ? 40.091 44.751 65.792 1.00 67.92 321 SER P N 1
ATOM 2122 C CA . SER A 1 321 ? 41.441 45.201 65.502 1.00 67.41 321 SER P CA 1
ATOM 2123 C C . SER A 1 321 ? 42.491 44.420 66.288 1.00 66.60 321 SER P C 1
ATOM 2124 O O . SER A 1 321 ? 42.204 43.434 66.966 1.00 66.13 321 SER P O 1
ATOM 2126 N N . ASP A 1 322 ? 43.720 44.921 66.224 1.00 66.03 322 ASP P N 1
ATOM 2127 C CA . ASP A 1 322 ? 44.923 44.183 66.584 1.00 65.73 322 ASP P CA 1
ATOM 2128 C C . ASP A 1 322 ? 44.959 43.924 68.082 1.00 65.66 322 ASP P C 1
ATOM 2129 O O . ASP A 1 322 ? 43.978 44.127 68.796 1.00 66.26 322 ASP P O 1
ATOM 2131 N N . ASP A 1 323 ? 46.087 43.405 68.570 1.00 65.19 323 ASP P N 1
ATOM 2132 C CA . ASP A 1 323 ? 46.209 43.091 69.991 1.00 64.67 323 ASP P CA 1
ATOM 2133 C C . ASP A 1 323 ? 45.949 44.302 70.879 1.00 64.19 323 ASP P C 1
ATOM 2134 O O . ASP A 1 323 ? 46.697 45.279 70.839 1.00 64.10 323 ASP P O 1
ATOM 2136 N N . ALA A 1 324 ? 44.935 44.199 71.737 1.00 63.72 324 ALA P N 1
ATOM 2137 C CA . ALA A 1 324 ? 44.542 45.210 72.708 1.00 63.30 324 ALA P CA 1
ATOM 2138 C C . ALA A 1 324 ? 43.986 46.509 72.137 1.00 63.07 324 ALA P C 1
ATOM 2139 O O . ALA A 1 324 ? 44.250 47.566 72.702 1.00 63.55 324 ALA P O 1
ATOM 2141 N N . GLN A 1 325 ? 43.216 46.479 71.055 1.00 63.01 325 GLN P N 1
ATOM 2142 C CA . GLN A 1 325 ? 42.428 47.655 70.700 1.00 63.08 325 GLN P CA 1
ATOM 2143 C C . GLN A 1 325 ? 41.199 47.229 69.906 1.00 63.71 325 GLN P C 1
ATOM 2144 O O . GLN A 1 325 ? 41.270 46.346 69.054 1.00 64.03 325 GLN P O 1
ATOM 2146 N N . SER A 1 326 ? 40.078 47.889 70.169 1.00 64.18 326 SER P N 1
ATOM 2147 C CA . SER A 1 326 ? 38.883 47.705 69.361 1.00 64.55 326 SER P CA 1
ATOM 2148 C C . SER A 1 326 ? 38.477 49.077 68.866 1.00 65.55 326 SER P C 1
ATOM 2149 O O . SER A 1 326 ? 38.615 50.050 69.603 1.00 66.08 326 SER P O 1
ATOM 2151 N N . ALA A 1 327 ? 38.001 49.170 67.626 1.00 66.20 327 ALA P N 1
ATOM 2152 C CA . ALA A 1 327 ? 37.747 50.467 67.014 1.00 66.53 327 ALA P CA 1
ATOM 2153 C C . ALA A 1 327 ? 36.404 50.510 66.313 1.00 67.73 327 ALA P C 1
ATOM 2154 O O . ALA A 1 327 ? 36.227 49.869 65.281 1.00 68.00 327 ALA P O 1
ATOM 2156 N N . PRO A 1 328 ? 35.487 51.327 66.826 1.00 69.53 328 PRO P N 1
ATOM 2157 C CA . PRO A 1 328 ? 34.180 51.537 66.214 1.00 71.67 328 PRO P CA 1
ATOM 2158 C C . PRO A 1 328 ? 34.398 52.378 64.970 1.00 73.80 328 PRO P C 1
ATOM 2159 O O . PRO A 1 328 ? 35.540 52.722 64.660 1.00 75.69 328 PRO P O 1
ATOM 2161 N N . SER A 1 329 ? 33.322 52.718 64.253 1.00 75.08 329 SER P N 1
ATOM 2162 C CA . SER A 1 329 ? 33.547 53.444 63.006 1.00 76.49 329 SER P CA 1
ATOM 2163 C C . SER A 1 329 ? 32.866 54.801 62.924 1.00 78.61 329 SER P C 1
ATOM 2164 O O . SER A 1 329 ? 33.505 55.832 63.123 1.00 78.67 329 SER P O 1
ATOM 2166 N N . GLU A 1 330 ? 31.567 54.820 62.677 1.00 81.74 330 GLU P N 1
ATOM 2167 C CA . GLU A 1 330 ? 30.909 56.019 62.176 1.00 84.09 330 GLU P CA 1
ATOM 2168 C C . GLU A 1 330 ? 30.914 57.147 63.193 1.00 86.07 330 GLU P C 1
ATOM 2169 O O . GLU A 1 330 ? 31.155 56.926 64.380 1.00 86.61 330 GLU P O 1
ATOM 2171 N N . GLU A 1 331 ? 30.709 58.370 62.713 1.00 88.86 331 GLU P N 1
ATOM 2172 C CA . GLU A 1 331 ? 30.507 59.511 63.594 1.00 91.36 331 GLU P CA 1
ATOM 2173 C C . GLU A 1 331 ? 29.354 60.415 63.169 1.00 93.94 331 GLU P C 1
ATOM 2174 O O . GLU A 1 331 ? 28.330 60.449 63.848 1.00 94.68 331 GLU P O 1
ATOM 2176 N N . VAL A 1 332 ? 29.509 61.163 62.068 1.00 96.74 332 VAL P N 1
ATOM 2177 C CA . VAL A 1 332 ? 28.473 62.065 61.554 1.00 98.36 332 VAL P CA 1
ATOM 2178 C C . VAL A 1 332 ? 28.369 61.873 60.049 1.00 100.27 332 VAL P C 1
ATOM 2179 O O . VAL A 1 332 ? 29.280 62.265 59.316 1.00 101.02 332 VAL P O 1
ATOM 2181 N N . THR A 1 333 ? 27.234 61.360 59.580 1.00 102.12 333 THR P N 1
ATOM 2182 C CA . THR A 1 333 ? 27.184 60.804 58.234 1.00 103.48 333 THR P CA 1
ATOM 2183 C C . THR A 1 333 ? 26.457 61.660 57.195 1.00 104.80 333 THR P C 1
ATOM 2184 O O . THR A 1 333 ? 27.086 62.119 56.236 1.00 106.31 333 THR P O 1
ATOM 2186 N N . ALA A 1 334 ? 25.146 61.884 57.356 1.00 104.83 334 ALA P N 1
ATOM 2187 C CA . ALA A 1 334 ? 24.318 62.178 56.185 1.00 104.53 334 ALA P CA 1
ATOM 2188 C C . ALA A 1 334 ? 24.319 63.649 55.784 1.00 104.91 334 ALA P C 1
ATOM 2189 O O . ALA A 1 334 ? 25.040 64.047 54.866 1.00 105.50 334 ALA P O 1
ATOM 2191 N N . THR A 1 335 ? 23.518 64.479 56.456 1.00 104.80 335 THR P N 1
ATOM 2192 C CA . THR A 1 335 ? 23.325 65.840 55.955 1.00 104.50 335 THR P CA 1
ATOM 2193 C C . THR A 1 335 ? 24.143 66.869 56.720 1.00 104.00 335 THR P C 1
ATOM 2194 O O . THR A 1 335 ? 24.145 68.050 56.361 1.00 104.01 335 THR P O 1
ATOM 2196 N N . VAL A 1 336 ? 24.849 66.449 57.760 1.00 102.92 336 VAL P N 1
ATOM 2197 C CA . VAL A 1 336 ? 25.380 67.415 58.703 1.00 101.93 336 VAL P CA 1
ATOM 2198 C C . VAL A 1 336 ? 26.499 68.261 58.128 1.00 101.24 336 VAL P C 1
ATOM 2199 O O . VAL A 1 336 ? 26.852 69.275 58.732 1.00 100.76 336 VAL P O 1
ATOM 2201 N N . SER A 1 337 ? 27.024 67.908 56.965 1.00 101.23 337 SER P N 1
ATOM 2202 C CA . SER A 1 337 ? 28.382 68.303 56.641 1.00 102.03 337 SER P CA 1
ATOM 2203 C C . SER A 1 337 ? 28.492 69.607 55.861 1.00 102.92 337 SER P C 1
ATOM 2204 O O . SER A 1 337 ? 29.608 69.969 55.476 1.00 103.67 337 SER P O 1
ATOM 2206 N N . ASN A 1 338 ? 27.392 70.318 55.602 1.00 103.17 338 ASN P N 1
ATOM 2207 C CA . ASN A 1 338 ? 27.510 71.645 55.005 1.00 102.24 338 ASN P CA 1
ATOM 2208 C C . ASN A 1 338 ? 28.330 72.517 55.937 1.00 102.49 338 ASN P C 1
ATOM 2209 O O . ASN A 1 338 ? 28.266 72.351 57.156 1.00 102.01 338 ASN P O 1
ATOM 2211 N N . VAL A 1 339 ? 29.062 73.465 55.374 1.00 103.46 339 VAL P N 1
ATOM 2212 C CA . VAL A 1 339 ? 30.236 74.020 56.031 1.00 104.47 339 VAL P CA 1
ATOM 2213 C C . VAL A 1 339 ? 29.959 74.448 57.465 1.00 106.18 339 VAL P C 1
ATOM 2214 O O . VAL A 1 339 ? 28.898 74.989 57.778 1.00 107.72 339 VAL P O 1
ATOM 2216 N N . ASP A 1 340 ? 30.915 74.140 58.341 1.00 107.28 340 ASP P N 1
ATOM 2217 C CA . ASP A 1 340 ? 31.053 74.711 59.678 1.00 108.29 340 ASP P CA 1
ATOM 2218 C C . ASP A 1 340 ? 29.764 74.736 60.472 1.00 109.76 340 ASP P C 1
ATOM 2219 O O . ASP A 1 340 ? 29.544 75.664 61.252 1.00 110.02 340 ASP P O 1
ATOM 2221 N N . ASP A 1 341 ? 28.896 73.746 60.306 1.00 111.63 341 ASP P N 1
ATOM 2222 C CA . ASP A 1 341 ? 27.794 73.636 61.250 1.00 113.09 341 ASP P CA 1
ATOM 2223 C C . ASP A 1 341 ? 28.317 73.227 62.619 1.00 114.66 341 ASP P C 1
ATOM 2224 O O . ASP A 1 341 ? 27.575 73.261 63.607 1.00 115.76 341 ASP P O 1
ATOM 2226 N N . GLY A 1 342 ? 29.605 72.876 62.690 1.00 115.26 342 GLY P N 1
ATOM 2227 C CA . GLY A 1 342 ? 30.233 72.344 63.889 1.00 115.46 342 GLY P CA 1
ATOM 2228 C C . GLY A 1 342 ? 29.438 71.142 64.348 1.00 117.07 342 GLY P C 1
ATOM 2229 O O . GLY A 1 342 ? 29.221 70.964 65.548 1.00 119.15 342 GLY P O 1
ATOM 2230 N N . VAL A 1 343 ? 28.996 70.318 63.405 1.00 117.64 343 VAL P N 1
ATOM 2231 C CA . VAL A 1 343 ? 28.061 69.251 63.711 1.00 118.71 343 VAL P CA 1
ATOM 2232 C C . VAL A 1 343 ? 28.756 68.190 64.543 1.00 119.83 343 VAL P C 1
ATOM 2233 O O . VAL A 1 343 ? 29.715 67.562 64.087 1.00 119.66 343 VAL P O 1
ATOM 2235 N N . LYS A 1 344 ? 28.233 67.969 65.745 1.00 120.52 344 LYS P N 1
ATOM 2236 C CA . LYS A 1 344 ? 28.785 67.050 66.727 1.00 119.73 344 LYS P CA 1
ATOM 2237 C C . LYS A 1 344 ? 27.815 65.905 66.976 1.00 118.97 344 LYS P C 1
ATOM 2238 O O . LYS A 1 344 ? 26.750 66.082 67.574 1.00 119.47 344 LYS P O 1
ATOM 2240 N N . LEU A 1 345 ? 28.202 64.723 66.504 1.00 117.82 345 LEU P N 1
ATOM 2241 C CA . LEU A 1 345 ? 27.457 63.519 66.829 1.00 117.42 345 LEU P CA 1
ATOM 2242 C C . LEU A 1 345 ? 27.402 63.507 68.336 1.00 117.41 345 LEU P C 1
ATOM 2243 O O . LEU A 1 345 ? 28.445 63.589 68.988 1.00 116.82 345 LEU P O 1
ATOM 2245 N N . SER A 1 346 ? 26.198 63.455 68.890 1.00 117.82 346 SER P N 1
ATOM 2246 C CA . SER A 1 346 ? 26.061 63.829 70.287 1.00 117.71 346 SER P CA 1
ATOM 2247 C C . SER A 1 346 ? 26.624 62.747 71.189 1.00 117.57 346 SER P C 1
ATOM 2248 O O . SER A 1 346 ? 27.718 62.892 71.740 1.00 117.97 346 SER P O 1
ATOM 2250 N N . ILE A 1 347 ? 25.926 61.634 71.313 1.00 117.28 347 ILE P N 1
ATOM 2251 C CA . ILE A 1 347 ? 26.496 60.504 72.023 1.00 116.50 347 ILE P CA 1
ATOM 2252 C C . ILE A 1 347 ? 26.720 59.352 71.048 1.00 115.04 347 ILE P C 1
ATOM 2253 O O . ILE A 1 347 ? 25.801 58.670 70.607 1.00 114.05 347 ILE P O 1
ATOM 2255 N N . ASN A 1 348 ? 27.987 59.135 70.723 1.00 113.46 348 ASN P N 1
ATOM 2256 C CA . ASN A 1 348 ? 28.324 57.855 70.140 1.00 112.48 348 ASN P CA 1
ATOM 2257 C C . ASN A 1 348 ? 28.653 57.016 71.355 1.00 112.73 348 ASN P C 1
ATOM 2258 O O . ASN A 1 348 ? 29.655 57.260 72.027 1.00 114.60 348 ASN P O 1
ATOM 2260 N N . VAL A 1 349 ? 27.788 56.069 71.685 1.00 111.67 349 VAL P N 1
ATOM 2261 C CA . VAL A 1 349 ? 27.980 55.265 72.882 1.00 110.10 349 VAL P CA 1
ATOM 2262 C C . VAL A 1 349 ? 28.523 53.925 72.428 1.00 109.01 349 VAL P C 1
ATOM 2263 O O . VAL A 1 349 ? 27.814 53.133 71.804 1.00 109.29 349 VAL P O 1
ATOM 2265 N N . ASN A 1 350 ? 29.795 53.675 72.711 1.00 107.06 350 ASN P N 1
ATOM 2266 C CA . ASN A 1 350 ? 30.403 52.434 72.274 1.00 106.16 350 ASN P CA 1
ATOM 2267 C C . ASN A 1 350 ? 30.222 51.395 73.359 1.00 106.34 350 ASN P C 1
ATOM 2268 O O . ASN A 1 350 ? 30.777 51.544 74.446 1.00 108.39 350 ASN P O 1
ATOM 2270 N N . ALA A 1 351 ? 29.462 50.340 73.088 1.00 105.43 351 ALA P N 1
ATOM 2271 C CA . ALA A 1 351 ? 29.253 49.302 74.088 1.00 104.50 351 ALA P CA 1
ATOM 2272 C C . ALA A 1 351 ? 30.334 48.250 73.921 1.00 104.25 351 ALA P C 1
ATOM 2273 O O . ALA A 1 351 ? 30.347 47.516 72.934 1.00 103.68 351 ALA P O 1
ATOM 2275 N N . MET A 1 352 ? 31.247 48.173 74.877 1.00 104.26 352 MET P N 1
ATOM 2276 C CA . MET A 1 352 ? 32.392 47.291 74.731 1.00 104.26 352 MET P CA 1
ATOM 2277 C C . MET A 1 352 ? 32.158 46.026 75.531 1.00 105.11 352 MET P C 1
ATOM 2278 O O . MET A 1 352 ? 32.010 46.079 76.755 1.00 105.58 352 MET P O 1
ATOM 2280 N N . TYR A 1 353 ? 32.110 44.893 74.844 1.00 106.04 353 TYR P N 1
ATOM 2281 C CA . TYR A 1 353 ? 31.962 43.611 75.511 1.00 106.80 353 TYR P CA 1
ATOM 2282 C C . TYR A 1 353 ? 32.988 42.630 74.966 1.00 107.12 353 TYR P C 1
ATOM 2283 O O . TYR A 1 353 ? 32.984 42.289 73.781 1.00 107.59 353 TYR P O 1
ATOM 2285 N N . GLN A 1 354 ? 33.879 42.180 75.844 1.00 107.01 354 GLN P N 1
ATOM 2286 C CA . GLN A 1 354 ? 35.052 41.440 75.394 1.00 106.71 354 GLN P CA 1
ATOM 2287 C C . GLN A 1 354 ? 35.299 40.255 76.306 1.00 106.27 354 GLN P C 1
ATOM 2288 O O . GLN A 1 354 ? 35.233 40.391 77.531 1.00 106.11 354 GLN P O 1
ATOM 2290 N N . GLN A 1 355 ? 35.577 39.103 75.709 1.00 105.78 355 GLN P N 1
ATOM 2291 C CA . GLN A 1 355 ? 36.208 37.983 76.385 1.00 104.50 355 GLN P CA 1
ATOM 2292 C C . GLN A 1 355 ? 37.716 38.167 76.318 1.00 102.98 355 GLN P C 1
ATOM 2293 O O . GLN A 1 355 ? 38.262 38.617 75.309 1.00 102.70 355 GLN P O 1
ATOM 2295 N N . GLN A 1 356 ? 38.389 37.827 77.414 1.00 101.52 356 GLN P N 1
ATOM 2296 C CA . GLN A 1 356 ? 39.793 38.189 77.561 1.00 100.02 356 GLN P CA 1
ATOM 2297 C C . GLN A 1 356 ? 40.571 37.629 76.378 1.00 98.40 356 GLN P C 1
ATOM 2298 O O . GLN A 1 356 ? 40.640 36.427 76.135 1.00 99.15 356 GLN P O 1
ATOM 2300 N N . PRO A 1 357 ? 41.175 38.544 75.643 1.00 96.02 357 PRO P N 1
ATOM 2301 C CA . PRO A 1 357 ? 42.164 38.216 74.636 1.00 94.60 357 PRO P CA 1
ATOM 2302 C C . PRO A 1 357 ? 43.323 39.139 74.940 1.00 93.48 357 PRO P C 1
ATOM 2303 O O . PRO A 1 357 ? 44.412 38.708 75.331 1.00 94.19 357 PRO P O 1
ATOM 2305 N N . GLN A 1 358 ? 43.070 40.421 74.763 1.00 91.18 358 GLN P N 1
ATOM 2306 C CA . GLN A 1 358 ? 43.682 41.468 75.557 1.00 89.33 358 GLN P CA 1
ATOM 2307 C C . GLN A 1 358 ? 42.536 42.351 76.011 1.00 87.88 358 GLN P C 1
ATOM 2308 O O . GLN A 1 358 ? 41.810 42.889 75.171 1.00 88.18 358 GLN P O 1
ATOM 2310 N N . PHE A 1 359 ? 42.342 42.466 77.324 1.00 85.77 359 PHE P N 1
ATOM 2311 C CA . PHE A 1 359 ? 41.181 43.206 77.789 1.00 84.30 359 PHE P CA 1
ATOM 2312 C C . PHE A 1 359 ? 41.226 44.590 77.171 1.00 83.52 359 PHE P C 1
ATOM 2313 O O . PHE A 1 359 ? 42.140 45.365 77.448 1.00 84.81 359 PHE P O 1
ATOM 2315 N N . VAL A 1 360 ? 40.222 44.924 76.377 1.00 81.75 360 VAL P N 1
ATOM 2316 C CA . VAL A 1 360 ? 40.356 46.038 75.459 1.00 81.31 360 VAL P CA 1
ATOM 2317 C C . VAL A 1 360 ? 40.622 47.323 76.218 1.00 81.61 360 VAL P C 1
ATOM 2318 O O . VAL A 1 360 ? 40.126 47.523 77.324 1.00 81.70 360 VAL P O 1
ATOM 2320 N N . SER A 1 361 ? 41.435 48.194 75.623 1.00 81.91 361 SER P N 1
ATOM 2321 C CA . SER A 1 361 ? 41.840 49.432 76.280 1.00 81.67 361 SER P CA 1
ATOM 2322 C C . SER A 1 361 ? 41.408 50.681 75.523 1.00 81.29 361 SER P C 1
ATOM 2323 O O . SER A 1 361 ? 40.433 51.327 75.903 1.00 82.14 361 SER P O 1
ATOM 2325 N N . ILE A 1 362 ? 42.098 51.037 74.451 1.00 80.40 362 ILE P N 1
ATOM 2326 C CA . ILE A 1 362 ? 41.710 52.176 73.638 1.00 79.63 362 ILE P CA 1
ATOM 2327 C C . ILE A 1 362 ? 40.577 51.749 72.722 1.00 79.43 362 ILE P C 1
ATOM 2328 O O . ILE A 1 362 ? 40.766 50.877 71.876 1.00 79.30 362 ILE P O 1
ATOM 2330 N N . TYR A 1 363 ? 39.410 52.359 72.869 1.00 79.27 363 TYR P N 1
ATOM 2331 C CA . TYR A 1 363 ? 38.385 52.051 71.886 1.00 79.27 363 TYR P CA 1
ATOM 2332 C C . TYR A 1 363 ? 38.173 53.253 70.991 1.00 80.11 363 TYR P C 1
ATOM 2333 O O . TYR A 1 363 ? 37.421 54.160 71.342 1.00 80.06 363 TYR P O 1
ATOM 2335 N N . ARG A 1 364 ? 38.735 53.210 69.788 1.00 81.53 364 ARG P N 1
ATOM 2336 C CA . ARG A 1 364 ? 38.894 54.414 68.985 1.00 82.69 364 ARG P CA 1
ATOM 2337 C C . ARG A 1 364 ? 37.672 54.662 68.122 1.00 83.87 364 ARG P C 1
ATOM 2338 O O . ARG A 1 364 ? 37.223 53.757 67.414 1.00 84.74 364 ARG P O 1
ATOM 2340 N N . GLN A 1 365 ? 37.122 55.870 68.161 1.00 84.44 365 GLN P N 1
ATOM 2341 C CA . GLN A 1 365 ? 36.038 56.196 67.250 1.00 84.56 365 GLN P CA 1
ATOM 2342 C C . GLN A 1 365 ? 36.677 56.828 66.033 1.00 85.78 365 GLN P C 1
ATOM 2343 O O . GLN A 1 365 ? 37.125 57.969 66.088 1.00 84.90 365 GLN P O 1
ATOM 2345 N N . GLY A 1 366 ? 36.704 56.092 64.922 1.00 88.07 366 GLY P N 1
ATOM 2346 C CA . GLY A 1 366 ? 37.375 56.549 63.717 1.00 90.08 366 GLY P CA 1
ATOM 2347 C C . GLY A 1 366 ? 36.348 57.049 62.708 1.00 93.18 366 GLY P C 1
ATOM 2348 O O . GLY A 1 366 ? 35.712 56.276 61.998 1.00 95.21 366 GLY P O 1
ATOM 2349 N N . LYS A 1 367 ? 36.269 58.367 62.571 1.00 95.60 367 LYS P N 1
ATOM 2350 C CA . LYS A 1 367 ? 35.077 59.045 62.084 1.00 97.19 367 LYS P CA 1
ATOM 2351 C C . LYS A 1 367 ? 34.905 58.883 60.592 1.00 99.05 367 LYS P C 1
ATOM 2352 O O . LYS A 1 367 ? 35.685 58.215 59.912 1.00 100.73 367 LYS P O 1
ATOM 2354 N N . GLU A 1 368 ? 33.896 59.581 60.081 1.00 100.25 368 GLU P N 1
ATOM 2355 C CA . GLU A 1 368 ? 33.151 59.070 58.952 1.00 101.35 368 GLU P CA 1
ATOM 2356 C C . GLU A 1 368 ? 34.003 59.117 57.696 1.00 102.54 368 GLU P C 1
ATOM 2357 O O . GLU A 1 368 ? 35.116 59.645 57.682 1.00 102.53 368 GLU P O 1
ATOM 2363 N N . THR A 1 369 ? 33.421 58.615 56.610 1.00 103.60 369 THR P N 1
ATOM 2364 C CA . THR A 1 369 ? 34.177 58.317 55.403 1.00 104.35 369 THR P CA 1
ATOM 2365 C C . THR A 1 369 ? 34.841 59.561 54.832 1.00 105.66 369 THR P C 1
ATOM 2366 O O . THR A 1 369 ? 35.625 59.481 53.882 1.00 104.80 369 THR P O 1
ATOM 2370 N N . GLY A 1 370 ? 34.559 60.7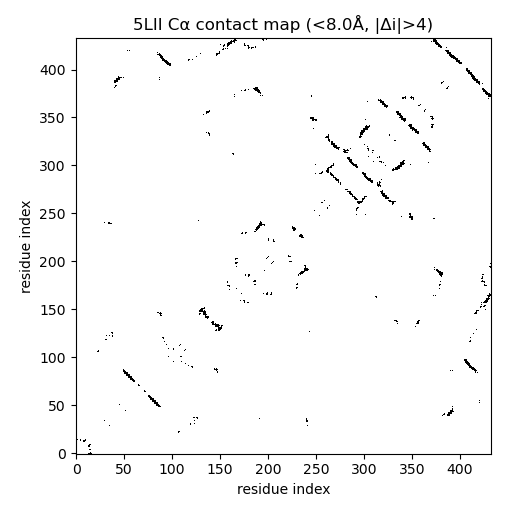13 55.419 1.00 107.64 370 GLY P N 1
ATOM 2371 C CA . GLY A 1 370 ? 34.723 61.979 54.750 1.00 109.42 370 GLY P CA 1
ATOM 2372 C C . GLY A 1 370 ? 33.408 62.413 54.151 1.00 111.69 370 GLY P C 1
ATOM 2373 O O . GLY A 1 370 ? 32.511 61.614 53.898 1.00 111.99 370 GLY P O 1
ATOM 2374 N N . MET A 1 371 ? 33.294 63.718 53.959 1.00 114.51 371 MET P N 1
ATOM 2375 C CA . MET A 1 371 ? 32.078 64.238 53.359 1.00 117.67 371 MET P CA 1
ATOM 2376 C C . MET A 1 371 ? 31.873 63.630 51.980 1.00 118.77 371 MET P C 1
ATOM 2377 O O . MET A 1 371 ? 30.741 63.462 51.511 1.00 119.53 371 MET P O 1
ATOM 2382 N N . TYR A 1 372 ? 32.972 63.218 51.363 1.00 119.63 372 TYR P N 1
ATOM 2383 C CA . TYR A 1 372 ? 33.123 63.096 49.927 1.00 120.35 372 TYR P CA 1
ATOM 2384 C C . TYR A 1 372 ? 33.785 61.800 49.482 1.00 118.03 372 TYR P C 1
ATOM 2385 O O . TYR A 1 372 ? 33.113 60.945 48.903 1.00 118.64 372 TYR P O 1
ATOM 2394 N N . PHE A 1 373 ? 35.063 61.626 49.778 1.00 114.68 373 PHE P N 1
ATOM 2395 C CA . PHE A 1 373 ? 35.899 60.549 49.287 1.00 112.29 373 PHE P CA 1
ATOM 2396 C C . PHE A 1 373 ? 36.052 59.498 50.368 1.00 111.23 373 PHE P C 1
ATOM 2397 O O . PHE A 1 373 ? 36.719 59.722 51.379 1.00 112.16 373 PHE P O 1
ATOM 2405 N N . LEU A 1 374 ? 35.491 58.325 50.128 1.00 109.55 374 LEU P N 1
ATOM 2406 C CA . LEU A 1 374 ? 35.089 57.463 51.225 1.00 108.09 374 LEU P CA 1
ATOM 2407 C C . LEU A 1 374 ? 36.305 56.652 51.624 1.00 106.61 374 LEU P C 1
ATOM 2408 O O . LEU A 1 374 ? 36.638 55.653 50.982 1.00 106.45 374 LEU P O 1
ATOM 2413 N N . ILE A 1 375 ? 36.949 57.080 52.695 1.00 105.52 375 ILE P N 1
ATOM 2414 C CA . ILE A 1 375 ? 37.938 56.294 53.409 1.00 105.19 375 ILE P CA 1
ATOM 2415 C C . ILE A 1 375 ? 37.941 56.946 54.784 1.00 104.39 375 ILE P C 1
ATOM 2416 O O . ILE A 1 375 ? 37.776 58.164 54.885 1.00 105.63 375 ILE P O 1
ATOM 2421 N N . LYS A 1 376 ? 38.102 56.179 55.848 1.00 102.40 376 LYS P N 1
ATOM 2422 C CA . LYS A 1 376 ? 37.769 56.693 57.166 1.00 101.35 376 LYS P CA 1
ATOM 2423 C C . LYS A 1 376 ? 38.855 57.643 57.645 1.00 100.24 376 LYS P C 1
ATOM 2424 O O . LYS A 1 376 ? 39.853 57.843 56.959 1.00 101.95 376 LYS P O 1
ATOM 2430 N N . ARG A 1 377 ? 38.649 58.238 58.822 1.00 97.48 377 ARG P N 1
ATOM 2431 C CA . ARG A 1 377 ? 39.649 59.077 59.476 1.00 95.00 377 ARG P CA 1
ATOM 2432 C C . ARG A 1 377 ? 39.560 58.805 60.976 1.00 92.88 377 ARG P C 1
ATOM 2433 O O . ARG A 1 377 ? 38.764 57.975 61.410 1.00 93.00 377 ARG P O 1
ATOM 2441 N N . VAL A 1 378 ? 40.360 59.504 61.778 1.00 89.92 378 VAL P N 1
ATOM 2442 C CA . VAL A 1 378 ? 40.548 59.159 63.189 1.00 87.96 378 VAL P CA 1
ATOM 2443 C C . VAL A 1 378 ? 40.451 60.415 64.047 1.00 86.77 378 VAL P C 1
ATOM 2444 O O . VAL A 1 378 ? 41.480 61.041 64.323 1.00 87.89 378 VAL P O 1
ATOM 2448 N N . PRO A 1 379 ? 39.274 60.814 64.488 1.00 84.62 379 PRO P N 1
ATOM 2449 C CA . PRO A 1 379 ? 39.185 61.977 65.369 1.00 84.28 379 PRO P CA 1
ATOM 2450 C C . PRO A 1 379 ? 39.730 61.790 66.780 1.00 84.38 379 PRO P C 1
ATOM 2451 O O . PRO A 1 379 ? 40.450 62.669 67.260 1.00 85.16 379 PRO P O 1
ATOM 2455 N N . VAL A 1 380 ? 39.427 60.696 67.472 1.00 83.66 380 VAL P N 1
ATOM 2456 C CA . VAL A 1 380 ? 39.737 60.592 68.894 1.00 83.02 380 VAL P CA 1
ATOM 2457 C C . VAL A 1 380 ? 40.167 59.179 69.252 1.00 83.10 380 VAL P C 1
ATOM 2458 O O . VAL A 1 380 ? 39.464 58.211 68.951 1.00 82.83 380 VAL P O 1
ATOM 2462 N N . LYS A 1 381 ? 41.304 59.064 69.930 1.00 83.26 381 LYS P N 1
ATOM 2463 C CA . LYS A 1 381 ? 41.581 57.900 70.756 1.00 83.36 381 LYS P CA 1
ATOM 2464 C C . LYS A 1 381 ? 41.173 58.245 72.177 1.00 86.14 381 LYS P C 1
ATOM 2465 O O . LYS A 1 381 ? 41.856 59.031 72.837 1.00 87.60 381 LYS P O 1
ATOM 2471 N N . ASP A 1 382 ? 40.092 57.654 72.677 1.00 88.15 382 ASP P N 1
ATOM 2472 C CA . ASP A 1 382 ? 39.653 57.967 74.031 1.00 89.74 382 ASP P CA 1
ATOM 2473 C C . ASP A 1 382 ? 40.027 56.852 74.989 1.00 91.05 382 ASP P C 1
ATOM 2474 O O . ASP A 1 382 ? 39.602 55.709 74.819 1.00 91.23 382 ASP P O 1
ATOM 2479 N N . ALA A 1 383 ? 40.780 57.190 76.020 1.00 93.25 383 ALA P N 1
ATOM 2480 C CA . ALA A 1 383 ? 41.099 56.242 77.064 1.00 95.87 383 ALA P CA 1
ATOM 2481 C C . ALA A 1 383 ? 39.796 55.799 77.705 1.00 99.27 383 ALA P C 1
ATOM 2482 O O . ALA A 1 383 ? 38.769 56.463 77.564 1.00 99.86 383 ALA P O 1
ATOM 2484 N N . GLN A 1 384 ? 39.826 54.651 78.368 1.00 102.92 384 GLN P N 1
ATOM 2485 C CA . GLN A 1 384 ? 38.593 53.924 78.644 1.00 105.63 384 GLN P CA 1
ATOM 2486 C C . GLN A 1 384 ? 38.245 53.944 80.127 1.00 107.38 384 GLN P C 1
ATOM 2487 O O . GLN A 1 384 ? 38.869 53.265 80.944 1.00 106.62 384 GLN P O 1
ATOM 2493 N N . GLU A 1 385 ? 37.221 54.728 80.475 1.00 109.72 385 GLU P N 1
ATOM 2494 C CA . GLU A 1 385 ? 36.439 54.534 81.701 1.00 111.35 385 GLU P CA 1
ATOM 2495 C C . GLU A 1 385 ? 34.993 54.996 81.518 1.00 112.00 385 GLU P C 1
ATOM 2496 O O . GLU A 1 385 ? 34.711 56.063 80.990 1.00 112.32 385 GLU P O 1
ATOM 2502 N N . ASP A 1 386 ? 34.053 54.161 81.943 1.00 112.60 386 ASP P N 1
ATOM 2503 C CA . ASP A 1 386 ? 32.758 54.558 82.496 1.00 114.14 386 ASP P CA 1
ATOM 2504 C C . ASP A 1 386 ? 32.397 53.772 83.744 1.00 115.87 386 ASP P C 1
ATOM 2505 O O . ASP A 1 386 ? 32.100 54.364 84.781 1.00 117.20 386 ASP P O 1
AT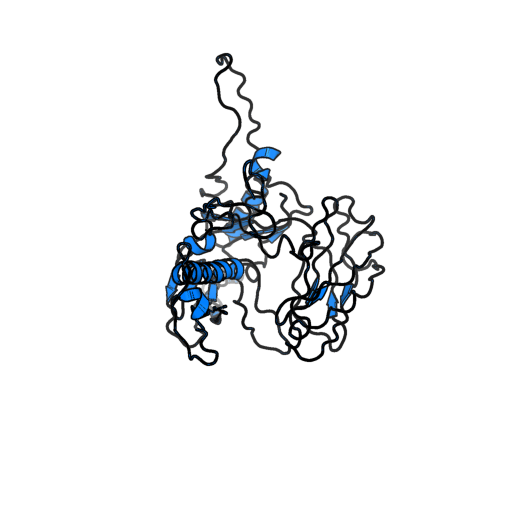OM 2510 N N . GLY A 1 387 ? 32.387 52.448 83.652 1.00 117.30 387 GLY P N 1
ATOM 2511 C CA . GLY A 1 387 ? 31.686 51.576 84.569 1.00 117.91 387 GLY P CA 1
ATOM 2512 C C . GLY A 1 387 ? 30.578 50.903 83.795 1.00 118.29 387 GLY P C 1
ATOM 2513 O O . GLY A 1 387 ? 29.900 50.000 84.289 1.00 119.91 387 GLY P O 1
ATOM 2514 N N . THR A 1 388 ? 30.381 51.374 82.567 1.00 117.34 388 THR P N 1
ATOM 2515 C CA . THR A 1 388 ? 29.557 50.727 81.554 1.00 116.12 388 THR P CA 1
ATOM 2516 C C . THR A 1 388 ? 30.018 51.324 80.223 1.00 115.14 388 THR P C 1
ATOM 2517 O O . THR A 1 388 ? 31.190 51.684 80.075 1.00 115.10 388 THR P O 1
ATOM 2521 N N . ILE A 1 389 ? 29.136 51.359 79.231 1.00 113.64 389 ILE P N 1
ATOM 2522 C CA . ILE A 1 389 ? 29.413 51.871 77.896 1.00 111.90 389 ILE P CA 1
ATOM 2523 C C . ILE A 1 389 ? 30.147 53.206 77.913 1.00 110.39 389 ILE P C 1
ATOM 2524 O O . ILE A 1 389 ? 29.734 54.148 78.588 1.00 112.12 389 ILE P O 1
ATOM 2529 N N . VAL A 1 390 ? 31.222 53.292 77.151 1.00 107.97 390 VAL P N 1
ATOM 2530 C CA . VAL A 1 390 ? 31.950 54.529 76.911 1.00 106.69 390 VAL P CA 1
ATOM 2531 C C . VAL A 1 390 ? 31.011 55.585 76.329 1.00 105.74 390 VAL P C 1
ATOM 2532 O O . VAL A 1 390 ? 30.079 55.273 75.588 1.00 105.82 390 VAL P O 1
ATOM 2536 N N . PHE A 1 391 ? 31.251 56.857 76.664 1.00 104.26 391 PHE P N 1
ATOM 2537 C CA . PHE A 1 391 ? 30.509 57.973 76.082 1.00 103.01 391 PHE P CA 1
ATOM 2538 C C . PHE A 1 391 ? 31.484 58.915 75.395 1.00 102.24 391 PHE P C 1
ATOM 2539 O O . PHE A 1 391 ? 32.523 59.261 75.953 1.00 102.28 391 PHE P O 1
ATOM 2547 N N . VAL A 1 392 ? 31.147 59.338 74.178 1.00 101.83 392 VAL P N 1
ATOM 2548 C CA . VAL A 1 392 ? 31.955 60.289 73.417 1.00 101.63 392 VAL P CA 1
ATOM 2549 C C . VAL A 1 392 ? 31.034 61.306 72.750 1.00 102.64 392 VAL P C 1
ATOM 2550 O O . VAL A 1 392 ? 30.203 60.960 71.909 1.00 102.38 392 VAL P O 1
ATOM 2554 N N . ASP A 1 393 ? 31.185 62.581 73.116 1.00 104.67 393 ASP P N 1
ATOM 2555 C CA . ASP A 1 393 ? 30.595 63.666 72.342 1.00 106.16 393 ASP P CA 1
ATOM 2556 C C . ASP A 1 393 ? 31.504 63.901 71.153 1.00 106.86 393 ASP P C 1
ATOM 2557 O O . ASP A 1 393 ? 32.556 63.273 71.060 1.00 108.89 393 ASP P O 1
ATOM 2562 N N . LYS A 1 394 ? 31.138 64.790 70.231 1.00 106.60 394 LYS P N 1
ATOM 2563 C CA . LYS A 1 394 ? 32.089 64.755 69.137 1.00 107.27 394 LYS P CA 1
ATOM 2564 C C . LYS A 1 394 ? 32.720 66.080 68.721 1.00 105.69 394 LYS P C 1
ATOM 2565 O O . LYS A 1 394 ? 33.793 66.412 69.222 1.00 107.24 394 LYS P O 1
ATOM 2571 N N . ASN A 1 395 ? 32.073 66.888 67.881 1.00 102.25 395 ASN P N 1
ATOM 2572 C CA . ASN A 1 395 ? 32.777 67.407 66.698 1.00 99.71 395 ASN P CA 1
ATOM 2573 C C . ASN A 1 395 ? 34.108 68.075 67.016 1.00 96.55 395 ASN P C 1
ATOM 2574 O O . ASN A 1 395 ? 34.201 69.028 67.787 1.00 95.50 395 ASN P O 1
ATOM 2579 N N . GLU A 1 396 ? 35.146 67.555 66.359 1.00 93.75 396 GLU P N 1
ATOM 2580 C CA . GLU A 1 396 ? 36.421 68.223 66.089 1.00 91.69 396 GLU P CA 1
ATOM 2581 C C . GLU A 1 396 ? 37.013 67.503 64.889 1.00 90.08 396 GLU P C 1
ATOM 2582 O O . GLU A 1 396 ? 36.586 66.397 64.562 1.00 89.67 396 GLU P O 1
ATOM 2588 N N . THR A 1 397 ? 37.941 68.160 64.204 1.00 88.60 397 THR P N 1
ATOM 2589 C CA . THR A 1 397 ? 38.933 67.544 63.328 1.00 88.11 397 THR P CA 1
ATOM 2590 C C . THR A 1 397 ? 38.341 66.549 62.343 1.00 87.58 397 THR P C 1
ATOM 2591 O O . THR A 1 397 ? 38.997 65.570 61.978 1.00 88.34 397 THR P O 1
ATOM 2595 N N . LEU A 1 398 ? 37.121 66.778 61.888 1.00 86.40 398 LEU P N 1
ATOM 2596 C CA . LEU A 1 398 ? 36.427 65.743 61.140 1.00 85.25 398 LEU P CA 1
ATOM 2597 C C . LEU A 1 398 ? 35.595 65.343 59.955 1.00 84.93 398 LEU P C 1
ATOM 2598 O O . LEU A 1 398 ? 34.475 65.810 59.789 1.00 85.20 398 LEU P O 1
ATOM 2603 N N . PRO A 1 399 ? 36.158 64.472 59.131 1.00 84.86 399 PRO P N 1
ATOM 2604 C CA . PRO A 1 399 ? 37.559 64.319 58.811 1.00 85.01 399 PRO P CA 1
ATOM 2605 C C . PRO A 1 399 ? 38.909 64.491 58.181 1.00 85.53 399 PRO P C 1
ATOM 2606 O O . PRO A 1 399 ? 39.379 63.487 57.667 1.00 86.70 399 PRO P O 1
ATOM 2610 N N . GLU A 1 400 ? 39.520 65.660 58.120 1.00 85.60 400 GLU P N 1
ATOM 2611 C CA . GLU A 1 400 ? 40.717 65.727 57.284 1.00 85.54 400 GLU P CA 1
ATOM 2612 C C . GLU A 1 400 ? 42.115 65.618 57.849 1.00 85.23 400 GLU P C 1
ATOM 2613 O O . GLU A 1 400 ? 42.360 65.912 59.018 1.00 85.15 400 GLU P O 1
ATOM 2619 N N . THR A 1 401 ? 43.040 65.209 56.984 1.00 84.85 401 THR P N 1
ATOM 2620 C CA . THR A 1 401 ? 44.448 65.318 57.305 1.00 84.10 401 THR P CA 1
ATOM 2621 C C . THR A 1 401 ? 44.688 66.721 57.830 1.00 82.35 401 THR P C 1
ATOM 2622 O O . THR A 1 401 ? 44.156 67.698 57.305 1.00 83.41 401 THR P O 1
ATOM 2626 N N . ALA A 1 402 ? 45.394 66.824 58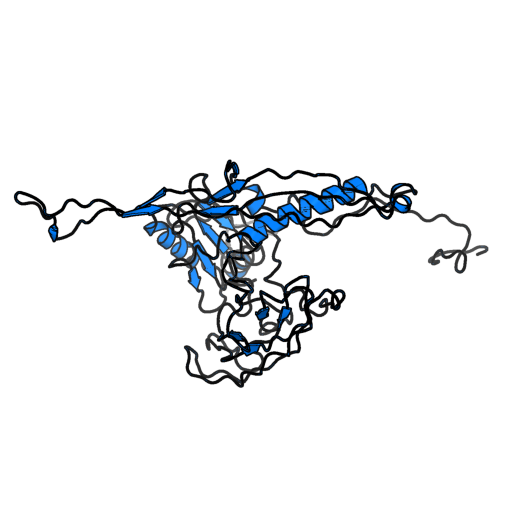.934 1.00 79.71 402 ALA P N 1
ATOM 2627 C CA . ALA A 1 402 ? 45.281 68.091 59.623 1.00 78.32 402 ALA P CA 1
ATOM 2628 C C . ALA A 1 402 ? 46.618 68.704 59.973 1.00 77.44 402 ALA P C 1
ATOM 2629 O O . ALA A 1 402 ? 47.015 69.721 59.406 1.00 78.26 402 ALA P O 1
ATOM 2631 N N . ASP A 1 403 ? 47.313 68.080 60.900 1.00 75.67 403 ASP P N 1
ATOM 2632 C CA . ASP A 1 403 ? 48.345 68.745 61.678 1.00 74.23 403 ASP P CA 1
ATOM 2633 C C . ASP A 1 403 ? 49.467 69.265 60.802 1.00 71.29 403 ASP P C 1
ATOM 2634 O O . ASP A 1 403 ? 49.731 68.724 59.730 1.00 70.72 403 ASP P O 1
ATOM 2639 N N . VAL A 1 404 ? 50.097 70.338 61.252 1.00 68.48 404 VAL P N 1
ATOM 2640 C CA . VAL A 1 404 ? 51.461 70.683 60.886 1.00 66.68 404 VAL P CA 1
ATOM 2641 C C . VAL A 1 404 ? 52.105 71.280 62.126 1.00 65.59 404 VAL P C 1
ATOM 2642 O O . VAL A 1 404 ? 51.468 72.059 62.841 1.00 65.49 404 VAL P O 1
ATOM 2646 N N . PHE A 1 405 ? 53.336 70.872 62.420 1.00 64.12 405 PHE P N 1
ATOM 2647 C CA . PHE A 1 405 ? 53.939 71.111 63.725 1.00 62.82 405 PHE P CA 1
ATOM 2648 C C . PHE A 1 405 ? 55.115 72.056 63.600 1.00 61.74 405 PHE P C 1
ATOM 2649 O O . PHE A 1 405 ? 56.183 71.652 63.143 1.00 61.79 405 PHE P O 1
ATOM 2657 N N . VAL A 1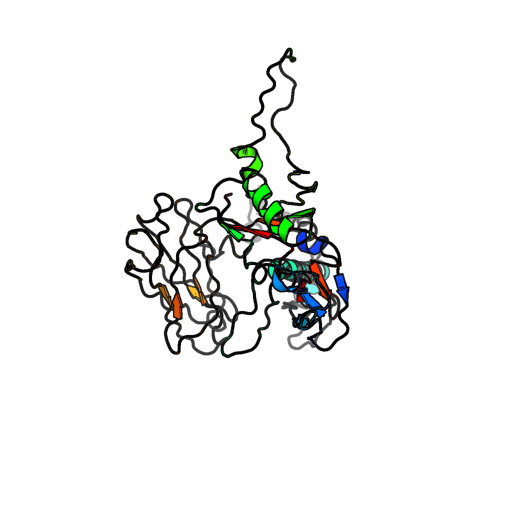 406 ? 54.945 73.281 64.075 1.00 61.09 406 VAL P N 1
ATOM 2658 C CA . VAL A 1 406 ? 55.962 74.314 63.977 1.00 60.95 406 VAL P CA 1
ATOM 2659 C C . VAL A 1 406 ? 56.503 74.592 65.363 1.00 60.59 406 VAL P C 1
ATOM 2660 O O . VAL A 1 406 ? 55.771 74.495 66.352 1.00 60.50 406 VAL P O 1
ATOM 2664 N N . GLY A 1 407 ? 57.777 74.952 65.433 1.00 60.38 407 GLY P N 1
ATOM 2665 C CA . GLY A 1 407 ? 58.386 75.226 66.717 1.00 60.30 407 GLY P CA 1
ATOM 2666 C C . GLY A 1 407 ? 59.889 75.320 66.607 1.00 60.12 407 GLY P C 1
ATOM 2667 O O . GLY A 1 407 ? 60.443 75.551 65.534 1.00 60.41 407 GLY P O 1
ATOM 2668 N N . GLU A 1 408 ? 60.540 75.144 67.755 1.00 59.83 408 GLU P N 1
ATOM 2669 C CA . GLU A 1 408 ? 61.989 75.225 67.826 1.00 59.75 408 GLU P CA 1
ATOM 2670 C C . GLU A 1 408 ? 62.585 73.870 68.143 1.00 59.88 408 GLU P C 1
ATOM 2671 O O . GLU A 1 408 ? 62.510 73.433 69.287 1.00 60.43 408 GLU P O 1
ATOM 2677 N N . MET A 1 409 ? 63.206 73.212 67.166 1.00 60.03 409 MET P N 1
ATOM 2678 C CA . MET A 1 409 ? 63.995 72.015 67.449 1.00 60.08 409 MET P CA 1
ATOM 2679 C C . MET A 1 409 ? 65.418 72.443 67.734 1.00 60.24 409 MET P C 1
ATOM 2680 O O . MET A 1 409 ? 66.098 73.032 66.906 1.00 60.18 409 MET P O 1
ATOM 2685 N N . SER A 1 410 ? 65.877 72.058 68.892 1.00 60.70 410 SER P N 1
ATOM 2686 C CA . SER A 1 410 ? 67.128 72.426 69.494 1.00 61.23 410 SER P CA 1
ATOM 2687 C C . SER A 1 410 ? 67.273 71.635 70.767 1.00 61.00 410 SER P C 1
ATOM 2688 O O . SER A 1 410 ? 66.319 71.491 71.536 1.00 59.94 410 SER P O 1
ATOM 2691 N N . PRO A 1 411 ? 68.463 71.132 71.041 1.00 61.57 411 PRO P N 1
ATOM 2692 C CA . PRO A 1 411 ? 68.605 70.137 72.101 1.00 62.05 411 PRO P CA 1
ATOM 2693 C C . PRO A 1 411 ? 68.086 70.590 73.450 1.00 62.31 411 PRO P C 1
ATOM 2694 O O . PRO A 1 411 ? 67.962 69.765 74.356 1.00 62.81 411 PRO P O 1
ATOM 2698 N N . GLN A 1 412 ? 67.792 71.861 73.639 1.00 62.20 412 GLN P N 1
ATOM 2699 C CA . GLN A 1 412 ? 67.183 72.273 74.889 1.00 62.25 412 GLN P CA 1
ATOM 2700 C C . GLN A 1 412 ? 65.665 72.325 74.832 1.00 61.56 412 GLN P C 1
ATOM 2701 O O . GLN A 1 412 ? 65.049 72.789 75.790 1.00 61.52 412 GLN P O 1
ATOM 2707 N N . VAL A 1 413 ? 65.036 71.893 73.743 1.00 60.66 413 VAL P N 1
ATOM 2708 C CA . VAL A 1 413 ? 63.591 72.060 73.678 1.00 60.07 413 VAL P CA 1
ATOM 2709 C C . VAL A 1 413 ? 62.831 70.793 73.333 1.00 60.16 413 VAL P C 1
ATOM 2710 O O . VAL A 1 413 ? 61.934 70.392 74.073 1.00 60.92 413 VAL P O 1
ATOM 2714 N N . VAL A 1 414 ? 63.095 70.192 72.192 1.00 59.95 414 VAL P N 1
ATOM 2715 C CA . VAL A 1 414 ? 62.515 68.893 71.893 1.00 60.09 414 VAL P CA 1
ATOM 2716 C C . VAL A 1 414 ? 63.624 67.865 71.870 1.00 60.34 414 VAL P C 1
ATOM 2717 O O . VAL A 1 414 ? 64.543 67.945 71.053 1.00 60.69 414 VAL P O 1
ATOM 2721 N N . HIS A 1 415 ? 63.524 66.884 72.746 1.00 60.36 415 HIS P N 1
ATOM 2722 C CA . HIS A 1 415 ? 64.694 66.144 73.194 1.00 60.34 415 HIS P CA 1
ATOM 2723 C C . HIS A 1 415 ? 64.231 64.708 73.360 1.00 59.92 415 HIS P C 1
ATOM 2724 O O . HIS A 1 415 ? 63.163 64.483 73.926 1.00 60.42 415 HIS P O 1
ATOM 2731 N N . LEU A 1 416 ? 65.005 63.754 72.861 1.00 59.43 416 LEU P N 1
ATOM 2732 C CA . LEU A 1 416 ? 64.527 62.379 72.818 1.00 59.18 416 LEU P CA 1
ATOM 2733 C C . LEU A 1 416 ? 65.390 61.486 73.694 1.00 59.46 416 LEU P C 1
ATOM 2734 O O . LEU A 1 416 ? 66.606 61.410 73.511 1.00 59.43 416 LEU P O 1
ATOM 2739 N N . PHE A 1 417 ? 64.758 60.822 74.662 1.00 59.67 417 PHE P N 1
ATOM 2740 C CA . PHE A 1 417 ? 65.465 60.096 75.709 1.00 59.81 417 PHE P CA 1
ATOM 2741 C C . PHE A 1 417 ? 65.586 58.628 75.366 1.00 60.19 417 PHE P C 1
ATOM 2742 O O . PHE A 1 417 ? 64.585 57.912 75.307 1.00 60.17 417 PHE P O 1
ATOM 2750 N N . GLU A 1 418 ? 66.821 58.183 75.233 1.00 60.93 418 GLU P N 1
ATOM 2751 C CA . GLU A 1 418 ? 67.162 56.858 74.756 1.00 61.57 418 GLU P CA 1
ATOM 2752 C C . GLU A 1 418 ? 67.699 56.079 75.951 1.00 61.13 418 GLU P C 1
ATOM 2753 O O . GLU A 1 418 ? 68.831 56.306 76.381 1.00 61.29 418 GLU P O 1
ATOM 2759 N N . LEU A 1 419 ? 66.904 55.155 76.490 1.00 60.61 419 LEU P N 1
ATOM 2760 C CA . LEU A 1 419 ? 67.344 54.454 77.691 1.00 60.09 419 LEU P CA 1
ATOM 2761 C C . LEU A 1 419 ? 68.426 53.455 77.337 1.00 59.36 419 LEU P C 1
ATOM 2762 O O . LEU A 1 419 ? 69.461 53.383 78.001 1.00 58.50 419 LEU P O 1
ATOM 2767 N N . LEU A 1 420 ? 68.179 52.646 76.309 1.00 59.00 420 LEU P N 1
ATOM 2768 C CA . LEU A 1 420 ? 69.224 51.904 75.628 1.00 58.58 420 LEU P CA 1
ATOM 2769 C C . LEU A 1 420 ? 68.963 52.003 74.134 1.00 58.33 420 LEU P C 1
ATOM 2770 O O . LEU A 1 420 ? 67.820 51.829 73.697 1.00 58.24 420 LEU P O 1
ATOM 2775 N N . PRO A 1 421 ? 69.988 52.206 73.326 1.00 58.56 421 PRO P N 1
ATOM 2776 C CA . PRO A 1 421 ? 69.776 52.440 71.901 1.00 59.00 421 PRO P CA 1
ATOM 2777 C C . PRO A 1 421 ? 69.129 51.237 71.251 1.00 59.43 421 PRO P C 1
ATOM 2778 O O . PRO A 1 421 ? 68.868 50.231 71.894 1.00 60.03 421 PRO P O 1
ATOM 2782 N N . MET A 1 422 ? 68.894 51.326 69.948 1.00 59.62 422 MET P N 1
ATOM 2783 C CA . MET A 1 422 ? 68.335 50.166 69.270 1.00 60.01 422 MET P CA 1
ATOM 2784 C C . MET A 1 422 ? 69.331 49.024 69.232 1.00 60.07 422 MET P C 1
ATOM 2785 O O . MET A 1 422 ? 70.430 49.182 68.703 1.00 60.41 422 MET P O 1
ATOM 2790 N N . MET A 1 423 ? 68.969 47.874 69.782 1.00 60.19 423 MET P N 1
ATOM 2791 C CA . MET A 1 423 ? 69.825 46.710 69.670 1.00 60.46 423 MET P CA 1
ATOM 2792 C C . MET A 1 423 ? 68.993 45.537 69.210 1.00 59.76 423 MET P C 1
ATOM 2793 O O . MET A 1 423 ? 67.775 45.643 69.076 1.00 59.11 423 MET P O 1
ATOM 2798 N N . LYS A 1 424 ? 69.661 44.420 68.996 1.00 59.67 424 LYS P N 1
ATOM 2799 C CA . LYS A 1 424 ? 69.005 43.177 68.654 1.00 59.54 424 LYS P CA 1
ATOM 2800 C C . LYS A 1 424 ? 69.508 42.075 69.561 1.00 58.35 424 LYS P C 1
ATOM 2801 O O . LYS A 1 424 ? 70.708 41.870 69.722 1.00 58.74 424 LYS P O 1
ATOM 2807 N N . LEU A 1 425 ? 68.583 41.382 70.176 1.00 56.84 425 LEU P N 1
ATOM 2808 C CA . LEU A 1 425 ? 69.004 40.252 70.974 1.00 55.55 425 LEU P CA 1
ATOM 2809 C C . LEU A 1 425 ? 68.399 38.995 70.386 1.00 54.57 425 LEU P C 1
ATOM 2810 O O . LEU A 1 425 ? 67.267 39.026 69.898 1.00 54.79 425 LEU P O 1
ATOM 2815 N N . PRO A 1 426 ? 69.127 37.879 70.393 1.00 53.24 426 PRO P N 1
ATOM 2816 C CA . PRO A 1 426 ? 68.570 36.611 69.915 1.00 52.58 426 PRO P CA 1
ATOM 2817 C C . PRO A 1 426 ? 67.614 36.059 70.956 1.00 51.72 426 PRO P C 1
ATOM 2818 O O . PRO A 1 426 ? 67.384 36.690 71.983 1.00 52.02 426 PRO P O 1
ATOM 2822 N N . LEU A 1 427 ? 67.047 34.902 70.698 1.00 50.57 427 LEU P N 1
ATOM 2823 C CA . LEU A 1 427 ? 66.171 34.294 71.680 1.00 50.42 427 LEU P CA 1
ATOM 2824 C C . LEU A 1 427 ? 66.300 32.785 71.616 1.00 50.70 427 LEU P C 1
ATOM 2825 O O . LEU A 1 427 ? 67.189 32.244 70.966 1.00 51.00 427 LEU P O 1
ATOM 2830 N N . ALA A 1 428 ? 65.385 32.101 72.289 1.00 51.07 428 ALA P N 1
ATOM 2831 C CA . ALA A 1 428 ? 65.512 30.660 72.421 1.00 51.30 428 ALA P CA 1
ATOM 2832 C C . ALA A 1 428 ? 64.613 29.939 71.429 1.00 51.36 428 ALA P C 1
ATOM 2833 O O . ALA A 1 428 ? 63.511 30.389 71.111 1.00 51.62 428 ALA P O 1
ATOM 2835 N N . GLN A 1 429 ? 65.097 28.801 70.944 1.00 51.16 429 GLN P N 1
ATOM 2836 C CA . GLN A 1 429 ? 64.444 28.066 69.876 1.00 51.13 429 GLN P CA 1
ATOM 2837 C C . GLN A 1 429 ? 63.536 27.002 70.462 1.00 51.82 429 GLN P C 1
ATOM 2838 O O . GLN A 1 429 ? 63.894 26.337 71.433 1.00 52.23 429 GLN P O 1
ATOM 2844 N N . ILE A 1 430 ? 62.379 26.812 69.852 1.00 52.64 430 ILE P N 1
ATOM 2845 C CA . ILE A 1 430 ? 61.572 25.649 70.184 1.00 53.56 430 ILE P CA 1
ATOM 2846 C C . ILE A 1 430 ? 61.231 24.910 68.897 1.00 54.20 430 ILE P C 1
ATOM 2847 O O . ILE A 1 430 ? 61.615 23.754 68.714 1.00 54.81 430 ILE P O 1
ATOM 2852 N N . ASN A 1 431 ? 60.565 25.580 67.973 1.00 54.78 431 ASN P N 1
ATOM 2853 C CA . ASN A 1 431 ? 59.959 24.942 66.820 1.00 55.64 431 ASN P CA 1
ATOM 2854 C C . ASN A 1 431 ? 60.962 24.738 65.700 1.00 56.41 431 ASN P C 1
ATOM 2855 O O . ASN A 1 431 ? 60.577 24.496 64.556 1.00 56.84 431 ASN P O 1
ATOM 2860 N N . ALA A 1 432 ? 62.240 24.929 65.996 1.00 57.00 432 ALA P N 1
ATOM 2861 C CA . ALA A 1 432 ? 63.290 24.949 64.989 1.00 57.57 432 ALA P CA 1
ATOM 2862 C C . ALA A 1 432 ? 63.028 26.080 64.010 1.00 57.98 432 ALA P C 1
ATOM 2863 O O . ALA A 1 432 ? 63.396 26.037 62.842 1.00 58.29 432 ALA P O 1
ATOM 2865 N N . SER A 1 433 ? 62.322 27.080 64.517 1.00 58.47 433 SER P N 1
ATOM 2866 C CA . SER A 1 433 ? 62.327 28.407 63.943 1.00 58.79 433 SER P CA 1
ATOM 2867 C C . SER A 1 433 ? 63.462 29.153 64.608 1.00 59.04 433 SER P C 1
ATOM 2868 O O . SER A 1 433 ? 64.291 28.565 65.295 1.00 59.71 433 SER P O 1
ATOM 2871 N N . ILE A 1 434 ? 63.505 30.455 64.398 1.00 59.11 434 ILE P N 1
ATOM 2872 C CA . ILE A 1 434 ? 64.372 31.328 65.165 1.00 59.05 434 ILE P CA 1
ATOM 2873 C C . ILE A 1 434 ? 63.574 32.579 65.474 1.00 59.62 434 ILE P C 1
ATOM 2874 O O . ILE A 1 434 ? 63.088 33.247 64.559 1.00 59.89 434 ILE P O 1
ATOM 2879 N N . THR A 1 435 ? 63.416 32.891 66.745 1.00 60.23 435 THR P N 1
ATOM 2880 C CA . THR A 1 435 ? 62.791 34.145 67.112 1.00 60.98 435 THR P CA 1
ATOM 2881 C C . THR A 1 435 ? 63.852 35.212 66.883 1.00 61.46 435 THR P C 1
ATOM 2882 O O . THR A 1 435 ? 64.940 34.902 66.401 1.00 62.35 435 THR P O 1
ATOM 2886 N N . PHE A 1 436 ? 63.551 36.458 67.218 1.00 61.61 436 PHE P N 1
ATOM 2887 C CA . PHE A 1 436 ? 64.432 37.553 66.853 1.00 62.10 436 PHE P CA 1
ATOM 2888 C C . PHE A 1 436 ? 63.833 38.838 67.399 1.00 62.77 436 PHE P C 1
ATOM 2889 O O . PHE A 1 436 ? 62.624 38.917 67.625 1.00 63.13 436 PHE P O 1
ATOM 2897 N N . ALA A 1 437 ? 64.664 39.858 67.593 1.00 63.34 437 ALA P N 1
ATOM 2898 C CA . ALA A 1 437 ? 64.199 41.056 68.274 1.00 63.55 437 ALA P CA 1
ATOM 2899 C C . ALA A 1 437 ? 65.066 42.260 67.948 1.00 64.01 437 ALA P C 1
ATOM 2900 O O . ALA A 1 437 ? 66.214 42.131 67.528 1.00 63.89 437 ALA P O 1
ATOM 2902 N N . VAL A 1 438 ? 64.488 43.439 68.144 1.00 64.55 438 VAL P N 1
ATOM 2903 C CA . VAL A 1 438 ? 65.233 44.683 68.273 1.00 65.54 438 VAL P CA 1
ATOM 2904 C C . VAL A 1 438 ? 64.778 45.240 69.610 1.00 66.75 438 VAL P C 1
ATOM 2905 O O . VAL A 1 438 ? 64.084 44.538 70.340 1.00 68.20 438 VAL P O 1
ATOM 2909 N N . LEU A 1 439 ? 65.178 46.457 69.983 1.00 67.37 439 LEU P N 1
ATOM 2910 C CA . LEU A 1 439 ? 64.892 46.903 71.345 1.00 67.80 439 LEU P CA 1
ATOM 2911 C C . LEU A 1 439 ? 64.685 48.395 71.564 1.00 68.60 439 LEU P C 1
ATOM 2912 O O . LEU A 1 439 ? 64.354 49.134 70.641 1.00 68.02 439 LEU P O 1
ATOM 2917 N N . TRP A 1 440 ? 64.872 48.827 72.810 1.00 70.49 440 TRP P N 1
ATOM 2918 C CA . TRP A 1 440 ? 64.294 49.998 73.459 1.00 71.27 440 TRP P CA 1
ATOM 2919 C C . TRP A 1 440 ? 64.375 51.243 72.628 1.00 72.40 440 TRP P C 1
ATOM 2920 O O . TRP A 1 440 ? 65.207 51.406 71.738 1.00 73.17 440 TRP P O 1
ATOM 2931 N N . TYR A 1 441 ? 63.444 52.122 72.917 1.00 73.37 441 TYR P N 1
ATOM 2932 C CA . TYR A 1 441 ? 63.703 53.470 72.506 1.00 74.30 441 TYR P CA 1
ATOM 2933 C C . TYR A 1 441 ? 63.645 54.392 73.711 1.00 73.73 441 TYR P C 1
ATOM 2934 O O . TYR A 1 441 ? 64.600 55.121 73.979 1.00 74.72 441 TYR P O 1
ATOM 2943 N N . GLY A 1 442 ? 62.534 54.409 74.422 1.00 72.23 442 GLY P N 1
ATOM 2944 C CA . GLY A 1 442 ? 62.418 55.335 75.523 1.00 71.07 442 GLY P CA 1
ATOM 2945 C C . GLY A 1 442 ? 61.506 56.455 75.095 1.00 70.07 442 GLY P C 1
ATOM 2946 O O . GLY A 1 442 ? 60.879 56.358 74.037 1.00 69.28 442 GLY P O 1
ATOM 2947 N N . ALA A 1 443 ? 61.410 57.519 75.876 1.00 68.87 443 ALA P N 1
ATOM 2948 C CA . ALA A 1 443 ? 60.363 58.490 75.622 1.00 67.45 443 ALA P CA 1
ATOM 2949 C C . ALA A 1 443 ? 60.934 59.817 75.185 1.00 65.75 443 ALA P C 1
ATOM 2950 O O . ALA A 1 443 ? 62.147 60.041 75.184 1.00 64.93 443 ALA P O 1
ATOM 2952 N N . LEU A 1 444 ? 60.001 60.702 74.850 1.00 63.71 444 LEU P N 1
ATOM 2953 C CA . LEU A 1 444 ? 60.270 61.997 74.253 1.00 62.01 444 LEU P CA 1
ATOM 2954 C C . LEU A 1 444 ? 59.826 63.048 75.238 1.00 61.33 444 LEU P C 1
ATOM 2955 O O . LEU A 1 444 ? 58.657 63.082 75.624 1.00 60.84 444 LEU P O 1
ATOM 2960 N N . ALA A 1 445 ? 60.746 63.902 75.628 1.00 61.02 445 ALA P N 1
ATOM 2961 C CA . ALA A 1 445 ? 60.511 64.846 76.694 1.00 60.53 445 ALA P CA 1
ATOM 2962 C C . ALA A 1 445 ? 60.683 66.254 76.165 1.00 59.76 445 ALA P C 1
ATOM 2963 O O . ALA A 1 445 ? 61.689 66.569 75.528 1.00 59.47 445 ALA P O 1
ATOM 2965 N N . LEU A 1 446 ? 59.679 67.088 76.409 1.00 58.73 446 LEU P N 1
ATOM 2966 C CA . LEU A 1 446 ? 59.745 68.510 76.119 1.00 57.78 446 LEU P CA 1
ATOM 2967 C C . LEU A 1 446 ? 60.241 69.238 77.348 1.00 56.94 446 LEU P C 1
ATOM 2968 O O . LEU A 1 446 ? 59.784 68.973 78.461 1.00 57.00 446 LEU P O 1
ATOM 2973 N N . ARG A 1 447 ? 61.173 70.150 77.152 1.00 56.33 447 ARG P N 1
ATOM 2974 C CA . ARG A 1 447 ? 61.564 70.971 78.274 1.00 56.37 447 ARG P CA 1
ATOM 2975 C C . ARG A 1 447 ? 60.741 72.236 78.325 1.00 56.16 447 ARG P C 1
ATOM 2976 O O . ARG A 1 447 ? 60.803 72.973 79.309 1.00 56.91 447 ARG P O 1
ATOM 2984 N N . ALA A 1 448 ? 59.967 72.509 77.291 1.00 55.51 448 ALA P N 1
ATOM 2985 C CA . ALA A 1 448 ? 59.252 73.775 77.202 1.00 55.22 448 ALA P CA 1
ATOM 2986 C C . ALA A 1 448 ? 57.893 73.558 76.586 1.00 54.88 448 ALA P C 1
ATOM 2987 O O . ALA A 1 448 ? 57.674 73.944 75.425 1.00 55.25 448 ALA P O 1
ATOM 2989 N N . PRO A 1 449 ? 56.937 73.012 77.320 1.00 54.47 449 PRO P N 1
ATOM 2990 C CA . PRO A 1 449 ? 55.687 72.611 76.694 1.00 54.40 449 PRO P CA 1
ATOM 2991 C C . PRO A 1 449 ? 54.975 73.740 76.013 1.00 54.32 449 PRO P C 1
ATOM 2992 O O . PRO A 1 449 ? 54.031 73.477 75.268 1.00 54.71 449 PRO P O 1
ATOM 2996 N N . LYS A 1 450 ? 55.340 74.985 76.267 1.00 54.18 450 LYS P N 1
ATOM 2997 C CA . LYS A 1 450 ? 54.740 76.038 75.465 1.00 54.48 450 LYS P CA 1
ATOM 2998 C C . LYS A 1 450 ? 55.606 76.463 74.287 1.00 54.78 450 LYS P C 1
ATOM 2999 O O . LYS A 1 450 ? 55.114 77.150 73.393 1.00 54.58 450 LYS P O 1
ATOM 3005 N N . LYS A 1 451 ? 56.866 76.045 74.200 1.00 55.44 451 LYS P N 1
ATOM 3006 C CA . LYS A 1 451 ? 57.588 76.567 73.052 1.00 56.09 451 LYS P CA 1
ATOM 3007 C C . LYS A 1 451 ? 57.583 75.715 71.813 1.00 57.49 451 LYS P C 1
ATOM 3008 O O . LYS A 1 451 ? 58.655 75.350 71.328 1.00 57.88 451 LYS P O 1
ATOM 3014 N N . TRP A 1 452 ? 56.412 75.548 71.213 1.00 59.03 452 TRP P N 1
ATOM 3015 C CA . TRP A 1 452 ? 56.249 74.706 70.040 1.00 60.13 452 TRP P CA 1
ATOM 3016 C C . TRP A 1 452 ? 54.803 74.946 69.640 1.00 61.02 452 TRP P C 1
ATOM 3017 O O . TRP A 1 452 ? 54.055 75.527 70.427 1.00 60.98 452 TRP P O 1
ATOM 3028 N N . ALA A 1 453 ? 54.369 74.527 68.460 1.00 62.46 453 ALA P N 1
ATOM 3029 C CA . ALA A 1 453 ? 52.988 74.823 68.114 1.00 63.99 453 ALA P CA 1
ATOM 3030 C C . ALA A 1 453 ? 52.456 73.798 67.138 1.00 65.62 453 ALA P C 1
ATOM 3031 O O . ALA A 1 453 ? 53.167 73.391 66.223 1.00 66.45 453 ALA P O 1
ATOM 3033 N N . ARG A 1 454 ? 51.193 73.433 67.293 1.00 67.25 454 ARG P N 1
ATOM 3034 C CA . ARG A 1 454 ? 50.538 72.596 66.306 1.00 68.84 454 ARG P CA 1
ATOM 3035 C C . ARG A 1 454 ? 49.193 73.188 65.928 1.00 69.86 454 ARG P C 1
ATOM 3036 O O . ARG A 1 454 ? 48.423 73.597 66.796 1.00 71.25 454 ARG P O 1
ATOM 3044 N N . ILE A 1 455 ? 48.908 73.233 64.626 1.00 69.91 455 ILE P N 1
ATOM 3045 C CA . ILE A 1 455 ? 47.652 73.794 64.143 1.00 69.84 455 ILE P CA 1
ATOM 3046 C C . ILE A 1 455 ? 46.872 72.666 63.504 1.00 70.54 455 ILE P C 1
ATOM 3047 O O . ILE A 1 455 ? 47.468 71.759 62.922 1.00 70.90 455 ILE P O 1
ATOM 3052 N N . LYS A 1 456 ? 45.556 72.693 63.627 1.00 71.71 456 LYS P N 1
ATOM 3053 C CA . LYS A 1 456 ? 44.779 71.547 63.188 1.00 72.85 456 LYS P CA 1
ATOM 3054 C C . LYS A 1 456 ? 43.726 71.942 62.165 1.00 73.81 456 LYS P C 1
ATOM 3055 O O . LYS A 1 456 ? 43.317 73.106 62.049 1.00 73.53 456 LYS P O 1
ATOM 3061 N N . ASN A 1 457 ? 43.266 70.914 61.459 1.00 75.14 457 ASN P N 1
ATOM 3062 C CA . ASN A 1 457 ? 42.314 71.044 60.372 1.00 76.18 457 ASN P CA 1
ATOM 3063 C C . ASN A 1 457 ? 42.864 71.899 59.244 1.00 76.48 457 ASN P C 1
ATOM 3064 O O . ASN A 1 457 ? 42.347 72.969 58.942 1.00 77.32 457 ASN P O 1
ATOM 3069 N N . VAL A 1 458 ? 43.921 71.425 58.627 1.00 76.32 458 VAL P N 1
ATOM 3070 C CA . VAL A 1 458 ? 44.342 71.882 57.313 1.00 76.38 458 VAL P CA 1
ATOM 3071 C C . VAL A 1 458 ? 43.696 70.930 56.313 1.00 77.57 458 VAL P C 1
ATOM 3072 O O . VAL A 1 458 ? 42.776 70.196 56.676 1.00 78.06 458 VAL P O 1
ATOM 3076 N N . ARG A 1 459 ? 44.122 70.945 55.055 1.00 78.64 459 ARG P N 1
ATOM 3077 C CA . ARG A 1 459 ? 43.552 70.026 54.082 1.00 79.60 459 ARG P CA 1
ATOM 3078 C C . ARG A 1 459 ? 44.625 69.329 53.256 1.00 79.55 459 ARG P C 1
ATOM 3079 O O . ARG A 1 459 ? 45.802 69.693 53.295 1.00 78.32 459 ARG P O 1
ATOM 3087 N N . TYR A 1 460 ? 44.205 68.314 52.499 1.00 79.88 460 TYR P N 1
ATOM 3088 C CA . TYR A 1 460 ? 45.126 67.645 51.587 1.00 80.14 460 TYR P CA 1
ATOM 3089 C C . TYR A 1 460 ? 44.677 67.781 50.125 1.00 79.80 460 TYR P C 1
ATOM 3090 O O . TYR A 1 460 ? 45.349 67.315 49.198 1.00 79.84 460 TYR P O 1
#

Sequence (433 aa):
TGYGITPDTQIDAGALRREILDDQITMLTWTNEDLIFYRDISRRPAQSTVVKYDQYLRHGNVGHSRFVKEIGVAPVSDPNIRQKTVSMKYVSDTKNMSIASGLVNNIADPSQILTEDAIAVVAKTIEWASFYGDASLTSEVEGEGLEFDGLAKLIDKNNVINAKGNQLTEKHLNEAAVRIGKGFGTATDAYMPIGVHADFVNSILGRQMQLMQDNSGNVNTGYSVNGFYSSRGFIKLHGSTVMENELILDESLQPLPNAPQPAKVTATVETKQKGAFENEEDRAGLSYKVVVNSDDAQSAPSEEVTATVSNVDDGVKLSINVNAMYQQQPQFVSIYRQGKETGMYFLIKRVPVKDAQEDGTIVFVDKNETLPETADVFVGEMSPQVVHLFELLPMMKLPLAQINASITFAVLWYGALALRAPKKWARIKNVRY

Solvent-accessible surface area: 25354 Å² total; per-residue (Å²): 121,34,225,58,85,89,134,37,82,103,118,126,96,43,18,39,191,66,146,114,166,114,111,130,83,117,130,168,77,82,74,72,131,41,3,24,3,36,124,62,4,38,112,112,94,7,162,56,103,54,58,27,155,23,139,60,106,130,154,38,90,133,42,166,70,69,158,132,184,147,153,37,122,54,120,108,71,43,60,82,78,123,94,136,17,46,3,11,110,78,48,48,33,126,12,91,45,58,82,75,64,34,147,98,136,70,63,65,56,24,62,141,63,31,39,83,69,0,81,3,46,1,3,39,13,2,4,56,5,2,2,62,5,46,27,23,95,23,84,105,98,130,27,64,48,36,9,68,0,1,8,25,56,0,74,79,132,6,47,13,88,3,86,61,23,64,32,6,60,34,127,30,5,66,59,2,9,80,94,0,18,167,7,175,16,62,5,56,11,2,0,2,10,87,21,2,41,53,23,1,18,113,46,73,76,10,122,117,144,118,158,133,162,81,98,108,66,134,92,132,130,53,117,110,14,105,32,35,165,40,58,123,60,20,88,12,64,32,13,1,62,21,56,55,21,14,53,20,77,55,29,112,82,40,77,73,59,77,64,93,67,2,2,51,58,15,46,50,12,50,73,27,86,28,52,84,104,62,103,51,55,95,40,28,46,25,61,48,54,82,14,44,10,30,69,86,42,34,7,34,14,14,8,8,30,35,85,77,10,36,82,76,67,28,29,15,17,5,23,47,20,15,14,32,52,83,56,86,103,48,31,73,15,13,23,13,21,18,12,1,30,29,7,109,108,111,130,50,25,13,42,24,60,86,26,38,43,105,76,82,100,61,10,140,25,97,39,46,86,32,32,13,29,28,14,4,2,1,3,0,36,29,36,72,134,6,3,0,1,13,24,57,38,87,50,82,115,70,110,86,86,112,151,118,59,26,63,42,32,12,4,17,63,4,1,0,1,1,13,68,14,33,71,56,0,2,36,0,26,10,1,90,112

Foldseek 3Di:
DPDDFPPFPPPVVTGDDDDDDDDADDDDDCAQVLDDVLVPFAADADQDDQKDKFKAWDFADDDPQQPDDPGHDDRDTTPTDMDMFGWAKDWDFFDKDQPVNVPDDDHPDDPVVRVRVRVRVVSVVVVVLAPDDAQFQWPHGDGDNGFHYNPPLLDDPFAAEPLAAAAPQLVVVLVSQVLLVVLPFGWAEKEDALQHLVSNFVPHPQPDDDPDPDDPPDDDGGDRDFFDDHPHTYTYPYHSHDDDQFFDCQPVVQDADPCQLFWPFWDFFDFQLDDDDPPFADFDGWDTDGGRTDDHQEHEGEEWHDDGRPDPSRLDKSAWRWIFGDGDPSPRHWFYFYFYALPNPHGTTGGQDRHTDDDPGTDTDIDDDCPDADWKMKIFDRDCQFKYFYANDHWAKDWDDDDPSMTTIIIIGGIHIDGSRSSGIHMYTNHHD

B-factor: mean 78.46, std 20.56, range [44.33, 131.45]

Radius of gyration: 26.62 Å; Cα contacts (8 Å, |Δi|>4): 923; chains: 1; bounding box: 51×84×80 Å

Secondary structure (DSSP, 8-state):
--S---S----SSS--S-----------S--STT--HHHHS-EEE--SSS----EEE-----SSTT--SS--S------EEE----------------HHHHHS--SS-SHHHHHHHHHHHHHHHHHHHHHS------SSSS--SSPPPSSSTT-SS---B-SS-----SHHHHHHHHHHHHTT----B----TTTTTTTTTTTSS-----SS--SS-----------BSSSB----------SSSS-TTSTT-----TTSSPPPPPPPBP----S-SS---------------STTEE----SS-SSTTSTT-------EEE-----SSS---EE-B---S-SSS------B------SSSEEE---SS-SS---EEEE--STTTEEEEESS-S-------SSS-----------EEES-TTSEEEEB----